Protein AF-A0A3E0CQW4-F1 (afdb_monomer_lite)

pLDDT: mean 83.31, std 14.64, range [30.11, 98.44]

Foldseek 3Di:
DDFPVLVVFLALASDLVLLVVDDLPQDDPLRLVLQLVLQPPDPDNVSNVCSSSLSSLLSLLCQFQVDHDDPLQQDPSNLVSLLLSLLLLPESNHHDDDLQVSLSNSVSSLSSSCVSHVVDCLSVPQDGDSPDHDPSSVVSVVVNVPGRTDPVSSVLSSFAWAQACVRDIDGASCSLVCVPANPVLSVLVSVLVNVVRHPDPDPDLLCRNLVSVLSNPVPPDYQVLQADQVSVQVSQQVSQVSQQVVVVVPDDPVVSQCSCPPRVVCCCVVGVDPSSSGHDHPDDGHDDDPPPPPVPLPLQLQALDDDDPDADDLVVVCCCLVPVLVVSLVLLLLLLVVLLCLLVVLQVVLVVLLVVEDAQDPPDDLLCADPVNPSVLSRLSVNCVVVFFAACVVPVPCCSRHPPPLLVNCSSNSAFALLSCLSLLLVLCLQQLLDDQVQQLPFFQADLVRDRDQWDADPPRWIWGWTFDDDPRDGPGTDIHTDDPRNVVSLVSLCVNCVRLLVVCVVVVHPQSRHSAKHQYSGRHNIHGNNGQVCCLPPPVNLLVQLVSSCVSVVHDSVVSSVSSNSDDSSNSSLSSLSVQCLVVVDQQSSCVSNVHPGRDPVVVVSSQDDNPPAPDPVSSVVSSVVVVVVVD

Sequence (633 aa):
MKTKAEIHSPAIIRDVSLLGQRLPRDLPGQVREKIVSTCENLRQKSYREYGSRLVTTFSCYLAVTGDAISDHLPHHKNSVVWLRLIGALNSATFVELPAQTRYLYSRVAIEVGRELWPEEGAFHNITISSLAPTPSIKALVKKFEAIKLNDEQVLLWRGWPLEDAGGHIRWLPLHSVAIRHGMPFASKLYEIIANYWSGSRRQKIGALALFIEALATFPDLTTECLRNRETVRLFWQKFWDFYTEKRSETCRQTTVINDWTREWTQFVRAVLEGSGLFAYCVGQFPGPDSDSDNRNPKSLENLLCALPTERLSDEEALKFLSIKIPEALECVKAWAQKKTSEIMGRRRSRKRAALTGQIRVLGNSRKLVSRDNPDHYANACATFEHHGFLTRNEMKSLFVLYPADLGLVAEELGLPTTTSLLPHAALLVAEHSELTPSMLENLELWNERGKLTGLSRQQQGLYYLRAPKFRSGKRTGYKTILLNRRSLRIIREILVLTREIRDYLRVRHRPDWRKLFITCGEAFSPPTAVGRFSTLTSSGEYTAKLVQEFSKTLRIPTASAAEFVRRFSLRSVRSTKALCVFLNTHSEAEMAKALGQTGVRNDVLERYLPQLSGCSSASDGFEYFTHIKSYRQ

Structure (mmCIF, N/CA/C/O backbone):
data_AF-A0A3E0CQW4-F1
#
_entry.id   AF-A0A3E0CQW4-F1
#
loop_
_atom_site.group_PDB
_atom_site.id
_atom_site.type_symbol
_atom_site.label_atom_id
_atom_site.label_alt_id
_atom_site.label_comp_id
_atom_site.label_asym_id
_atom_site.label_entity_id
_atom_site.label_seq_id
_atom_site.pdbx_PDB_ins_code
_atom_site.Cartn_x
_atom_site.Cartn_y
_atom_site.Cartn_z
_atom_site.occupancy
_atom_site.B_iso_or_equiv
_atom_site.auth_seq_id
_atom_site.auth_comp_id
_atom_site.auth_asym_id
_atom_site.auth_atom_id
_atom_site.pdbx_PDB_model_num
ATOM 1 N N . MET A 1 1 ? 14.390 -6.420 -8.826 1.00 36.03 1 MET A N 1
ATOM 2 C CA . MET A 1 1 ? 14.952 -7.219 -7.716 1.00 36.03 1 MET A CA 1
ATOM 3 C C . MET A 1 1 ? 16.335 -7.637 -8.166 1.00 36.03 1 MET A C 1
ATOM 5 O O . MET A 1 1 ? 16.425 -8.241 -9.224 1.00 36.03 1 MET A O 1
ATOM 9 N N . LYS A 1 2 ? 17.379 -7.197 -7.463 1.00 43.84 2 LYS A N 1
ATOM 10 C CA . LYS A 1 2 ? 18.781 -7.425 -7.835 1.00 43.84 2 LYS A CA 1
ATOM 11 C C . LYS A 1 2 ? 19.354 -8.533 -6.950 1.00 43.84 2 LYS A C 1
ATOM 13 O O . LYS A 1 2 ? 19.007 -8.596 -5.774 1.00 43.84 2 LYS A O 1
ATOM 18 N N . THR A 1 3 ? 20.112 -9.450 -7.542 1.00 41.84 3 THR A N 1
ATOM 19 C CA . THR A 1 3 ? 20.590 -10.697 -6.919 1.00 41.84 3 THR A CA 1
ATOM 20 C C . THR A 1 3 ? 21.965 -10.541 -6.270 1.00 41.84 3 THR A C 1
ATOM 22 O O . THR A 1 3 ? 22.758 -9.702 -6.685 1.00 41.84 3 THR A O 1
ATOM 25 N N . LYS A 1 4 ? 22.283 -11.444 -5.333 1.00 46.25 4 LYS A N 1
ATOM 26 C CA . LYS A 1 4 ? 23.559 -11.562 -4.597 1.00 46.25 4 LYS A CA 1
ATOM 27 C C . LYS A 1 4 ? 24.834 -11.534 -5.467 1.00 46.25 4 LYS A C 1
ATOM 29 O O . LYS A 1 4 ? 25.902 -11.185 -4.979 1.00 46.25 4 LYS A O 1
ATOM 34 N N . ALA A 1 5 ? 24.721 -11.858 -6.758 1.00 48.56 5 ALA A N 1
ATOM 35 C CA . ALA A 1 5 ? 25.823 -11.809 -7.720 1.00 48.56 5 ALA A CA 1
ATOM 36 C C . ALA A 1 5 ? 26.419 -10.395 -7.931 1.00 48.56 5 ALA A C 1
ATOM 38 O O . ALA A 1 5 ? 27.613 -10.289 -8.196 1.00 48.56 5 ALA A O 1
ATOM 39 N N . GLU A 1 6 ? 25.644 -9.313 -7.756 1.00 53.25 6 GLU A N 1
ATOM 40 C CA . GLU A 1 6 ? 26.103 -7.936 -8.042 1.00 53.25 6 GLU A CA 1
ATOM 41 C C . GLU A 1 6 ? 27.122 -7.391 -7.012 1.00 53.25 6 GLU A C 1
ATOM 43 O O . GLU A 1 6 ? 27.932 -6.523 -7.335 1.00 53.25 6 GLU A O 1
ATOM 48 N N . ILE A 1 7 ? 27.154 -7.908 -5.774 1.00 54.69 7 ILE A N 1
ATOM 49 C CA . ILE A 1 7 ? 28.113 -7.446 -4.741 1.00 54.69 7 ILE A CA 1
ATOM 50 C C . ILE A 1 7 ? 29.550 -7.862 -5.092 1.00 54.69 7 ILE A C 1
ATOM 52 O O . ILE A 1 7 ? 30.502 -7.124 -4.819 1.00 54.69 7 ILE A O 1
ATOM 56 N N . HIS A 1 8 ? 29.700 -9.017 -5.745 1.00 64.25 8 HIS A N 1
ATOM 57 C CA . HIS A 1 8 ? 30.987 -9.590 -6.145 1.00 64.25 8 HIS A CA 1
ATOM 58 C C . HIS A 1 8 ? 31.397 -9.229 -7.581 1.00 64.25 8 HIS A C 1
ATOM 60 O O . HIS A 1 8 ? 32.398 -9.740 -8.080 1.00 64.25 8 HIS A O 1
ATOM 66 N N . SER A 1 9 ? 30.654 -8.338 -8.241 1.00 77.38 9 SER A N 1
ATOM 67 C CA . SER A 1 9 ? 30.978 -7.864 -9.583 1.00 77.38 9 SER A CA 1
ATOM 68 C C . SER A 1 9 ? 32.344 -7.159 -9.615 1.00 77.38 9 SER A C 1
ATOM 70 O O . SER A 1 9 ? 32.613 -6.292 -8.771 1.00 77.38 9 SER A O 1
ATOM 72 N N . PRO A 1 10 ? 33.226 -7.477 -10.583 1.00 82.62 10 PRO A N 1
ATOM 73 C CA . PRO A 1 10 ? 34.503 -6.783 -10.732 1.00 82.62 10 PRO A CA 1
ATOM 74 C C . PRO A 1 10 ? 34.328 -5.333 -11.216 1.00 82.62 10 PRO A C 1
ATOM 76 O O . PRO A 1 10 ? 35.276 -4.551 -11.109 1.00 82.62 10 PRO A O 1
ATOM 79 N N . ALA A 1 11 ? 33.131 -4.970 -11.701 1.00 89.12 11 ALA A N 1
ATOM 80 C CA . ALA A 1 11 ? 32.816 -3.657 -12.245 1.00 89.12 11 ALA A CA 1
ATOM 81 C C . ALA A 1 11 ? 33.074 -2.517 -11.246 1.00 89.12 11 ALA A C 1
ATOM 83 O O . ALA A 1 11 ? 32.810 -2.642 -10.043 1.00 89.12 11 ALA A O 1
ATOM 84 N N . ILE A 1 12 ? 33.545 -1.379 -11.763 1.00 90.56 12 ILE A N 1
ATOM 85 C CA . ILE A 1 12 ? 33.635 -0.121 -11.014 1.00 90.56 12 ILE A CA 1
ATOM 86 C C . ILE A 1 12 ? 32.228 0.454 -10.833 1.00 90.56 12 ILE A C 1
ATOM 88 O O . ILE A 1 12 ? 31.762 0.633 -9.718 1.00 90.56 12 ILE A O 1
ATOM 92 N N . ILE A 1 13 ? 31.494 0.689 -11.917 1.00 89.06 13 ILE A N 1
ATOM 93 C CA . ILE A 1 13 ? 30.114 1.172 -11.868 1.00 89.06 13 ILE A CA 1
ATOM 94 C C . ILE A 1 13 ? 29.178 -0.039 -11.843 1.00 89.06 13 ILE A C 1
ATOM 96 O O . ILE A 1 13 ? 28.865 -0.614 -12.883 1.00 89.06 13 ILE A O 1
ATOM 100 N N . ARG A 1 14 ? 28.720 -0.418 -10.650 1.00 86.12 14 ARG A N 1
ATOM 101 C CA . ARG A 1 14 ? 27.814 -1.565 -10.433 1.00 86.12 14 ARG A CA 1
ATOM 102 C C . ARG A 1 14 ? 26.332 -1.196 -10.519 1.00 86.12 14 ARG A C 1
ATOM 104 O O . ARG A 1 14 ? 25.484 -2.038 -10.795 1.00 86.12 14 ARG A O 1
ATOM 111 N N . ASP A 1 15 ? 26.005 0.080 -10.306 1.00 80.81 15 ASP A N 1
ATOM 112 C CA . ASP A 1 15 ? 24.648 0.592 -10.483 1.00 80.81 15 ASP A CA 1
ATOM 113 C C . ASP A 1 15 ? 24.640 1.954 -11.181 1.00 80.81 15 ASP A C 1
ATOM 115 O O . ASP A 1 15 ? 25.079 2.972 -10.645 1.00 80.81 15 ASP A O 1
ATOM 119 N N . VAL A 1 16 ? 24.101 1.970 -12.396 1.00 76.12 16 VAL A N 1
ATOM 120 C CA . VAL A 1 16 ? 24.049 3.151 -13.262 1.00 76.12 16 VAL A CA 1
ATOM 121 C C . VAL A 1 16 ? 23.070 4.204 -12.735 1.00 76.12 16 VAL A C 1
ATOM 123 O O . VAL A 1 16 ? 23.224 5.382 -13.055 1.00 76.12 16 VAL A O 1
ATOM 126 N N . SER A 1 17 ? 22.114 3.844 -11.864 1.00 71.38 17 SER A N 1
ATOM 127 C CA . SER A 1 17 ? 21.249 4.844 -11.220 1.00 71.38 17 SER A CA 1
ATOM 128 C C . SER A 1 17 ? 22.025 5.788 -10.299 1.00 71.38 17 SER A C 1
ATOM 130 O O . SER A 1 17 ? 21.574 6.903 -10.048 1.00 71.38 17 SER A O 1
ATOM 132 N N . LEU A 1 18 ? 23.204 5.375 -9.818 1.00 68.19 18 LEU A N 1
ATOM 133 C CA . LEU A 1 18 ? 24.062 6.204 -8.967 1.00 68.19 18 LEU A CA 1
ATOM 134 C C . LEU A 1 18 ? 24.765 7.320 -9.738 1.00 68.19 18 LEU A C 1
ATOM 136 O O . LEU A 1 18 ? 25.170 8.310 -9.135 1.00 68.19 18 LEU A O 1
ATOM 140 N N . LEU A 1 19 ? 24.880 7.206 -11.064 1.00 70.44 19 LEU A N 1
ATOM 141 C CA . LEU A 1 19 ? 25.520 8.234 -11.885 1.00 70.44 19 LEU A CA 1
ATOM 142 C C . LEU A 1 19 ? 24.751 9.562 -11.873 1.00 70.44 19 LEU A C 1
ATOM 144 O O . LEU A 1 19 ? 25.357 10.616 -12.015 1.00 70.44 19 LEU A O 1
ATOM 148 N N . GLY A 1 20 ? 23.434 9.534 -11.651 1.00 61.88 20 GLY A N 1
ATOM 149 C CA . GLY A 1 20 ? 22.638 10.758 -11.507 1.00 61.88 20 GLY A CA 1
ATOM 150 C C . GLY A 1 20 ? 22.874 11.504 -10.188 1.00 61.88 20 GLY A C 1
ATOM 151 O O . GLY A 1 20 ? 22.471 12.653 -10.065 1.00 61.88 20 GLY A O 1
ATOM 152 N N . GLN A 1 21 ? 23.514 10.865 -9.203 1.00 62.84 21 GLN A N 1
ATOM 153 C CA . GLN A 1 21 ? 23.741 11.419 -7.862 1.00 62.84 21 GLN A CA 1
ATOM 154 C C . GLN A 1 21 ? 25.178 11.919 -7.655 1.00 62.84 21 GLN A C 1
ATOM 156 O O . GLN A 1 21 ? 25.496 12.460 -6.597 1.00 62.84 21 GLN A O 1
ATOM 161 N N . ARG A 1 22 ? 26.070 11.715 -8.634 1.00 74.25 22 ARG A N 1
ATOM 162 C CA . ARG A 1 22 ? 27.490 12.071 -8.539 1.00 74.25 22 ARG A CA 1
ATOM 163 C C . ARG A 1 22 ? 27.784 13.297 -9.391 1.00 74.25 22 ARG A C 1
ATOM 165 O O . ARG A 1 22 ? 27.408 13.350 -10.557 1.00 74.25 22 ARG A O 1
ATOM 172 N N . LEU A 1 23 ? 28.478 14.268 -8.801 1.00 65.88 23 LEU A N 1
ATOM 173 C CA . LEU A 1 23 ? 28.924 15.462 -9.513 1.00 65.88 23 LEU A CA 1
ATOM 174 C C . LEU A 1 23 ? 30.153 15.122 -10.373 1.00 65.88 23 LEU A C 1
ATOM 176 O O . LEU A 1 23 ? 31.138 14.635 -9.816 1.00 65.88 23 LEU A O 1
ATOM 180 N N . PRO A 1 24 ? 30.131 15.392 -11.690 1.00 64.94 24 PRO A N 1
ATOM 181 C CA . PRO A 1 24 ? 31.281 15.189 -12.568 1.00 64.94 24 PRO A CA 1
ATOM 182 C C . PRO A 1 24 ? 32.314 16.298 -12.324 1.00 64.94 24 PRO A C 1
ATOM 184 O O . PRO A 1 24 ? 32.217 17.371 -12.923 1.00 64.94 24 PRO A O 1
ATOM 187 N N . ARG A 1 25 ? 33.236 16.089 -11.376 1.00 66.38 25 ARG A N 1
ATOM 188 C CA . ARG A 1 25 ? 34.221 17.102 -10.948 1.00 66.38 25 ARG A CA 1
ATOM 189 C C . ARG A 1 25 ? 35.457 17.163 -11.846 1.00 66.38 25 ARG A C 1
ATOM 191 O O . ARG A 1 25 ? 36.022 18.239 -11.985 1.00 66.38 25 ARG A O 1
ATOM 198 N N . ASP A 1 26 ? 35.808 16.059 -12.499 1.00 71.38 26 ASP A N 1
ATOM 199 C CA . ASP A 1 26 ? 37.040 15.925 -13.297 1.00 71.38 26 ASP A CA 1
ATOM 200 C C . ASP A 1 26 ? 36.871 16.398 -14.753 1.00 71.38 26 ASP A C 1
ATOM 202 O O . ASP A 1 26 ? 37.729 16.178 -15.603 1.00 71.38 26 ASP A O 1
ATOM 206 N N . LEU A 1 27 ? 35.735 17.036 -15.055 1.00 81.06 27 LEU A N 1
ATOM 207 C CA . LEU A 1 27 ? 35.368 17.527 -16.380 1.00 81.06 27 LEU A CA 1
ATOM 208 C C . LEU A 1 27 ? 35.090 19.037 -16.336 1.00 81.06 27 LEU A C 1
ATOM 210 O O . LEU A 1 27 ? 34.173 19.450 -15.613 1.00 81.06 27 LEU A O 1
ATOM 214 N N . PRO A 1 28 ? 35.794 19.855 -17.144 1.00 83.81 28 PRO A N 1
ATOM 215 C CA . PRO A 1 28 ? 35.512 21.28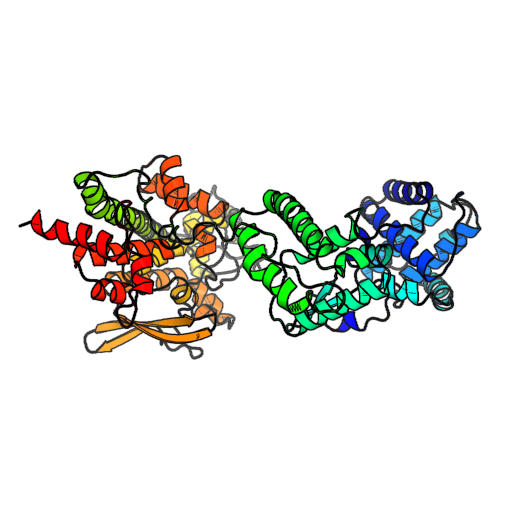2 -17.268 1.00 83.81 28 PRO A CA 1
ATOM 216 C C . PRO A 1 28 ? 34.054 21.549 -17.664 1.00 83.81 28 PRO A C 1
ATOM 218 O O . PRO A 1 28 ? 33.474 20.825 -18.477 1.00 83.81 28 PRO A O 1
ATOM 221 N N . GLY A 1 29 ? 33.452 22.613 -17.120 1.00 83.31 29 GLY A N 1
ATOM 222 C CA . GLY A 1 29 ? 32.036 22.947 -17.336 1.00 83.31 29 GLY A CA 1
ATOM 223 C C . GLY A 1 29 ? 31.640 23.019 -18.813 1.00 83.31 29 GLY A C 1
ATOM 224 O O . GLY A 1 29 ? 30.670 22.380 -19.217 1.00 83.31 29 GLY A O 1
ATOM 225 N N . GLN A 1 30 ? 32.467 23.687 -19.619 1.00 84.00 30 GLN A N 1
ATOM 226 C CA . GLN A 1 30 ? 32.271 23.848 -21.063 1.00 84.00 30 GLN A CA 1
ATOM 227 C C . GLN A 1 30 ? 32.274 22.505 -21.810 1.00 84.00 30 GLN A C 1
ATOM 229 O O . GLN A 1 30 ? 31.472 22.287 -22.716 1.00 84.00 30 GLN A O 1
ATOM 234 N N . VAL A 1 31 ? 33.131 21.565 -21.394 1.00 85.06 31 VAL A N 1
ATOM 235 C CA . VAL A 1 31 ? 33.191 20.219 -21.981 1.00 85.06 31 VAL A CA 1
ATOM 236 C C . VAL A 1 31 ? 31.905 19.448 -21.685 1.00 85.06 31 VAL A C 1
ATOM 238 O O . VAL A 1 31 ? 31.347 18.800 -22.572 1.00 85.06 31 VAL A O 1
ATOM 241 N N . ARG A 1 32 ? 31.394 19.545 -20.450 1.00 87.38 32 ARG A N 1
ATOM 242 C CA . ARG A 1 32 ? 30.140 18.886 -20.047 1.00 87.38 32 ARG A CA 1
ATOM 243 C C . ARG A 1 32 ? 28.958 19.396 -20.867 1.00 87.38 32 ARG A C 1
ATOM 245 O O . ARG A 1 32 ? 28.213 18.589 -21.418 1.00 87.38 32 ARG A O 1
ATOM 252 N N . GLU A 1 33 ? 28.815 20.713 -20.979 1.00 87.50 33 GLU A N 1
ATOM 253 C CA . GLU A 1 33 ? 27.748 21.353 -21.759 1.00 87.50 33 GLU A CA 1
ATOM 254 C C . GLU A 1 33 ? 27.819 20.972 -23.236 1.00 87.50 33 GLU A C 1
ATOM 256 O O . GLU A 1 33 ? 26.800 20.661 -23.858 1.00 87.50 33 GLU A O 1
ATOM 261 N N . LYS A 1 34 ? 29.029 20.912 -23.799 1.00 88.19 34 LYS A N 1
ATOM 262 C CA . LYS A 1 34 ? 29.221 20.523 -25.194 1.00 88.19 34 LYS A CA 1
ATOM 263 C C . LYS A 1 34 ? 28.839 19.063 -25.447 1.00 88.19 34 LYS A C 1
ATOM 265 O O . LYS A 1 34 ? 28.177 18.786 -26.443 1.00 88.19 34 LYS A O 1
ATOM 270 N N . ILE A 1 35 ? 29.178 18.132 -24.551 1.00 88.06 35 ILE A N 1
ATOM 271 C CA . ILE A 1 35 ? 28.765 16.720 -24.671 1.00 88.06 35 ILE A CA 1
ATOM 272 C C . ILE A 1 35 ? 27.240 16.581 -24.559 1.00 88.06 35 ILE A C 1
ATOM 274 O O . ILE A 1 35 ? 26.631 15.877 -25.367 1.00 88.06 35 ILE A O 1
ATOM 278 N N . VAL A 1 36 ? 26.616 17.257 -23.587 1.00 89.12 36 VAL A N 1
ATOM 279 C CA . VAL A 1 36 ? 25.157 17.196 -23.378 1.00 89.12 36 VAL A CA 1
ATOM 280 C C . VAL A 1 36 ? 24.409 17.778 -24.576 1.00 89.12 36 VAL A C 1
ATOM 282 O O . VAL A 1 36 ? 23.569 17.087 -25.146 1.00 89.12 36 VAL A O 1
ATOM 285 N N . SER A 1 37 ? 24.769 18.983 -25.022 1.00 89.31 37 SER A N 1
ATOM 286 C CA . SER A 1 37 ? 24.147 19.619 -26.194 1.00 89.31 37 SER A CA 1
ATOM 287 C C . SER A 1 37 ? 24.340 18.802 -27.474 1.00 89.31 37 SER A C 1
ATOM 289 O O . SER A 1 37 ? 23.414 18.670 -28.272 1.00 89.31 37 SER A O 1
ATOM 291 N N . THR A 1 38 ? 25.506 18.172 -27.655 1.00 89.88 38 THR A N 1
ATOM 292 C CA . THR A 1 38 ? 25.738 17.260 -28.787 1.00 89.88 38 THR A CA 1
ATOM 293 C C . THR A 1 38 ? 24.792 16.061 -28.723 1.00 89.88 38 THR A C 1
ATOM 295 O O . THR A 1 38 ? 24.167 15.737 -29.728 1.00 89.88 38 THR A O 1
ATOM 298 N N . CYS A 1 39 ? 24.599 15.450 -27.546 1.00 89.44 39 CYS A N 1
ATOM 299 C CA . CYS A 1 39 ? 23.633 14.358 -27.359 1.00 89.44 39 CYS A CA 1
ATOM 300 C C . CYS A 1 39 ? 22.184 14.789 -27.639 1.00 89.44 39 CYS A C 1
ATOM 302 O O . CYS A 1 39 ? 21.408 14.017 -28.206 1.00 89.44 39 CYS A O 1
ATOM 304 N N . GLU A 1 40 ? 21.801 16.002 -27.237 1.00 87.38 40 GLU A N 1
ATOM 305 C CA . GLU A 1 40 ? 20.459 16.557 -27.456 1.00 87.38 40 GLU A CA 1
ATOM 306 C C . GLU A 1 40 ? 20.158 16.788 -28.944 1.00 87.38 40 GLU A C 1
ATOM 308 O O . GLU A 1 40 ? 19.032 16.542 -29.402 1.00 87.38 40 GLU A O 1
ATOM 313 N N . ASN A 1 41 ? 21.186 17.178 -29.701 1.00 86.62 41 ASN A N 1
ATOM 314 C CA . ASN A 1 41 ? 21.125 17.450 -31.135 1.00 86.62 41 ASN A CA 1
ATOM 315 C C . ASN A 1 41 ? 21.208 16.192 -32.016 1.00 86.62 41 ASN A C 1
ATOM 317 O O . ASN A 1 41 ? 20.979 16.280 -33.223 1.00 86.62 41 ASN A O 1
ATOM 321 N N . LEU A 1 42 ? 21.467 15.008 -31.443 1.00 86.81 42 LEU A N 1
ATOM 322 C CA . LEU A 1 42 ? 21.448 13.759 -32.206 1.00 86.81 42 LEU A CA 1
ATOM 323 C C . LEU A 1 42 ? 20.055 13.481 -32.793 1.00 86.81 42 LEU A C 1
ATOM 325 O O . LEU A 1 42 ? 19.015 13.714 -32.167 1.00 86.81 42 LEU A O 1
ATOM 329 N N . ARG A 1 43 ? 20.037 12.899 -34.001 1.00 77.50 43 ARG A N 1
ATOM 330 C CA . ARG A 1 43 ? 18.810 12.622 -34.777 1.00 77.50 43 ARG A CA 1
ATOM 331 C C . ARG A 1 43 ? 17.798 11.747 -34.029 1.00 77.50 43 ARG A C 1
ATOM 333 O O . ARG A 1 43 ? 16.592 11.874 -34.238 1.00 77.50 43 ARG A O 1
ATOM 340 N N . GLN A 1 44 ? 18.265 10.846 -33.165 1.00 81.44 44 GLN A N 1
ATOM 341 C CA . GLN A 1 44 ? 17.411 9.888 -32.472 1.00 81.44 44 GLN A CA 1
ATOM 342 C C . GLN A 1 44 ? 17.009 10.393 -31.080 1.00 81.44 44 GLN A C 1
ATOM 344 O O . GLN A 1 44 ? 17.823 10.447 -30.162 1.00 81.44 44 GLN A O 1
ATOM 349 N N . LYS A 1 45 ? 15.714 10.692 -30.895 1.00 76.69 45 LYS A N 1
ATOM 350 C CA . LYS A 1 45 ? 15.172 11.250 -29.638 1.00 76.69 45 LYS A CA 1
ATOM 351 C C . LYS A 1 45 ? 15.498 10.417 -28.393 1.00 76.69 45 LYS A C 1
ATOM 353 O O . LYS A 1 45 ? 15.715 10.990 -27.332 1.00 76.69 45 LYS A O 1
ATOM 358 N N . SER A 1 46 ? 15.581 9.089 -28.518 1.00 79.69 46 SER A N 1
ATOM 359 C CA . SER A 1 46 ? 15.917 8.200 -27.397 1.00 79.69 46 SER A CA 1
ATOM 360 C C . SER A 1 46 ? 17.345 8.375 -26.868 1.00 79.69 46 SER A C 1
ATOM 362 O O . SER A 1 46 ? 17.649 7.857 -25.803 1.00 79.69 46 SER A O 1
ATOM 364 N N . TYR A 1 47 ? 18.239 9.064 -27.585 1.00 82.12 47 TYR A N 1
ATOM 365 C CA . TYR A 1 47 ? 19.629 9.272 -27.155 1.00 82.12 47 TYR A CA 1
ATOM 366 C C . TYR A 1 47 ? 19.795 10.474 -26.221 1.00 82.12 47 TYR A C 1
ATOM 368 O O . TYR A 1 47 ? 20.757 10.525 -25.457 1.00 82.12 47 TYR A O 1
ATOM 376 N N . ARG A 1 48 ? 18.831 11.400 -26.215 1.00 80.50 48 ARG A N 1
ATOM 377 C CA . ARG A 1 48 ? 18.906 12.656 -25.452 1.00 80.50 48 ARG A CA 1
ATOM 378 C C . ARG A 1 48 ? 19.026 12.426 -23.945 1.00 80.50 48 ARG A C 1
ATOM 380 O O . ARG A 1 48 ? 19.797 13.094 -23.269 1.00 80.50 48 ARG A O 1
ATOM 387 N N . GLU A 1 49 ? 18.344 11.406 -23.429 1.00 80.00 49 GLU A N 1
ATOM 388 C CA . GLU A 1 49 ? 18.344 11.052 -22.001 1.00 80.00 49 GLU A CA 1
ATOM 389 C C . GLU A 1 49 ? 19.691 10.497 -21.493 1.00 80.00 49 GLU A C 1
ATOM 391 O O . GLU A 1 49 ? 19.887 10.338 -20.286 1.00 80.00 49 GLU A O 1
ATOM 396 N N . TYR A 1 50 ? 20.634 10.195 -22.394 1.00 84.12 50 TYR A N 1
ATOM 397 C CA . TYR A 1 50 ? 21.926 9.595 -22.053 1.00 84.12 50 TYR A CA 1
ATOM 398 C C . TYR A 1 50 ? 23.046 10.616 -21.852 1.00 84.12 50 TYR A C 1
ATOM 400 O O . TYR A 1 50 ? 24.065 10.249 -21.270 1.00 84.12 50 TYR A O 1
ATOM 408 N N . GLY A 1 51 ? 22.870 11.877 -22.268 1.00 83.94 51 GLY A N 1
ATOM 409 C CA . GLY A 1 51 ? 23.928 12.893 -22.223 1.00 83.94 51 GLY A CA 1
ATOM 410 C C . GLY A 1 51 ? 24.498 13.109 -20.819 1.00 83.94 51 GLY A C 1
ATOM 411 O O . GLY A 1 51 ? 25.701 12.973 -20.607 1.00 83.94 51 GLY A O 1
ATOM 412 N N . SER A 1 52 ? 23.635 13.338 -19.826 1.00 83.56 52 SER A N 1
ATOM 413 C CA . SER A 1 52 ? 24.062 13.528 -18.430 1.00 83.56 52 SER A CA 1
ATOM 414 C C . SER A 1 52 ? 24.770 12.296 -17.857 1.00 83.56 52 SER A C 1
ATOM 416 O O . SER A 1 52 ? 25.796 12.410 -17.189 1.00 83.56 52 SER A O 1
ATOM 418 N N . ARG A 1 53 ? 24.273 11.093 -18.170 1.00 87.31 53 ARG A N 1
ATOM 419 C CA . ARG A 1 53 ? 24.872 9.834 -17.706 1.00 87.31 53 ARG A CA 1
ATOM 420 C C . ARG A 1 53 ? 26.219 9.563 -18.369 1.00 87.31 53 ARG A C 1
ATOM 422 O O . ARG A 1 53 ? 27.113 9.041 -17.706 1.00 87.31 53 ARG A O 1
ATOM 429 N N . LEU A 1 54 ? 26.370 9.901 -19.649 1.00 88.69 54 LEU A N 1
ATOM 430 C CA . LEU A 1 54 ? 27.639 9.818 -20.373 1.00 88.69 54 LEU A CA 1
ATOM 431 C C . LEU A 1 54 ? 28.677 10.754 -19.763 1.00 88.69 54 LEU A C 1
ATOM 433 O O . LEU A 1 54 ? 29.792 10.309 -19.523 1.00 88.69 54 LEU A O 1
ATOM 437 N N . VAL A 1 55 ? 28.299 11.987 -19.417 1.00 89.38 55 VAL A N 1
ATOM 438 C CA . VAL A 1 55 ? 29.192 12.930 -18.725 1.00 89.38 55 VAL A CA 1
ATOM 439 C C . VAL A 1 55 ? 29.672 12.366 -17.387 1.00 89.38 55 VAL A C 1
ATOM 441 O O . VAL A 1 55 ? 30.875 12.350 -17.135 1.00 89.38 55 VAL A O 1
ATOM 444 N N . THR A 1 56 ? 28.780 11.841 -16.540 1.00 88.19 56 THR A N 1
ATOM 445 C CA . THR A 1 56 ? 29.216 11.244 -15.264 1.00 88.19 56 THR A CA 1
ATOM 446 C C . THR A 1 56 ? 30.081 10.001 -15.481 1.00 88.19 56 THR A C 1
ATOM 448 O O . THR A 1 56 ? 31.069 9.805 -14.775 1.00 88.19 56 THR A O 1
ATOM 451 N N . THR A 1 57 ? 29.746 9.166 -16.468 1.00 90.06 57 THR A N 1
ATOM 452 C CA . THR A 1 57 ? 30.547 7.978 -16.806 1.00 90.06 57 THR A CA 1
ATOM 453 C C . THR A 1 57 ? 31.931 8.369 -17.315 1.00 90.06 57 THR A C 1
ATOM 455 O O . THR A 1 57 ? 32.915 7.711 -16.990 1.00 90.06 57 THR A O 1
ATOM 458 N N . PHE A 1 58 ? 32.021 9.459 -18.074 1.00 91.62 58 PHE A N 1
ATOM 459 C CA . PHE A 1 58 ? 33.291 9.978 -18.549 1.00 91.62 58 PHE A CA 1
ATOM 460 C C . PHE A 1 58 ? 34.121 10.569 -17.408 1.00 91.62 58 PHE A C 1
ATOM 462 O O . PHE A 1 58 ? 35.309 10.286 -17.330 1.00 91.62 58 PHE A O 1
ATOM 469 N N . SER A 1 59 ? 33.496 11.273 -16.457 1.00 90.06 59 SER A N 1
ATOM 470 C CA . SER A 1 59 ? 34.182 11.728 -15.235 1.00 90.06 59 SER A CA 1
ATOM 471 C C . SER A 1 59 ? 34.773 10.551 -14.465 1.00 90.06 59 SER A C 1
ATOM 473 O O . SER A 1 59 ? 35.929 10.605 -14.068 1.00 90.06 59 SER A O 1
ATOM 475 N N . CYS A 1 60 ? 34.003 9.465 -14.311 1.00 90.62 60 CYS A N 1
ATOM 476 C CA . CYS A 1 60 ? 34.486 8.228 -13.696 1.00 90.62 60 CYS A CA 1
ATOM 477 C C . CYS A 1 60 ? 35.714 7.692 -14.429 1.00 90.62 60 CYS A C 1
ATOM 479 O O . CYS A 1 60 ? 36.727 7.412 -13.800 1.00 90.62 60 CYS A O 1
ATOM 481 N N . TYR A 1 61 ? 35.630 7.576 -15.758 1.00 93.38 61 TYR A N 1
ATOM 482 C CA . TYR A 1 61 ? 36.730 7.097 -16.589 1.00 93.38 61 TYR A CA 1
ATOM 483 C C . TYR A 1 61 ? 38.005 7.925 -16.375 1.00 93.38 61 TYR A C 1
ATOM 485 O O . TYR A 1 61 ? 39.057 7.347 -16.109 1.00 93.38 61 TYR A O 1
ATOM 493 N N . LEU A 1 62 ? 37.917 9.256 -16.443 1.00 92.56 62 LEU A N 1
ATOM 494 C CA . LEU A 1 62 ? 39.071 10.142 -16.264 1.00 92.56 62 LEU A CA 1
ATOM 495 C C . LEU A 1 62 ? 39.660 9.998 -14.857 1.00 92.56 62 LEU A C 1
ATOM 497 O O . LEU A 1 62 ? 40.864 9.807 -14.716 1.00 92.56 62 LEU A O 1
ATOM 501 N N . ALA A 1 63 ? 38.811 9.962 -13.827 1.00 90.12 63 ALA A N 1
ATOM 502 C CA . ALA A 1 63 ? 39.245 9.790 -12.445 1.00 90.12 63 ALA A CA 1
ATOM 503 C C . ALA A 1 63 ? 40.000 8.469 -12.219 1.00 90.12 63 ALA A C 1
ATOM 505 O O . ALA A 1 63 ? 41.054 8.455 -11.586 1.00 90.12 63 ALA A O 1
ATOM 506 N N . VAL A 1 64 ? 39.487 7.346 -12.739 1.00 91.88 64 VAL A N 1
ATOM 507 C CA . VAL A 1 64 ? 40.096 6.025 -12.494 1.00 91.88 64 VAL A CA 1
ATOM 508 C C . VAL A 1 64 ? 41.299 5.737 -13.384 1.00 91.88 64 VAL A C 1
ATOM 510 O O . VAL A 1 64 ? 42.122 4.909 -13.008 1.00 91.88 64 VAL A O 1
ATOM 513 N N . THR A 1 65 ? 41.416 6.378 -14.548 1.00 92.69 65 THR A N 1
ATOM 514 C CA . THR A 1 65 ? 42.552 6.176 -15.467 1.00 92.69 65 THR A CA 1
ATOM 515 C C . THR A 1 65 ? 43.660 7.210 -15.295 1.00 92.69 65 THR A C 1
ATOM 517 O O . THR A 1 65 ? 44.798 6.934 -15.663 1.00 92.69 65 THR A O 1
ATOM 520 N N . GLY A 1 66 ? 43.348 8.386 -14.744 1.00 88.50 66 GLY A N 1
ATOM 521 C CA . GLY A 1 66 ? 44.260 9.529 -14.716 1.00 88.50 66 GLY A CA 1
ATOM 522 C C . GLY A 1 66 ? 44.451 10.197 -16.082 1.00 88.50 66 GLY A C 1
ATOM 523 O O . GLY A 1 66 ? 45.318 11.061 -16.209 1.00 88.50 66 GLY A O 1
ATOM 524 N N . ASP A 1 67 ? 43.674 9.811 -17.104 1.00 89.50 67 ASP A N 1
ATOM 525 C CA . ASP A 1 67 ? 43.674 10.500 -18.395 1.00 89.50 67 ASP A CA 1
ATOM 526 C C . ASP A 1 67 ? 43.191 11.951 -18.200 1.00 89.50 67 ASP A C 1
ATOM 528 O O . ASP A 1 67 ? 42.239 12.220 -17.466 1.00 89.50 67 ASP A O 1
ATOM 532 N N . ALA A 1 68 ? 43.832 12.891 -18.895 1.00 86.00 68 ALA A N 1
ATOM 533 C CA . ALA A 1 68 ? 43.449 14.298 -18.913 1.00 86.00 68 ALA A CA 1
ATOM 534 C C . ALA A 1 68 ? 42.946 14.696 -20.304 1.00 86.00 68 ALA A C 1
ATOM 536 O O . ALA A 1 68 ? 43.427 14.193 -21.323 1.00 86.00 68 ALA A O 1
ATOM 537 N N . ILE A 1 69 ? 41.999 15.628 -20.341 1.00 86.88 69 ILE A N 1
ATOM 538 C CA . ILE A 1 69 ? 41.462 16.204 -21.575 1.00 86.88 69 ILE A CA 1
ATOM 539 C C . ILE A 1 69 ? 41.828 17.681 -21.674 1.00 86.88 69 ILE A C 1
ATOM 541 O O . ILE A 1 69 ? 41.926 18.369 -20.660 1.00 86.88 69 ILE A O 1
ATOM 545 N N . SER A 1 70 ? 42.020 18.179 -22.893 1.00 82.62 70 SER A N 1
ATOM 546 C CA . SER A 1 70 ? 42.174 19.616 -23.127 1.00 82.62 70 SER A CA 1
ATOM 547 C C . SER A 1 70 ? 40.819 20.316 -23.169 1.00 82.62 70 SER A C 1
ATOM 549 O O . SER A 1 70 ? 39.860 19.759 -23.707 1.00 82.62 70 SER A O 1
ATOM 551 N N . ASP A 1 71 ? 40.774 21.572 -22.717 1.00 76.69 71 ASP A N 1
ATOM 552 C CA . ASP A 1 71 ? 39.572 22.421 -22.778 1.00 76.69 71 ASP A CA 1
ATOM 553 C C . ASP A 1 71 ? 39.042 22.580 -24.212 1.00 76.69 71 ASP A C 1
ATOM 555 O O . ASP A 1 71 ? 37.834 22.639 -24.450 1.00 76.69 71 ASP A O 1
ATOM 559 N N . HIS A 1 72 ? 39.944 22.563 -25.200 1.00 79.12 72 HIS A N 1
ATOM 560 C CA . HIS A 1 72 ? 39.565 22.485 -26.604 1.00 79.12 72 HIS A CA 1
ATOM 561 C C . HIS A 1 72 ? 39.209 21.042 -26.995 1.00 79.12 72 HIS A C 1
ATOM 563 O O . HIS A 1 72 ? 40.074 20.244 -27.359 1.00 79.12 72 HIS A O 1
ATOM 569 N N . LEU A 1 73 ? 37.918 20.713 -26.911 1.00 76.00 73 LEU A N 1
ATOM 570 C CA . LEU A 1 73 ? 37.349 19.393 -27.215 1.00 76.00 73 LEU A CA 1
ATOM 571 C C . LEU A 1 73 ? 37.789 18.789 -28.565 1.00 76.00 73 LEU A C 1
ATOM 573 O O . LEU A 1 73 ? 38.229 17.641 -28.532 1.00 76.00 73 LEU A O 1
ATOM 577 N N . PRO A 1 74 ? 37.764 19.515 -29.704 1.00 75.25 74 PRO A N 1
ATOM 578 C CA . PRO A 1 74 ? 38.131 18.992 -31.031 1.00 75.25 74 PRO A CA 1
ATOM 579 C C . PRO A 1 74 ? 39.594 18.546 -31.202 1.00 75.25 74 PRO A C 1
ATOM 581 O O . PRO A 1 74 ? 39.983 18.086 -32.270 1.00 75.25 74 PRO A O 1
ATOM 584 N N . HIS A 1 75 ? 40.429 18.667 -30.172 1.00 80.56 75 HIS A N 1
ATOM 585 C CA . HIS A 1 75 ? 41.823 18.245 -30.218 1.00 80.56 75 HIS A CA 1
ATOM 586 C C . HIS A 1 75 ? 41.958 16.708 -30.3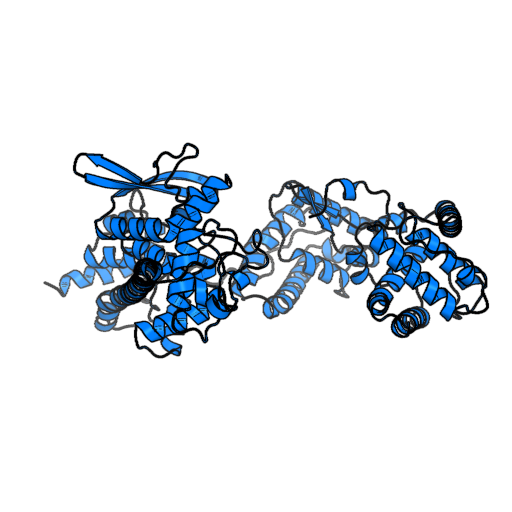40 1.00 80.56 75 HIS A C 1
ATOM 588 O O . HIS A 1 75 ? 41.362 15.973 -29.552 1.00 80.56 75 HIS A O 1
ATOM 594 N N . HIS A 1 76 ? 42.813 16.209 -31.248 1.00 82.25 76 HIS A N 1
ATOM 595 C CA . HIS A 1 76 ? 43.049 14.765 -31.491 1.00 82.25 76 HIS A CA 1
ATOM 596 C C . HIS A 1 76 ? 43.335 13.967 -30.203 1.00 82.25 76 HIS A C 1
ATOM 598 O O . HIS A 1 76 ? 42.886 12.843 -30.025 1.00 82.25 76 HIS A O 1
ATOM 604 N N . LYS A 1 77 ? 44.064 14.531 -29.232 1.00 85.56 77 LYS A N 1
ATOM 605 C CA . LYS A 1 77 ? 44.296 13.827 -27.949 1.00 85.56 77 LYS A CA 1
ATOM 606 C C . LYS A 1 77 ? 42.990 13.446 -27.229 1.00 85.56 77 LYS A C 1
ATOM 608 O O . LYS A 1 77 ? 42.923 12.364 -26.654 1.00 85.56 77 LYS A O 1
ATOM 613 N N . ASN A 1 78 ? 41.951 14.278 -27.308 1.00 89.25 78 ASN A N 1
ATOM 614 C CA . ASN A 1 78 ? 40.656 13.994 -26.690 1.00 89.25 78 ASN A CA 1
ATOM 615 C C . ASN A 1 78 ? 39.892 12.889 -27.436 1.00 89.25 78 ASN A C 1
ATOM 617 O O . ASN A 1 78 ? 39.211 12.094 -26.787 1.00 89.25 78 ASN A O 1
ATOM 621 N N . SER A 1 79 ? 40.050 12.786 -28.764 1.00 90.50 79 SER A N 1
ATOM 622 C CA . SER A 1 79 ? 39.450 11.717 -29.576 1.00 90.50 79 SER A CA 1
ATOM 623 C C . SER A 1 79 ? 39.964 10.341 -29.132 1.00 90.50 79 SER A C 1
ATOM 625 O O . SER A 1 79 ? 39.184 9.407 -28.931 1.00 90.50 79 SER A O 1
ATOM 627 N N . VAL A 1 80 ? 41.269 10.234 -28.857 1.00 90.62 80 VAL A N 1
ATOM 628 C CA . VAL A 1 80 ? 41.912 9.009 -28.356 1.00 90.62 80 VAL A CA 1
ATOM 629 C C . VAL A 1 80 ? 41.377 8.615 -26.978 1.00 90.62 80 VAL A C 1
ATOM 631 O O . VAL A 1 80 ? 41.070 7.441 -26.750 1.00 90.62 80 VAL A O 1
ATOM 634 N N . VAL A 1 81 ? 41.237 9.580 -26.066 1.00 92.56 81 VAL A N 1
ATOM 635 C CA . VAL A 1 81 ? 40.670 9.357 -24.726 1.00 92.56 81 VAL A CA 1
ATOM 636 C C . VAL A 1 81 ? 39.205 8.905 -24.832 1.00 92.56 81 VAL A C 1
ATOM 638 O O . VAL A 1 81 ? 38.796 7.945 -24.178 1.00 92.56 81 VAL A O 1
ATOM 641 N N . TRP A 1 82 ? 38.424 9.509 -25.729 1.00 94.25 82 TRP A N 1
ATOM 642 C CA . TRP A 1 82 ? 37.029 9.130 -25.968 1.00 94.25 82 TRP A CA 1
ATOM 643 C C . TRP A 1 82 ? 36.881 7.723 -26.575 1.00 94.25 82 TRP A C 1
ATOM 645 O O . TRP A 1 82 ? 36.006 6.951 -26.177 1.00 94.25 82 TRP A O 1
ATOM 655 N N . LEU A 1 83 ? 37.775 7.323 -27.484 1.00 93.06 83 LEU A N 1
ATOM 656 C CA . LEU A 1 83 ? 37.825 5.953 -28.014 1.00 93.06 83 LEU A CA 1
ATOM 657 C C . LEU A 1 83 ? 38.106 4.917 -26.916 1.00 93.06 83 LEU A C 1
ATOM 659 O O . LEU A 1 83 ? 37.534 3.823 -26.933 1.00 93.06 83 LEU A O 1
ATOM 663 N N . ARG A 1 84 ? 38.951 5.252 -25.934 1.00 93.38 84 ARG A N 1
ATOM 664 C CA . ARG A 1 84 ? 39.194 4.390 -24.768 1.00 93.38 84 ARG A CA 1
ATOM 665 C C . ARG A 1 84 ? 37.987 4.329 -23.834 1.00 93.38 84 ARG A C 1
ATOM 667 O O . ARG A 1 84 ? 37.677 3.237 -23.362 1.00 93.38 84 ARG A O 1
ATOM 674 N N . LEU A 1 85 ? 37.250 5.429 -23.648 1.00 94.56 85 LEU A N 1
ATOM 675 C CA . LEU A 1 85 ? 35.960 5.419 -22.945 1.00 94.56 85 LEU A CA 1
ATOM 676 C C . LEU A 1 85 ? 34.969 4.448 -23.607 1.00 94.56 85 LEU A C 1
ATOM 678 O O . LEU A 1 85 ? 34.307 3.683 -22.908 1.00 94.56 85 LEU A O 1
ATOM 682 N N . ILE A 1 86 ? 34.880 4.424 -24.943 1.00 94.12 86 ILE A N 1
ATOM 683 C CA . ILE A 1 86 ? 34.032 3.458 -25.669 1.00 94.12 86 ILE A CA 1
ATOM 684 C C . ILE A 1 86 ? 34.462 2.013 -25.359 1.00 94.12 86 ILE A C 1
ATOM 686 O O . ILE A 1 86 ? 33.610 1.141 -25.161 1.00 94.12 86 ILE A O 1
ATOM 690 N N . GLY A 1 87 ? 35.770 1.760 -25.265 1.00 93.12 87 GLY A N 1
ATOM 691 C CA . GLY A 1 87 ? 36.318 0.492 -24.777 1.00 93.12 87 GLY A CA 1
ATOM 692 C C . GLY A 1 87 ? 35.880 0.174 -23.345 1.00 93.12 87 GLY A C 1
ATOM 693 O O . GLY A 1 87 ? 35.360 -0.912 -23.092 1.00 93.12 87 GLY A O 1
ATOM 694 N N . ALA A 1 88 ? 36.001 1.137 -22.431 1.00 94.12 88 ALA A N 1
ATOM 695 C CA . ALA A 1 88 ? 35.604 1.005 -21.031 1.00 94.12 88 ALA A CA 1
ATOM 696 C C . ALA A 1 88 ? 34.110 0.674 -20.883 1.00 94.12 88 ALA A C 1
ATOM 698 O O . ALA A 1 88 ? 33.756 -0.289 -20.208 1.00 94.12 88 ALA A O 1
ATOM 699 N N . LEU A 1 89 ? 33.225 1.377 -21.599 1.00 92.56 89 LEU A N 1
ATOM 700 C CA . LEU A 1 89 ? 31.779 1.103 -21.630 1.00 92.56 89 LEU A CA 1
ATOM 701 C C . LEU A 1 89 ? 31.450 -0.344 -22.034 1.00 92.56 89 LEU A C 1
ATOM 703 O O . LEU A 1 89 ? 30.406 -0.874 -21.647 1.00 92.56 89 LEU A O 1
ATOM 707 N N . ASN A 1 90 ? 32.333 -0.987 -22.803 1.00 91.75 90 ASN A N 1
ATOM 708 C CA . ASN A 1 90 ? 32.179 -2.363 -23.257 1.00 91.75 90 ASN A CA 1
ATOM 709 C C . ASN A 1 90 ? 32.948 -3.397 -22.426 1.00 91.75 90 ASN A C 1
ATOM 711 O O . ASN A 1 90 ? 32.738 -4.591 -22.652 1.00 91.75 90 ASN A O 1
ATOM 715 N N . SER A 1 91 ? 33.751 -2.990 -21.441 1.00 91.44 91 SER A N 1
ATOM 716 C CA . SER A 1 91 ? 34.421 -3.911 -20.519 1.00 91.44 91 SER A CA 1
ATOM 717 C C . SER A 1 91 ? 33.503 -4.316 -19.361 1.00 91.44 91 SER A C 1
ATOM 719 O O . SER A 1 91 ? 32.655 -3.548 -18.903 1.00 91.44 91 SER A O 1
ATOM 721 N N . ALA A 1 92 ? 33.618 -5.561 -18.898 1.00 89.25 92 ALA A N 1
ATOM 722 C CA . ALA A 1 92 ? 32.897 -6.041 -17.716 1.00 89.25 92 ALA A CA 1
ATOM 723 C C . ALA A 1 92 ? 33.507 -5.518 -16.400 1.00 89.25 92 ALA A C 1
ATOM 725 O O . ALA A 1 92 ? 32.842 -5.545 -15.369 1.00 89.25 92 ALA A O 1
ATOM 726 N N . THR A 1 93 ? 34.750 -5.025 -16.430 1.00 91.19 93 THR A N 1
ATOM 727 C CA . THR A 1 93 ? 35.456 -4.513 -15.245 1.00 91.19 93 THR A CA 1
ATOM 728 C C . THR A 1 93 ? 35.188 -3.032 -14.986 1.00 91.19 93 THR A C 1
ATOM 730 O O . THR A 1 93 ? 35.409 -2.566 -13.873 1.00 91.19 93 THR A O 1
ATOM 733 N N . PHE A 1 94 ? 34.656 -2.285 -15.959 1.00 92.62 94 PHE A N 1
ATOM 734 C CA . PHE A 1 94 ? 34.356 -0.860 -15.796 1.00 92.62 94 PHE A CA 1
ATOM 735 C C . PHE A 1 94 ? 32.903 -0.595 -15.398 1.00 92.62 94 PHE A C 1
ATOM 737 O O . PHE A 1 94 ? 32.659 0.058 -14.389 1.00 92.62 94 PHE A O 1
ATOM 744 N N . VAL A 1 95 ? 31.930 -1.102 -16.160 1.00 90.75 95 VAL A N 1
ATOM 745 C CA . VAL A 1 95 ? 30.501 -0.844 -15.927 1.00 90.75 95 VAL A CA 1
ATOM 746 C C . VAL A 1 95 ? 29.683 -2.126 -16.063 1.00 90.75 95 VAL A C 1
ATOM 748 O O . VAL A 1 95 ? 29.836 -2.895 -17.014 1.00 90.75 95 VAL A O 1
ATOM 751 N N . GLU A 1 96 ? 28.773 -2.345 -15.121 1.00 89.00 96 GLU A N 1
ATOM 752 C CA . GLU A 1 96 ? 27.807 -3.435 -15.152 1.00 89.00 96 GLU A CA 1
ATOM 753 C C . GLU A 1 96 ? 26.515 -2.968 -15.828 1.00 89.00 96 GLU A C 1
ATOM 755 O O . GLU A 1 96 ? 25.808 -2.078 -15.355 1.00 89.00 96 GLU A O 1
ATOM 760 N N . LEU A 1 97 ? 26.227 -3.550 -16.992 1.00 86.44 97 LEU A N 1
ATOM 761 C CA . LEU A 1 97 ? 25.107 -3.160 -17.842 1.00 86.44 97 LEU A CA 1
ATOM 762 C C . LEU A 1 97 ? 24.516 -4.388 -18.535 1.00 86.44 97 LEU A C 1
ATOM 764 O O . LEU A 1 97 ? 25.288 -5.192 -19.067 1.00 86.44 97 LEU A O 1
ATOM 768 N N . PRO A 1 98 ? 23.177 -4.483 -18.649 1.00 86.50 98 PRO A N 1
ATOM 769 C CA . PRO A 1 98 ? 22.546 -5.411 -19.579 1.00 86.50 98 PRO A CA 1
ATOM 770 C C . PRO A 1 98 ? 23.064 -5.184 -21.004 1.00 86.50 98 PRO A C 1
ATOM 772 O O . PRO A 1 98 ? 23.303 -4.040 -21.400 1.00 86.50 98 PRO A O 1
ATOM 775 N N . ALA A 1 99 ? 23.188 -6.255 -21.793 1.00 84.31 99 ALA A N 1
ATOM 776 C CA . ALA A 1 99 ? 23.766 -6.198 -23.139 1.00 84.31 99 ALA A CA 1
ATOM 777 C C . ALA A 1 99 ? 23.109 -5.126 -24.031 1.00 84.31 99 ALA A C 1
ATOM 779 O O . ALA A 1 99 ? 23.805 -4.315 -24.637 1.00 84.31 99 ALA A O 1
ATOM 780 N N . GLN A 1 100 ? 21.773 -5.046 -24.034 1.00 83.31 100 GLN A N 1
ATOM 781 C CA . GLN A 1 100 ? 21.034 -4.036 -24.803 1.00 83.31 100 GLN A CA 1
ATOM 782 C C . GLN A 1 100 ? 21.391 -2.602 -24.387 1.00 83.31 100 GLN A C 1
ATOM 784 O O . GLN A 1 100 ? 21.656 -1.755 -25.240 1.00 83.31 100 GLN A O 1
ATOM 789 N N . THR A 1 101 ? 21.454 -2.336 -23.081 1.00 85.06 101 THR A N 1
ATOM 790 C CA . THR A 1 101 ? 21.817 -1.018 -22.549 1.00 85.06 101 THR A CA 1
ATOM 791 C C . THR A 1 101 ? 23.263 -0.670 -22.890 1.00 85.06 101 THR A C 1
ATOM 793 O O . THR A 1 101 ? 23.538 0.448 -23.314 1.00 85.06 101 THR A O 1
ATOM 796 N N . ARG A 1 102 ? 24.187 -1.631 -22.785 1.00 87.94 102 ARG A N 1
ATOM 797 C CA . ARG A 1 102 ? 25.598 -1.461 -23.163 1.00 87.94 102 ARG A CA 1
ATOM 798 C C . ARG A 1 102 ? 25.755 -1.051 -24.628 1.00 87.94 102 ARG A C 1
ATOM 800 O O . ARG A 1 102 ? 26.483 -0.104 -24.927 1.00 87.94 102 ARG A O 1
ATOM 807 N N . TYR A 1 103 ? 25.036 -1.711 -25.536 1.00 86.25 103 TYR A N 1
ATOM 808 C CA . TYR A 1 103 ? 25.066 -1.364 -26.959 1.00 86.25 103 TYR A CA 1
ATOM 809 C C . TYR A 1 103 ? 24.519 0.032 -27.227 1.00 86.25 103 TYR A C 1
ATOM 811 O O . TYR A 1 103 ? 25.064 0.750 -28.061 1.00 86.25 103 TYR A O 1
ATOM 819 N N . LEU A 1 104 ? 23.482 0.435 -26.497 1.00 86.75 104 LEU A N 1
ATOM 820 C CA . LEU A 1 104 ? 22.912 1.767 -26.617 1.00 86.75 104 LEU A CA 1
ATOM 821 C C . LEU A 1 104 ? 23.895 2.852 -26.155 1.00 86.75 104 LEU A C 1
ATOM 823 O O . LEU A 1 104 ? 24.157 3.774 -26.918 1.00 86.75 104 LEU A O 1
ATOM 827 N N . TYR A 1 105 ? 24.516 2.700 -24.979 1.00 87.88 105 TYR A N 1
ATOM 828 C CA . TYR A 1 105 ? 25.567 3.615 -24.503 1.00 87.88 105 TYR A CA 1
ATOM 829 C C . TYR A 1 105 ? 26.729 3.728 -25.491 1.00 87.88 105 TYR A C 1
ATOM 831 O O . TYR A 1 105 ? 27.208 4.825 -25.762 1.00 87.88 105 TYR A O 1
ATOM 839 N N . SER A 1 106 ? 27.149 2.597 -26.060 1.00 89.94 106 SER A N 1
ATOM 840 C CA . SER A 1 106 ? 28.237 2.557 -27.039 1.00 89.94 106 SER A CA 1
ATOM 841 C C . SER A 1 106 ? 27.869 3.290 -28.325 1.00 89.94 106 SER A C 1
ATOM 843 O O . SER A 1 106 ? 28.670 4.067 -28.829 1.00 89.94 106 SER A O 1
ATOM 845 N N . ARG A 1 107 ? 26.644 3.092 -28.835 1.00 89.69 107 ARG A N 1
ATOM 846 C CA . ARG A 1 107 ? 26.130 3.822 -30.004 1.00 89.69 107 ARG A CA 1
ATOM 847 C C . ARG A 1 107 ? 26.109 5.319 -29.752 1.00 89.69 107 ARG A C 1
ATOM 849 O O . ARG A 1 107 ? 26.657 6.055 -30.559 1.00 89.69 107 ARG A O 1
ATOM 856 N N . VAL A 1 108 ? 25.532 5.754 -28.631 1.00 91.19 108 VAL A N 1
ATOM 857 C CA . VAL A 1 108 ? 25.467 7.185 -28.306 1.00 91.19 108 VAL A CA 1
ATOM 858 C C . VAL A 1 108 ? 26.876 7.774 -28.201 1.00 91.19 108 VAL A C 1
ATOM 860 O O . VAL A 1 108 ? 27.138 8.801 -28.812 1.00 91.19 108 VAL A O 1
ATOM 863 N N . ALA A 1 109 ? 27.809 7.102 -27.518 1.00 92.38 109 ALA A N 1
ATOM 864 C CA . ALA A 1 109 ? 29.192 7.569 -27.414 1.00 92.38 109 ALA A CA 1
ATOM 865 C C . ALA A 1 109 ? 29.903 7.658 -28.779 1.00 92.38 109 ALA A C 1
ATOM 867 O O . ALA A 1 109 ? 30.659 8.600 -29.005 1.00 92.38 109 ALA A O 1
ATOM 868 N N . ILE A 1 110 ? 29.655 6.717 -29.696 1.00 91.94 110 ILE A N 1
ATOM 869 C CA . ILE A 1 110 ? 30.223 6.743 -31.053 1.00 91.94 110 ILE A CA 1
ATOM 870 C C . ILE A 1 110 ? 29.642 7.897 -31.873 1.00 91.94 110 ILE A C 1
ATOM 872 O O . ILE A 1 110 ? 30.412 8.622 -32.492 1.00 91.94 110 ILE A O 1
ATOM 876 N N . GLU A 1 111 ? 28.320 8.100 -31.863 1.00 90.62 111 GLU A N 1
ATOM 877 C CA . GLU A 1 111 ? 27.695 9.213 -32.597 1.00 90.62 111 GLU A CA 1
ATOM 878 C C . GLU A 1 111 ? 28.156 10.572 -32.055 1.00 90.62 111 GLU A C 1
ATOM 880 O O . GLU A 1 111 ? 28.511 11.452 -32.830 1.00 90.62 111 GLU A O 1
ATOM 885 N N . VAL A 1 112 ? 28.260 10.724 -30.729 1.00 91.25 112 VAL A N 1
ATOM 886 C CA . VAL A 1 112 ? 28.866 11.920 -30.118 1.00 91.25 112 VAL A CA 1
ATOM 887 C C . VAL A 1 112 ? 30.310 12.098 -30.585 1.00 91.25 112 VAL A C 1
ATOM 889 O O . VAL A 1 112 ? 30.720 13.213 -30.886 1.00 91.25 112 VAL A O 1
ATOM 892 N N . GLY A 1 113 ? 31.073 11.006 -30.684 1.00 90.81 113 GLY A N 1
ATOM 893 C CA . GLY A 1 113 ? 32.442 11.042 -31.186 1.00 90.81 113 GLY A CA 1
ATOM 894 C C . GLY A 1 113 ? 32.541 11.528 -32.635 1.00 90.81 113 GLY A C 1
ATOM 895 O O . GLY A 1 113 ? 33.406 12.340 -32.941 1.00 90.81 113 GLY A O 1
ATOM 896 N N . ARG A 1 114 ? 31.626 11.095 -33.510 1.00 90.81 114 ARG A N 1
ATOM 897 C CA . ARG A 1 114 ? 31.576 11.537 -34.917 1.00 90.81 114 ARG A CA 1
ATOM 898 C C . ARG A 1 114 ? 31.262 13.021 -35.059 1.00 90.81 114 ARG A C 1
ATOM 900 O O . ARG A 1 114 ? 31.844 13.678 -35.909 1.00 90.81 114 ARG A O 1
ATOM 907 N N . GLU A 1 115 ? 30.372 13.542 -34.220 1.00 90.06 115 GLU A N 1
ATOM 908 C CA . GLU A 1 115 ? 30.009 14.964 -34.231 1.00 90.06 115 GLU A CA 1
ATOM 909 C C . GLU A 1 115 ? 31.115 15.852 -33.638 1.00 90.06 115 GLU A C 1
ATOM 911 O O . GLU A 1 115 ? 31.365 16.951 -34.127 1.00 90.06 115 GLU A O 1
ATOM 916 N N . LEU A 1 116 ? 31.794 15.394 -32.580 1.00 88.69 116 LEU A N 1
ATOM 917 C CA . LEU A 1 116 ? 32.855 16.168 -31.923 1.00 88.69 116 LEU A CA 1
ATOM 918 C C . LEU A 1 116 ? 34.204 16.092 -32.654 1.00 88.69 116 LEU A C 1
ATOM 920 O O . LEU A 1 116 ? 34.987 17.039 -32.562 1.00 88.69 116 LEU A O 1
ATOM 924 N N . TRP A 1 117 ? 34.470 14.996 -33.372 1.00 91.00 117 TRP A N 1
ATOM 925 C CA . TRP A 1 117 ? 35.712 14.750 -34.111 1.00 91.00 117 TRP A CA 1
ATOM 926 C C . TRP A 1 117 ? 35.424 14.171 -35.512 1.00 91.00 117 TRP A C 1
ATOM 928 O O . TRP A 1 117 ? 35.720 13.001 -35.769 1.00 91.00 117 TRP A O 1
ATOM 938 N N . PRO A 1 118 ? 34.855 14.965 -36.439 1.00 85.31 118 PRO A N 1
ATOM 939 C CA . PRO A 1 118 ? 34.454 14.483 -37.766 1.00 85.31 118 PRO A CA 1
ATOM 940 C C . PRO A 1 118 ? 35.639 14.028 -38.630 1.00 85.31 118 PRO A C 1
ATOM 942 O O . PRO A 1 118 ? 35.519 13.050 -39.365 1.00 85.31 118 PRO A O 1
ATOM 945 N N . GLU A 1 119 ? 36.797 14.677 -38.482 1.00 83.44 119 GLU A N 1
ATOM 946 C CA . GLU A 1 119 ? 38.035 14.342 -39.204 1.00 83.44 119 GLU A CA 1
ATOM 947 C C . GLU A 1 119 ? 38.671 13.021 -38.729 1.00 83.44 119 GLU A C 1
ATOM 949 O O . GLU A 1 119 ? 39.561 12.472 -39.380 1.00 83.44 119 GLU A O 1
ATOM 954 N N . GLU A 1 120 ? 38.212 12.466 -37.603 1.00 85.62 120 GLU A N 1
ATOM 955 C CA . GLU A 1 120 ? 38.742 11.217 -37.069 1.00 85.62 120 GLU A CA 1
ATOM 956 C C . GLU A 1 120 ? 38.053 10.001 -37.684 1.00 85.62 120 GLU A C 1
ATOM 958 O O . GLU A 1 120 ? 37.015 9.504 -37.224 1.00 85.62 120 GLU A O 1
ATOM 963 N N . GLY A 1 121 ? 38.698 9.439 -38.709 1.00 81.06 121 GLY A N 1
ATOM 964 C CA . GLY A 1 121 ? 38.249 8.219 -39.386 1.00 81.06 121 GLY A CA 1
ATOM 965 C C . GLY A 1 121 ? 38.060 7.021 -38.444 1.00 81.06 121 GLY A C 1
ATOM 966 O O . GLY A 1 121 ? 37.280 6.112 -38.735 1.00 81.06 121 GLY A O 1
ATOM 967 N N . ALA A 1 122 ? 38.702 7.030 -37.270 1.00 84.19 122 ALA A N 1
ATOM 968 C CA . ALA A 1 122 ? 38.550 5.992 -36.256 1.00 84.19 122 ALA A CA 1
ATOM 969 C C . ALA A 1 122 ? 37.087 5.778 -35.822 1.00 84.19 122 ALA A C 1
ATOM 971 O O . ALA A 1 122 ? 36.688 4.627 -35.667 1.00 84.19 122 ALA A O 1
ATOM 972 N N . PHE A 1 123 ? 36.264 6.828 -35.686 1.00 86.56 123 PHE A N 1
ATOM 973 C CA . PHE A 1 123 ? 34.851 6.692 -35.285 1.00 86.56 123 PHE A CA 1
ATOM 974 C C . PHE A 1 123 ? 33.943 6.159 -36.402 1.00 86.56 123 PHE A C 1
ATOM 976 O O . PHE A 1 123 ? 32.915 5.524 -36.136 1.00 86.56 123 PHE A O 1
ATOM 983 N N . HIS A 1 124 ? 34.322 6.390 -37.657 1.00 85.00 124 HIS A N 1
ATOM 984 C CA . HIS A 1 124 ? 33.617 5.883 -38.835 1.00 85.00 124 HIS A CA 1
ATOM 985 C C . HIS A 1 124 ? 33.892 4.389 -39.054 1.00 85.00 124 HIS A C 1
ATOM 987 O O . HIS A 1 124 ? 32.998 3.641 -39.444 1.00 85.00 124 HIS A O 1
ATOM 993 N N . ASN A 1 125 ? 35.089 3.931 -38.679 1.00 83.8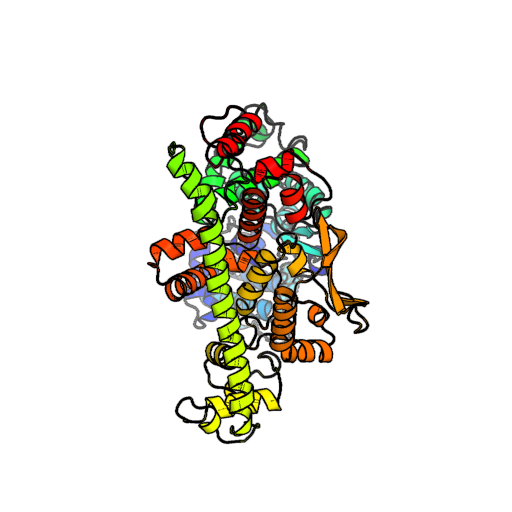8 125 ASN A N 1
ATOM 994 C CA . ASN A 1 125 ? 35.524 2.539 -38.815 1.00 83.88 125 ASN A CA 1
ATOM 995 C C . ASN A 1 125 ? 35.015 1.604 -37.696 1.00 83.88 125 ASN A C 1
ATOM 997 O O . ASN A 1 125 ? 35.234 0.390 -37.748 1.00 83.88 125 ASN A O 1
ATOM 1001 N N . ILE A 1 126 ? 34.323 2.122 -36.672 1.00 85.75 126 ILE A N 1
ATOM 1002 C CA . ILE A 1 126 ? 33.737 1.284 -35.616 1.00 85.75 126 ILE A CA 1
ATOM 1003 C C . ILE A 1 126 ? 32.436 0.650 -36.117 1.00 85.75 126 ILE A C 1
ATOM 1005 O O . ILE A 1 126 ? 31.369 1.262 -36.111 1.00 85.75 126 ILE A O 1
ATOM 1009 N N . THR A 1 127 ? 32.502 -0.629 -36.480 1.00 80.19 127 THR A N 1
ATOM 1010 C CA . THR A 1 127 ? 31.304 -1.444 -36.719 1.00 80.19 127 THR A CA 1
ATOM 1011 C C . THR A 1 127 ? 30.577 -1.740 -35.406 1.00 80.19 127 THR A C 1
ATOM 1013 O O . THR A 1 127 ? 31.202 -2.169 -34.435 1.00 80.19 127 THR A O 1
ATOM 1016 N N . ILE A 1 128 ? 29.252 -1.582 -35.380 1.00 74.69 128 ILE A N 1
ATOM 1017 C CA . ILE A 1 128 ? 28.407 -1.849 -34.207 1.00 74.69 128 ILE A CA 1
ATOM 1018 C C . ILE A 1 128 ? 27.477 -3.025 -34.516 1.00 74.69 128 ILE A C 1
ATOM 1020 O O . ILE A 1 128 ? 26.837 -3.051 -35.562 1.00 74.69 128 ILE A O 1
ATOM 1024 N N . SER A 1 129 ? 27.349 -3.973 -33.588 1.00 75.81 129 SER A N 1
ATOM 1025 C CA . SER A 1 129 ? 26.356 -5.052 -33.652 1.00 75.81 129 SER A CA 1
ATOM 1026 C C . SER A 1 129 ? 25.411 -4.964 -32.454 1.00 75.81 129 SER A C 1
ATOM 1028 O O . SER A 1 129 ? 25.793 -4.514 -31.376 1.00 75.81 129 SER A O 1
ATOM 1030 N N . SER A 1 130 ? 24.147 -5.342 -32.655 1.00 68.19 130 SER A N 1
ATOM 1031 C CA . SER A 1 130 ? 23.131 -5.451 -31.597 1.00 68.19 130 SER A CA 1
ATOM 1032 C C . SER A 1 130 ? 23.111 -6.823 -30.917 1.00 68.19 130 SER A C 1
ATOM 1034 O O . SER A 1 130 ? 22.334 -7.017 -29.986 1.00 68.19 130 SER A O 1
ATOM 1036 N N . LEU A 1 131 ? 23.923 -7.772 -31.398 1.00 70.50 131 LEU A N 1
ATOM 1037 C CA . LEU A 1 131 ? 23.923 -9.170 -30.955 1.00 70.50 131 LEU A CA 1
ATOM 1038 C C . LEU A 1 131 ? 25.204 -9.559 -30.205 1.00 70.50 131 LEU A C 1
ATOM 1040 O O . LEU A 1 131 ? 25.142 -10.389 -29.304 1.00 70.50 131 LEU A O 1
ATOM 1044 N N . ALA A 1 132 ? 26.358 -8.984 -30.567 1.00 73.06 132 ALA A N 1
ATOM 1045 C CA . ALA A 1 132 ? 27.645 -9.305 -29.946 1.00 73.06 132 ALA A CA 1
ATOM 1046 C C . ALA A 1 132 ? 28.685 -8.178 -30.129 1.00 73.06 132 ALA A C 1
ATOM 1048 O O . ALA A 1 132 ? 28.582 -7.410 -31.085 1.00 73.06 132 ALA A O 1
ATOM 1049 N N . PRO A 1 133 ? 29.724 -8.083 -29.273 1.00 76.19 133 PRO A N 1
ATOM 1050 C CA . PRO A 1 133 ? 30.837 -7.154 -29.480 1.00 76.19 133 PRO A CA 1
ATOM 1051 C C . PRO A 1 133 ? 31.593 -7.455 -30.783 1.00 76.19 133 PRO A C 1
ATOM 1053 O O . PRO A 1 133 ? 32.064 -8.577 -30.994 1.00 76.19 133 PRO A O 1
ATOM 1056 N N . THR A 1 134 ? 31.737 -6.447 -31.641 1.00 86.88 134 THR A N 1
ATOM 1057 C CA . THR A 1 134 ? 32.483 -6.525 -32.907 1.00 86.88 134 THR A CA 1
ATOM 1058 C C . THR A 1 134 ? 34.001 -6.556 -32.670 1.00 86.88 134 THR A C 1
ATOM 1060 O O . THR A 1 134 ? 34.462 -6.174 -31.589 1.00 86.88 134 THR A O 1
ATOM 1063 N N . PRO A 1 135 ? 34.818 -6.993 -33.650 1.00 87.31 135 PRO A N 1
ATOM 1064 C CA . PRO A 1 135 ? 36.278 -6.994 -33.520 1.00 87.31 135 PRO A CA 1
ATOM 1065 C C . PRO A 1 135 ? 36.871 -5.618 -33.174 1.00 87.31 135 PRO A C 1
ATOM 1067 O O . PRO A 1 135 ? 37.767 -5.536 -32.335 1.00 87.31 135 PRO A O 1
ATOM 1070 N N . SER A 1 136 ? 36.323 -4.540 -33.747 1.00 87.75 136 SER A N 1
ATOM 1071 C CA . SER A 1 136 ? 36.721 -3.155 -33.456 1.00 87.75 136 SER A CA 1
ATOM 1072 C C . SER A 1 136 ? 36.479 -2.783 -31.990 1.00 87.75 136 SER A C 1
ATOM 1074 O O . SER A 1 136 ? 37.380 -2.271 -31.327 1.00 87.75 136 SER A O 1
ATOM 1076 N N . ILE A 1 137 ? 35.309 -3.121 -31.439 1.00 89.75 137 ILE A N 1
ATOM 1077 C CA . ILE A 1 137 ? 34.995 -2.900 -30.020 1.00 89.75 137 ILE A CA 1
ATOM 1078 C C . ILE A 1 137 ? 35.885 -3.759 -29.116 1.00 89.75 137 ILE A C 1
ATOM 1080 O O . ILE A 1 137 ? 36.411 -3.254 -28.128 1.00 89.75 137 ILE A O 1
ATOM 1084 N N . LYS A 1 138 ? 36.126 -5.032 -29.461 1.00 90.62 138 LYS A N 1
ATOM 1085 C CA . LYS A 1 138 ? 37.027 -5.910 -28.689 1.00 90.62 138 LYS A CA 1
ATOM 1086 C C . LYS A 1 138 ? 38.450 -5.350 -28.608 1.00 90.62 138 LYS A C 1
ATOM 1088 O O . LYS A 1 138 ? 39.086 -5.466 -27.564 1.00 90.62 138 LYS A O 1
ATOM 1093 N N . ALA A 1 139 ? 38.947 -4.726 -29.677 1.00 91.25 139 ALA A N 1
ATOM 1094 C CA . ALA A 1 139 ? 40.249 -4.065 -29.663 1.00 91.25 139 ALA A CA 1
ATOM 1095 C C . ALA A 1 139 ? 40.274 -2.854 -28.712 1.00 91.25 139 ALA A C 1
ATOM 1097 O O . ALA A 1 139 ? 41.244 -2.680 -27.976 1.00 91.25 139 ALA A O 1
ATOM 1098 N N . LEU A 1 140 ? 39.206 -2.048 -28.675 1.00 92.81 140 LEU A N 1
ATOM 1099 C CA . LEU A 1 140 ? 39.081 -0.928 -27.732 1.00 92.81 140 LEU A CA 1
ATOM 1100 C C . LEU A 1 140 ? 38.977 -1.403 -26.275 1.00 92.81 140 LEU A C 1
ATOM 1102 O O . LEU A 1 140 ? 39.604 -0.808 -25.403 1.00 92.81 140 LEU A O 1
ATOM 1106 N N . VAL A 1 141 ? 38.251 -2.496 -26.016 1.00 93.44 141 VAL A N 1
ATOM 1107 C CA . VAL A 1 141 ? 38.172 -3.122 -24.683 1.00 93.44 141 VAL A CA 1
ATOM 1108 C C . VAL A 1 141 ? 39.564 -3.527 -24.196 1.00 93.44 141 VAL A C 1
ATOM 1110 O O . VAL A 1 141 ? 39.954 -3.132 -23.103 1.00 93.44 141 VAL A O 1
ATOM 1113 N N . LYS A 1 142 ? 40.359 -4.211 -25.032 1.00 93.50 142 LYS A N 1
ATOM 1114 C CA . LYS A 1 142 ? 41.744 -4.579 -24.684 1.00 93.50 142 LYS A CA 1
ATOM 1115 C C . LYS A 1 142 ? 42.619 -3.364 -24.369 1.00 93.50 142 LYS A C 1
ATOM 1117 O O . LYS A 1 142 ? 43.434 -3.427 -23.457 1.00 93.50 142 LYS A O 1
ATOM 1122 N N . LYS A 1 143 ? 42.457 -2.261 -25.113 1.00 92.75 143 LYS A N 1
ATOM 1123 C CA . LYS A 1 143 ? 43.196 -1.013 -24.854 1.00 92.75 143 LYS A CA 1
ATOM 1124 C C . LYS A 1 143 ? 42.851 -0.415 -23.492 1.00 92.75 143 LYS A C 1
ATOM 1126 O O . LYS A 1 143 ? 43.748 0.096 -22.838 1.00 92.75 143 LYS A O 1
ATOM 1131 N N . PHE A 1 144 ? 41.586 -0.476 -23.081 1.00 93.88 144 PHE A N 1
ATOM 1132 C CA . PHE A 1 144 ? 41.165 -0.029 -21.755 1.00 93.88 144 PHE A CA 1
ATOM 1133 C C . PHE A 1 144 ? 41.669 -0.964 -20.648 1.00 93.88 144 PHE A C 1
ATOM 1135 O O . PHE A 1 144 ? 42.235 -0.497 -19.669 1.00 93.88 144 PHE A O 1
ATOM 1142 N N . GLU A 1 145 ? 41.514 -2.279 -20.812 1.00 92.31 145 GLU A N 1
ATOM 1143 C CA . GLU A 1 145 ? 41.897 -3.268 -19.791 1.00 92.31 145 GLU A CA 1
ATOM 1144 C C . GLU A 1 145 ? 43.411 -3.327 -19.535 1.00 92.31 145 GLU A C 1
ATOM 1146 O O . GLU A 1 145 ? 43.837 -3.808 -18.490 1.00 92.31 145 GLU A O 1
ATOM 1151 N N . ALA A 1 146 ? 44.223 -2.803 -20.457 1.00 93.50 146 ALA A N 1
ATOM 1152 C CA . ALA A 1 146 ? 45.663 -2.641 -20.277 1.00 93.50 146 ALA A CA 1
ATOM 1153 C C . ALA A 1 146 ? 46.056 -1.422 -19.412 1.00 93.50 146 ALA A C 1
ATOM 1155 O O . ALA A 1 146 ? 47.226 -1.286 -19.054 1.00 93.50 146 ALA A O 1
ATOM 1156 N N . ILE A 1 147 ? 45.122 -0.517 -19.096 1.00 93.50 147 ILE A N 1
ATOM 1157 C CA . ILE A 1 147 ? 45.396 0.690 -18.306 1.00 93.50 147 ILE A CA 1
ATOM 1158 C C . ILE A 1 147 ? 45.455 0.323 -16.822 1.00 93.50 147 ILE A C 1
ATOM 1160 O O . ILE A 1 147 ? 44.522 -0.266 -16.275 1.00 93.50 147 ILE A O 1
ATOM 1164 N N . LYS A 1 148 ? 46.536 0.724 -16.143 1.00 92.94 148 LYS A N 1
ATOM 1165 C CA . LYS A 1 148 ? 46.621 0.633 -14.683 1.00 92.94 148 LYS A CA 1
ATOM 1166 C C . LYS A 1 148 ? 45.697 1.679 -14.062 1.00 92.94 148 LYS A C 1
ATOM 1168 O O . LYS A 1 148 ? 45.895 2.872 -14.268 1.00 92.94 148 LYS A O 1
ATOM 1173 N N . LEU A 1 149 ? 44.705 1.218 -13.308 1.00 93.56 149 LEU A N 1
ATOM 1174 C CA . LEU A 1 149 ? 43.717 2.087 -12.678 1.00 93.56 149 LEU A CA 1
ATOM 1175 C C . LEU A 1 149 ? 44.215 2.635 -11.334 1.00 93.56 149 LEU A C 1
ATOM 1177 O O . LEU A 1 149 ? 45.026 2.009 -10.654 1.00 93.56 149 LEU A O 1
ATOM 1181 N N . ASN A 1 150 ? 43.699 3.799 -10.947 1.00 91.31 150 ASN A N 1
ATOM 1182 C CA . ASN A 1 150 ? 43.885 4.375 -9.621 1.00 91.31 150 ASN A CA 1
ATOM 1183 C C . ASN A 1 150 ? 42.962 3.668 -8.613 1.00 91.31 150 ASN A C 1
ATOM 1185 O O . ASN A 1 150 ? 41.744 3.853 -8.645 1.00 91.31 150 ASN A O 1
ATOM 1189 N N . ASP A 1 151 ? 43.549 2.885 -7.706 1.00 87.44 151 ASP A N 1
ATOM 1190 C CA . ASP A 1 151 ? 42.816 2.065 -6.735 1.00 87.44 151 ASP A CA 1
ATOM 1191 C C . ASP A 1 151 ? 41.908 2.884 -5.803 1.00 87.44 151 ASP A C 1
ATOM 1193 O O . ASP A 1 151 ? 40.791 2.459 -5.497 1.00 87.44 151 ASP A O 1
ATOM 1197 N N . GLU A 1 152 ? 42.331 4.082 -5.390 1.00 85.75 152 GLU A N 1
ATOM 1198 C CA . GLU A 1 152 ? 41.533 4.953 -4.520 1.00 85.75 152 GLU A CA 1
ATOM 1199 C C . GLU A 1 152 ? 40.280 5.459 -5.245 1.00 85.75 152 GLU A C 1
ATOM 1201 O O . GLU A 1 152 ? 39.168 5.404 -4.712 1.00 85.75 152 GLU A O 1
ATOM 1206 N N . GLN A 1 153 ? 40.435 5.871 -6.505 1.00 87.94 153 GLN A N 1
ATOM 1207 C CA . GLN A 1 153 ? 39.312 6.295 -7.341 1.00 87.94 153 GLN A CA 1
ATOM 1208 C C . GLN A 1 153 ? 38.401 5.116 -7.685 1.00 87.94 153 GLN A C 1
ATOM 1210 O O . GLN A 1 153 ? 37.178 5.248 -7.655 1.00 87.94 153 GLN A O 1
ATOM 1215 N N . VAL A 1 154 ? 38.957 3.929 -7.932 1.00 88.88 154 VAL A N 1
ATOM 1216 C CA . VAL A 1 154 ? 38.164 2.709 -8.126 1.00 88.88 154 VAL A CA 1
ATOM 1217 C C . VAL A 1 154 ? 37.294 2.430 -6.898 1.00 88.88 154 VAL A C 1
ATOM 1219 O O . VAL A 1 154 ? 36.105 2.144 -7.055 1.00 88.88 154 VAL A O 1
ATOM 1222 N N . LEU A 1 155 ? 37.837 2.543 -5.683 1.00 84.50 155 LEU A N 1
ATOM 1223 C CA . LEU A 1 155 ? 37.071 2.370 -4.444 1.00 84.50 155 LEU A CA 1
ATOM 1224 C C . LEU A 1 155 ? 35.963 3.421 -4.304 1.00 84.50 155 LEU A C 1
ATOM 1226 O O . LEU A 1 155 ? 34.816 3.065 -4.024 1.00 84.50 155 LEU A O 1
ATOM 1230 N N . LEU A 1 156 ? 36.274 4.693 -4.564 1.00 86.44 156 LEU A N 1
ATOM 1231 C CA . LEU A 1 156 ? 35.305 5.790 -4.520 1.00 86.44 156 LEU A CA 1
ATOM 1232 C C . LEU A 1 156 ? 34.145 5.566 -5.505 1.00 86.44 156 LEU A C 1
ATOM 1234 O O . LEU A 1 156 ? 32.967 5.720 -5.159 1.00 86.44 156 LEU A O 1
ATOM 1238 N N . TRP A 1 157 ? 34.466 5.166 -6.738 1.00 86.44 157 TRP A N 1
ATOM 1239 C CA . TRP A 1 157 ? 33.479 4.980 -7.795 1.00 86.44 157 TRP A CA 1
ATOM 1240 C C . TRP A 1 157 ? 32.696 3.665 -7.668 1.00 86.44 157 TRP A C 1
ATOM 1242 O O . TRP A 1 157 ? 31.535 3.626 -8.093 1.00 86.44 157 TRP A O 1
ATOM 1252 N N . ARG A 1 158 ? 33.235 2.640 -6.996 1.00 86.62 158 ARG A N 1
ATOM 1253 C CA . ARG A 1 158 ? 32.500 1.407 -6.652 1.00 86.62 158 ARG A CA 1
ATOM 1254 C C . ARG A 1 158 ? 31.303 1.638 -5.744 1.00 86.62 158 ARG A C 1
ATOM 1256 O O . ARG A 1 158 ? 30.314 0.920 -5.862 1.00 86.62 158 ARG A O 1
ATOM 1263 N N . GLY A 1 159 ? 31.337 2.685 -4.925 1.00 85.81 159 GLY A N 1
ATOM 1264 C CA . GLY A 1 159 ? 30.246 3.022 -4.019 1.00 85.81 159 GLY A CA 1
ATOM 1265 C C . GLY A 1 159 ? 30.090 2.027 -2.864 1.00 85.81 159 GLY A C 1
ATOM 1266 O O . GLY A 1 159 ? 30.955 1.194 -2.613 1.00 85.81 159 GLY A O 1
ATOM 1267 N N . TRP A 1 160 ? 28.961 2.124 -2.156 1.00 88.50 160 TRP A N 1
ATOM 1268 C CA . TRP A 1 160 ? 28.759 1.467 -0.859 1.00 88.50 160 TRP A CA 1
ATOM 1269 C C . TRP A 1 160 ? 27.440 0.676 -0.815 1.00 88.50 160 TRP A C 1
ATOM 1271 O O . TRP A 1 160 ? 26.391 1.261 -0.517 1.00 88.50 160 TRP A O 1
ATOM 1281 N N 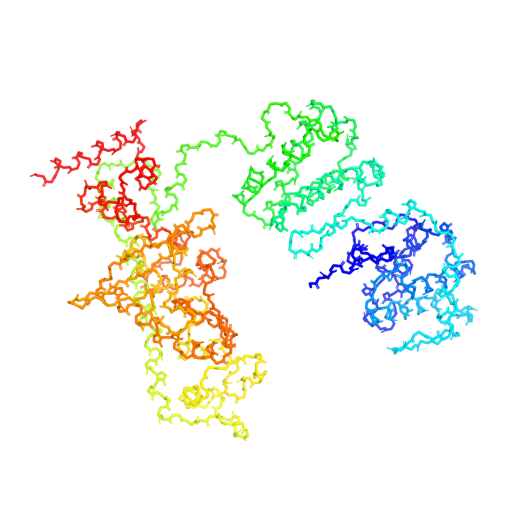. PRO A 1 161 ? 27.452 -0.627 -1.151 1.00 87.75 161 PRO A N 1
ATOM 1282 C CA . PRO A 1 161 ? 26.261 -1.472 -1.160 1.00 87.75 161 PRO A CA 1
ATOM 1283 C C . PRO A 1 161 ? 25.947 -2.045 0.230 1.00 87.75 161 PRO A C 1
ATOM 1285 O O . PRO A 1 161 ? 26.799 -2.616 0.888 1.00 87.75 161 PRO A O 1
ATOM 1288 N N . LEU A 1 162 ? 24.693 -1.965 0.654 1.00 86.69 162 LEU A N 1
ATOM 1289 C CA . LEU A 1 162 ? 24.149 -2.615 1.841 1.00 86.69 162 LEU A CA 1
ATOM 1290 C C . LEU A 1 162 ? 23.325 -3.827 1.427 1.00 86.69 162 LEU A C 1
ATOM 1292 O O . LEU A 1 162 ? 22.377 -3.676 0.657 1.00 86.69 162 LEU A O 1
ATOM 1296 N N . GLU A 1 163 ? 23.638 -4.996 1.974 1.00 81.19 163 GLU A N 1
ATOM 1297 C CA . GLU A 1 163 ? 22.799 -6.191 1.868 1.00 81.19 163 GLU A CA 1
ATOM 1298 C C . GLU A 1 163 ? 21.936 -6.314 3.133 1.00 81.19 163 GLU A C 1
ATOM 1300 O O . GLU A 1 163 ? 22.448 -6.269 4.253 1.00 81.19 163 GLU A O 1
ATOM 1305 N N . ASP A 1 164 ? 20.615 -6.426 2.972 1.00 77.44 164 ASP A N 1
ATOM 1306 C CA . ASP A 1 164 ? 19.719 -6.739 4.090 1.00 77.44 164 ASP A CA 1
ATOM 1307 C C . ASP A 1 164 ? 19.670 -8.247 4.387 1.00 77.44 164 ASP A C 1
ATOM 1309 O O . ASP A 1 164 ? 20.072 -9.078 3.573 1.00 77.44 164 ASP A O 1
ATOM 1313 N N . ALA A 1 165 ? 19.111 -8.634 5.540 1.00 73.75 165 ALA A N 1
ATOM 1314 C CA . ALA A 1 165 ? 18.956 -10.049 5.907 1.00 73.75 165 ALA A CA 1
ATOM 1315 C C . ALA A 1 165 ? 18.084 -10.867 4.920 1.00 73.75 165 ALA A C 1
ATOM 1317 O O . ALA A 1 165 ? 18.006 -12.091 5.030 1.00 73.75 165 ALA A O 1
ATOM 1318 N N . GLY A 1 166 ? 17.381 -10.205 3.994 1.00 68.88 166 GLY A N 1
ATOM 1319 C CA . GLY A 1 166 ? 16.595 -10.810 2.920 1.00 68.88 166 GLY A CA 1
ATOM 1320 C C . GLY A 1 166 ? 17.318 -10.873 1.568 1.00 68.88 166 GLY A C 1
ATOM 1321 O O . GLY A 1 166 ? 16.694 -11.298 0.597 1.00 68.88 166 GLY A O 1
ATOM 1322 N N . GLY A 1 167 ? 18.588 -10.463 1.490 1.00 73.12 167 GLY A N 1
ATOM 1323 C CA . GLY A 1 167 ? 19.401 -10.467 0.273 1.00 73.12 167 GLY A CA 1
ATOM 1324 C C . GLY A 1 167 ? 19.134 -9.301 -0.687 1.00 73.12 167 GLY A C 1
ATOM 1325 O O . GLY A 1 167 ? 19.536 -9.373 -1.849 1.00 73.12 167 GLY A O 1
ATOM 1326 N N . HIS A 1 168 ? 18.439 -8.240 -0.260 1.00 77.00 168 HIS A N 1
ATOM 1327 C CA . HIS A 1 168 ? 18.238 -7.048 -1.088 1.00 77.00 168 HIS A CA 1
ATOM 1328 C C . HIS A 1 168 ? 19.408 -6.079 -0.945 1.00 77.00 168 HIS A C 1
ATOM 1330 O O . HIS A 1 168 ? 19.823 -5.755 0.167 1.00 77.00 168 HIS A O 1
ATOM 1336 N N . ILE A 1 169 ? 19.864 -5.549 -2.081 1.00 79.88 169 ILE A N 1
ATOM 1337 C CA . ILE A 1 169 ? 20.963 -4.583 -2.148 1.00 79.88 169 ILE A CA 1
ATOM 1338 C C . ILE A 1 169 ? 20.415 -3.151 -2.184 1.00 79.88 169 ILE A C 1
ATOM 1340 O O . ILE A 1 169 ? 19.520 -2.835 -2.975 1.00 79.88 169 ILE A O 1
ATOM 1344 N N . ARG A 1 170 ? 20.973 -2.264 -1.355 1.00 82.00 170 ARG A N 1
ATOM 1345 C CA . ARG A 1 170 ? 20.744 -0.810 -1.383 1.00 82.00 170 ARG A CA 1
ATOM 1346 C C . ARG A 1 170 ? 22.058 -0.053 -1.393 1.00 82.00 170 ARG A C 1
ATOM 1348 O O . ARG A 1 170 ? 22.941 -0.352 -0.612 1.00 82.00 170 ARG A O 1
ATOM 1355 N N . TRP A 1 171 ? 22.162 0.984 -2.207 1.00 85.31 171 TRP A N 1
ATOM 1356 C CA . TRP A 1 171 ? 23.384 1.776 -2.314 1.00 85.31 171 TRP A CA 1
ATOM 1357 C C . TRP A 1 171 ? 23.306 3.042 -1.462 1.00 85.31 171 TRP A C 1
ATOM 1359 O O . TRP A 1 171 ? 22.336 3.796 -1.567 1.00 85.31 171 TRP A O 1
ATOM 1369 N N . LEU A 1 172 ? 24.319 3.285 -0.628 1.00 87.38 172 LEU A N 1
ATOM 1370 C CA . LEU A 1 172 ? 24.425 4.516 0.153 1.00 87.38 172 LEU A CA 1
ATOM 1371 C C . LEU A 1 172 ? 25.104 5.635 -0.656 1.00 87.38 172 LEU A C 1
ATOM 1373 O O . LEU A 1 172 ? 26.162 5.403 -1.250 1.00 87.38 172 LEU A O 1
ATOM 1377 N N . PRO A 1 173 ? 24.567 6.870 -0.637 1.00 85.88 173 PRO A N 1
ATOM 1378 C CA . PRO A 1 173 ? 25.124 8.001 -1.378 1.00 85.88 173 PRO A CA 1
ATOM 1379 C C . PRO A 1 173 ? 26.315 8.661 -0.651 1.00 85.88 173 PRO A C 1
ATOM 1381 O O . PRO A 1 173 ? 26.352 9.874 -0.470 1.00 85.88 173 PRO A O 1
ATOM 1384 N N . LEU A 1 174 ? 27.319 7.883 -0.229 1.00 88.94 174 LEU A N 1
ATOM 1385 C CA . LEU A 1 174 ? 28.465 8.393 0.548 1.00 88.94 174 LEU A CA 1
ATOM 1386 C C . LEU A 1 174 ? 29.545 9.084 -0.301 1.00 88.94 174 LEU A C 1
ATOM 1388 O O . LEU A 1 174 ? 30.529 9.568 0.246 1.00 88.94 174 LEU A O 1
ATOM 1392 N N . HIS A 1 175 ? 29.364 9.189 -1.619 1.00 86.56 175 HIS A N 1
ATOM 1393 C CA . HIS A 1 175 ? 30.359 9.774 -2.526 1.00 86.56 175 HIS A CA 1
ATOM 1394 C C . HIS A 1 175 ? 30.714 11.220 -2.146 1.00 86.56 175 HIS A C 1
ATOM 1396 O O . HIS A 1 175 ? 31.881 11.559 -1.976 1.00 86.56 175 HIS A O 1
ATOM 1402 N N . SER A 1 176 ? 29.702 12.067 -1.938 1.00 85.25 176 SER A N 1
ATOM 1403 C CA . SER A 1 176 ? 29.913 13.462 -1.533 1.00 85.25 176 SER A CA 1
ATOM 1404 C C . SER A 1 176 ? 30.500 13.582 -0.123 1.00 85.25 176 SER A C 1
ATOM 1406 O O . SER A 1 176 ? 31.251 14.516 0.146 1.00 85.25 176 SER A O 1
ATOM 1408 N N . VAL A 1 177 ? 30.209 12.619 0.758 1.00 89.12 177 VAL A N 1
ATOM 1409 C CA . VAL A 1 177 ? 30.798 12.546 2.102 1.00 89.12 177 VAL A CA 1
ATOM 1410 C C . VAL A 1 177 ? 32.278 12.177 2.022 1.00 89.12 177 VAL A C 1
ATOM 1412 O O . VAL A 1 177 ? 33.082 12.815 2.688 1.00 89.12 177 VAL A O 1
ATOM 1415 N N . ALA A 1 178 ? 32.652 11.209 1.182 1.00 89.38 178 ALA A N 1
ATOM 1416 C CA . ALA A 1 178 ? 34.041 10.800 0.983 1.00 89.38 178 ALA A CA 1
ATOM 1417 C C . ALA A 1 178 ? 34.897 11.930 0.400 1.00 89.38 178 ALA A C 1
ATOM 1419 O O . ALA A 1 178 ? 36.014 12.142 0.855 1.00 89.38 178 ALA A O 1
ATOM 1420 N N . ILE A 1 179 ? 34.355 12.703 -0.547 1.00 85.56 179 ILE A N 1
ATOM 1421 C CA . ILE A 1 179 ? 35.067 13.864 -1.096 1.00 85.56 179 ILE A CA 1
ATOM 1422 C C . ILE A 1 179 ? 35.263 14.953 -0.037 1.00 85.56 179 ILE A C 1
ATOM 1424 O O . ILE A 1 179 ? 36.299 15.608 -0.007 1.00 85.56 179 ILE A O 1
ATOM 1428 N N . ARG A 1 180 ? 34.260 15.177 0.816 1.00 87.44 180 ARG A N 1
ATOM 1429 C CA . ARG A 1 180 ? 34.285 16.274 1.785 1.00 87.44 180 ARG A CA 1
ATOM 1430 C C . ARG A 1 180 ? 35.082 15.957 3.051 1.00 87.44 180 ARG A C 1
ATOM 1432 O O . ARG A 1 180 ? 35.831 16.802 3.520 1.00 87.44 180 ARG A O 1
ATOM 1439 N N . HIS A 1 181 ? 34.878 14.772 3.617 1.00 89.00 181 HIS A N 1
ATOM 1440 C CA . HIS A 1 181 ? 35.417 14.358 4.921 1.00 89.00 181 HIS A CA 1
ATOM 1441 C C . HIS A 1 181 ? 36.509 13.286 4.804 1.00 89.00 181 HIS A C 1
ATOM 1443 O O . HIS A 1 181 ? 37.011 12.798 5.815 1.00 89.00 181 HIS A O 1
ATOM 1449 N N . GLY A 1 182 ? 36.873 12.906 3.578 1.00 89.62 182 GLY A N 1
ATOM 1450 C CA . GLY A 1 182 ? 37.883 11.897 3.283 1.00 89.62 182 GLY A CA 1
ATOM 1451 C C . GLY A 1 182 ? 37.339 10.466 3.224 1.00 89.62 182 GLY A C 1
ATOM 1452 O O . GLY A 1 182 ? 36.353 10.095 3.874 1.00 89.62 182 GLY A O 1
ATOM 1453 N N . MET A 1 183 ? 38.040 9.623 2.462 1.00 87.75 183 MET A N 1
ATOM 1454 C CA . MET A 1 183 ? 37.717 8.203 2.308 1.00 87.75 183 MET A CA 1
ATOM 1455 C C . MET A 1 183 ? 37.738 7.409 3.631 1.00 87.75 183 MET A C 1
ATOM 1457 O O . MET A 1 183 ? 36.846 6.573 3.818 1.00 87.75 183 MET A O 1
ATOM 1461 N N . PRO A 1 184 ? 38.656 7.666 4.592 1.00 90.31 184 PRO A N 1
ATOM 1462 C CA . PRO A 1 184 ? 38.636 6.973 5.882 1.00 90.31 184 PRO A CA 1
ATOM 1463 C C . PRO A 1 184 ? 37.348 7.217 6.680 1.00 90.31 184 PRO A C 1
ATOM 1465 O O . PRO A 1 184 ? 36.792 6.284 7.261 1.00 90.31 184 PRO A O 1
ATOM 1468 N N . PHE A 1 185 ? 36.830 8.452 6.672 1.00 91.81 185 PHE A N 1
ATOM 1469 C CA . PHE A 1 185 ? 35.583 8.790 7.359 1.00 91.81 185 PHE A CA 1
ATOM 1470 C C . PHE A 1 185 ? 34.385 8.088 6.709 1.00 91.81 185 PHE A C 1
ATOM 1472 O O . PHE A 1 185 ? 33.597 7.441 7.400 1.00 91.81 185 PHE A O 1
ATOM 1479 N N . ALA A 1 186 ? 34.271 8.166 5.380 1.00 91.62 186 ALA A N 1
ATOM 1480 C CA . ALA A 1 186 ? 33.181 7.532 4.641 1.00 91.62 186 ALA A CA 1
ATOM 1481 C C . ALA A 1 186 ? 33.190 6.000 4.771 1.00 91.62 186 ALA A C 1
ATOM 1483 O O . ALA A 1 186 ? 32.130 5.402 4.948 1.00 91.62 186 ALA A O 1
ATOM 1484 N N . SER A 1 187 ? 34.370 5.372 4.740 1.00 90.00 187 SER A N 1
ATOM 1485 C CA . SER A 1 187 ? 34.518 3.918 4.896 1.00 90.00 187 SER A CA 1
ATOM 1486 C C . SER A 1 187 ? 34.094 3.459 6.286 1.00 90.00 187 SER A C 1
ATOM 1488 O O . SER A 1 187 ? 33.270 2.556 6.409 1.00 90.00 187 SER A O 1
ATOM 1490 N N . LYS A 1 188 ? 34.554 4.151 7.336 1.00 91.50 188 LYS A N 1
ATOM 1491 C CA . LYS A 1 188 ? 34.148 3.839 8.709 1.00 91.50 188 LYS A CA 1
ATOM 1492 C C . LYS A 1 188 ? 32.644 4.045 8.914 1.00 91.50 188 LYS A C 1
ATOM 1494 O O . LYS A 1 188 ? 31.989 3.215 9.540 1.00 91.50 188 LYS A O 1
ATOM 1499 N N . LEU A 1 189 ? 32.072 5.116 8.354 1.00 92.94 189 LEU A N 1
ATOM 1500 C CA . LEU A 1 189 ? 30.631 5.376 8.427 1.00 92.94 189 LEU A CA 1
ATOM 1501 C C . LEU A 1 189 ? 29.833 4.270 7.729 1.00 92.94 189 LEU A C 1
ATOM 1503 O O . LEU A 1 189 ? 28.826 3.805 8.263 1.00 92.94 189 LEU A O 1
ATOM 1507 N N . TYR A 1 190 ? 30.295 3.825 6.560 1.00 92.38 190 TYR A N 1
ATOM 1508 C CA . TYR A 1 190 ? 29.708 2.697 5.851 1.00 92.38 190 TYR A CA 1
ATOM 1509 C C . TYR A 1 190 ? 29.737 1.414 6.681 1.00 92.38 190 TYR A C 1
ATOM 1511 O O . TYR A 1 190 ? 28.691 0.792 6.824 1.00 92.38 190 TYR A O 1
ATOM 1519 N N . GLU A 1 191 ? 30.882 1.036 7.253 1.00 90.69 191 GLU A N 1
ATOM 1520 C CA . GLU A 1 191 ? 31.018 -0.183 8.066 1.00 90.69 191 GLU A CA 1
ATOM 1521 C C . GLU A 1 191 ? 30.048 -0.189 9.250 1.00 90.69 191 GLU A C 1
ATOM 1523 O O . GLU A 1 191 ? 29.350 -1.174 9.491 1.00 90.69 191 GLU A O 1
ATOM 1528 N N . ILE A 1 192 ? 29.944 0.942 9.950 1.00 90.12 192 ILE A N 1
ATOM 1529 C CA . ILE A 1 192 ? 29.018 1.133 11.069 1.00 90.12 192 ILE A CA 1
ATOM 1530 C C . ILE A 1 192 ? 27.563 0.915 10.618 1.00 90.12 192 ILE A C 1
ATOM 1532 O O . ILE A 1 192 ? 26.812 0.168 11.252 1.00 90.12 192 ILE A O 1
ATOM 1536 N N . ILE A 1 193 ? 27.163 1.531 9.499 1.00 90.38 193 ILE A N 1
ATOM 1537 C CA . ILE A 1 193 ? 25.808 1.380 8.952 1.00 90.38 193 ILE A CA 1
ATOM 1538 C C . ILE A 1 193 ? 25.577 -0.059 8.471 1.00 90.38 193 ILE A C 1
ATOM 1540 O O . ILE A 1 193 ? 24.522 -0.626 8.750 1.00 90.38 193 ILE A O 1
ATOM 1544 N N . ALA A 1 194 ? 26.543 -0.660 7.778 1.00 88.19 194 ALA A N 1
ATOM 1545 C CA . ALA A 1 194 ? 26.459 -2.007 7.222 1.00 88.19 194 ALA A CA 1
ATOM 1546 C C . ALA A 1 194 ? 26.322 -3.075 8.309 1.00 88.19 194 ALA A C 1
ATOM 1548 O O . ALA A 1 194 ? 25.466 -3.953 8.190 1.00 88.19 194 ALA A O 1
ATOM 1549 N N . ASN A 1 195 ? 27.076 -2.954 9.402 1.00 86.50 195 ASN A N 1
ATOM 1550 C CA . ASN A 1 195 ? 26.982 -3.851 10.554 1.00 86.50 195 ASN A CA 1
ATOM 1551 C C . ASN A 1 195 ? 25.608 -3.782 11.228 1.00 86.50 195 ASN A C 1
ATOM 1553 O O . ASN A 1 195 ? 25.041 -4.808 11.598 1.00 86.50 195 ASN A O 1
ATOM 1557 N N . TYR A 1 196 ? 25.032 -2.585 11.346 1.00 84.62 196 TYR A N 1
ATOM 1558 C CA . TYR A 1 196 ? 23.671 -2.442 11.856 1.00 84.62 196 TYR A CA 1
ATOM 1559 C C . TYR A 1 196 ? 22.620 -3.003 10.887 1.00 84.62 196 TYR A C 1
ATOM 1561 O O . TYR A 1 196 ? 21.618 -3.593 11.304 1.00 84.62 196 TYR A O 1
ATOM 1569 N N . TRP A 1 197 ? 22.828 -2.808 9.585 1.00 82.19 197 TRP A N 1
ATOM 1570 C CA . TRP A 1 197 ? 21.864 -3.180 8.555 1.00 82.19 197 TRP A CA 1
ATOM 1571 C C . TRP A 1 197 ? 21.811 -4.693 8.309 1.00 82.19 197 TRP A C 1
ATOM 1573 O O . TRP A 1 197 ? 20.718 -5.238 8.149 1.00 82.19 197 TRP A O 1
ATOM 1583 N N . SER A 1 198 ? 22.953 -5.384 8.348 1.00 77.38 198 SER A N 1
ATOM 1584 C CA . SER A 1 198 ? 23.060 -6.828 8.085 1.00 77.38 198 SER A CA 1
ATOM 1585 C C . SER A 1 198 ? 22.288 -7.683 9.101 1.00 77.38 198 SER A C 1
ATOM 1587 O O . SER A 1 198 ? 21.666 -8.680 8.735 1.00 77.38 198 SER A O 1
ATOM 1589 N N . GLY A 1 199 ? 22.241 -7.260 10.369 1.00 69.88 199 GLY A N 1
ATOM 1590 C CA . GLY A 1 199 ? 21.462 -7.912 11.431 1.00 69.88 199 GLY A CA 1
ATOM 1591 C C . GLY A 1 199 ? 19.964 -7.577 11.425 1.00 69.88 199 GLY A C 1
ATOM 1592 O O . GLY A 1 199 ? 19.193 -8.127 12.217 1.00 69.88 199 GLY A O 1
ATOM 1593 N N . SER A 1 200 ? 19.520 -6.669 10.553 1.00 67.56 200 SER A N 1
ATOM 1594 C CA . SER A 1 200 ? 18.177 -6.102 10.582 1.00 67.56 200 SER A CA 1
ATOM 1595 C C . SER A 1 200 ? 17.297 -6.627 9.447 1.00 67.56 200 SER A C 1
ATOM 1597 O O . SER A 1 200 ? 17.677 -6.665 8.283 1.00 67.56 200 SER A O 1
ATOM 1599 N N . ARG A 1 201 ? 16.041 -6.968 9.771 1.00 62.78 201 ARG A N 1
ATOM 1600 C CA . ARG A 1 201 ? 14.982 -7.192 8.762 1.00 62.78 201 ARG A CA 1
ATOM 1601 C C . ARG A 1 201 ? 14.312 -5.888 8.314 1.00 62.78 201 ARG A C 1
ATOM 1603 O O . ARG A 1 201 ? 13.318 -5.925 7.587 1.00 62.78 201 ARG A O 1
ATOM 1610 N N . ARG A 1 202 ? 14.769 -4.735 8.820 1.00 65.06 202 ARG A N 1
ATOM 1611 C CA . ARG A 1 202 ? 14.204 -3.430 8.463 1.00 65.06 202 ARG A CA 1
ATOM 1612 C C . ARG A 1 202 ? 14.637 -3.067 7.048 1.00 65.06 202 ARG A C 1
ATOM 1614 O O . ARG A 1 202 ? 15.801 -3.184 6.696 1.00 65.06 202 ARG A O 1
ATOM 1621 N N . GLN A 1 203 ? 13.687 -2.580 6.256 1.00 62.22 203 GLN A N 1
ATOM 1622 C CA . GLN A 1 203 ? 13.929 -2.223 4.856 1.00 62.22 203 GLN A CA 1
ATOM 1623 C C . GLN A 1 203 ? 14.347 -0.756 4.666 1.00 62.22 203 GLN A C 1
ATOM 1625 O O . GLN A 1 203 ? 14.709 -0.373 3.556 1.00 62.22 203 GLN A O 1
ATOM 1630 N N . LYS A 1 204 ? 14.252 0.095 5.697 1.00 71.25 204 LYS A N 1
ATOM 1631 C CA . LYS A 1 204 ? 14.528 1.536 5.604 1.00 71.25 204 LYS A CA 1
ATOM 1632 C C . LYS A 1 204 ? 14.889 2.116 6.976 1.00 71.25 204 LYS A C 1
ATOM 1634 O O . LYS A 1 204 ? 14.352 1.666 7.982 1.00 71.25 204 LYS A O 1
ATOM 1639 N N . ILE A 1 205 ? 15.740 3.143 6.975 1.00 81.06 205 ILE A N 1
ATOM 1640 C CA . ILE A 1 205 ? 15.893 4.114 8.067 1.00 81.06 205 ILE A CA 1
ATOM 1641 C C . ILE A 1 205 ? 15.456 5.464 7.495 1.00 81.06 205 ILE A C 1
ATOM 1643 O O . ILE A 1 205 ? 16.081 5.960 6.555 1.00 81.06 205 ILE A O 1
ATOM 1647 N N . GLY A 1 206 ? 14.347 6.017 7.994 1.00 79.44 206 GLY A N 1
ATOM 1648 C CA . GLY A 1 206 ? 13.663 7.167 7.389 1.00 79.44 206 GLY A CA 1
ATOM 1649 C C . GLY A 1 206 ? 14.557 8.382 7.114 1.00 79.44 206 GLY A C 1
ATOM 1650 O O . GLY A 1 206 ? 14.482 8.952 6.027 1.00 79.44 206 GLY A O 1
ATOM 1651 N N . ALA A 1 207 ? 15.415 8.738 8.072 1.00 88.94 207 ALA A N 1
ATOM 1652 C CA . ALA A 1 207 ? 16.255 9.937 8.029 1.00 88.94 207 ALA A CA 1
ATOM 1653 C C . ALA A 1 207 ? 17.656 9.731 7.425 1.00 88.94 207 ALA A C 1
ATOM 1655 O O . ALA A 1 207 ? 18.358 10.709 7.191 1.00 88.94 207 ALA A O 1
ATOM 1656 N N . LEU A 1 208 ? 18.062 8.494 7.110 1.00 89.69 208 LEU A N 1
ATOM 1657 C CA . LEU A 1 208 ? 19.451 8.189 6.740 1.00 89.69 208 LEU A CA 1
ATOM 1658 C C . LEU A 1 208 ? 19.924 8.901 5.461 1.00 89.69 208 LEU A C 1
ATOM 1660 O O . LEU A 1 208 ? 21.053 9.373 5.409 1.00 89.69 208 LEU A O 1
ATOM 1664 N N . ALA A 1 209 ? 19.074 8.994 4.434 1.00 88.19 209 ALA A N 1
ATOM 1665 C CA . ALA A 1 209 ? 19.446 9.661 3.182 1.00 88.19 209 ALA A CA 1
ATOM 1666 C C . ALA A 1 209 ? 19.679 11.169 3.383 1.00 88.19 209 ALA A C 1
ATOM 1668 O O . ALA A 1 209 ? 20.701 11.690 2.949 1.00 88.19 209 ALA A O 1
ATOM 1669 N N . LEU A 1 210 ? 18.771 11.833 4.108 1.00 90.69 210 LEU A N 1
ATOM 1670 C CA . LEU A 1 210 ? 18.882 13.257 4.441 1.00 90.69 210 LEU A CA 1
ATOM 1671 C C . LEU A 1 210 ? 20.044 13.529 5.398 1.00 90.69 210 LEU A C 1
ATOM 1673 O O . LEU A 1 210 ? 20.679 14.570 5.317 1.00 90.69 210 LEU A O 1
ATOM 1677 N N . PHE A 1 211 ? 20.352 12.585 6.284 1.00 93.44 211 PHE A N 1
ATOM 1678 C CA . PHE A 1 211 ? 21.529 12.670 7.139 1.00 93.44 211 PHE A CA 1
ATOM 1679 C C . PHE A 1 211 ? 22.825 12.656 6.326 1.00 93.44 211 PHE A C 1
ATOM 1681 O O . PHE A 1 211 ? 23.691 13.499 6.536 1.00 93.44 211 PHE A O 1
ATOM 1688 N N . ILE A 1 212 ? 22.951 11.734 5.367 1.00 91.81 212 ILE A N 1
ATOM 1689 C CA . ILE A 1 212 ? 24.119 11.675 4.477 1.00 91.81 212 ILE A CA 1
ATOM 1690 C C . ILE A 1 212 ? 24.229 12.958 3.641 1.00 91.81 212 ILE A C 1
ATOM 1692 O O . ILE A 1 212 ? 25.329 13.473 3.448 1.00 91.81 212 ILE A O 1
ATOM 1696 N N . GLU A 1 213 ? 23.098 13.501 3.189 1.00 90.56 213 GLU A N 1
ATOM 1697 C CA . GLU A 1 213 ? 23.050 14.793 2.505 1.00 90.56 213 GLU A CA 1
ATOM 1698 C C . GLU A 1 213 ? 23.533 15.935 3.409 1.00 90.56 213 GLU A C 1
ATOM 1700 O O . GLU A 1 213 ? 24.412 16.689 3.004 1.00 90.56 213 GLU A O 1
ATOM 1705 N N . ALA A 1 214 ? 23.045 16.019 4.649 1.00 91.62 214 ALA A N 1
ATOM 1706 C CA . ALA A 1 214 ? 23.459 17.035 5.615 1.00 91.62 214 ALA A CA 1
ATOM 1707 C C . ALA A 1 214 ? 24.964 16.971 5.920 1.00 91.62 214 ALA A C 1
ATOM 1709 O O . ALA A 1 214 ? 25.635 18.004 5.948 1.00 91.62 214 ALA A O 1
ATOM 1710 N N . LEU A 1 215 ? 25.524 15.762 6.066 1.00 91.81 215 LEU A N 1
ATOM 1711 C CA . LEU A 1 215 ? 26.970 15.571 6.216 1.00 91.81 215 LEU A CA 1
ATOM 1712 C C . LEU A 1 215 ? 27.751 16.131 5.018 1.00 91.81 215 LEU A C 1
ATOM 1714 O O . LEU A 1 215 ? 28.859 16.638 5.187 1.00 91.81 215 LEU A O 1
ATOM 1718 N N . ALA A 1 216 ? 27.198 16.042 3.810 1.00 88.94 216 ALA A N 1
ATOM 1719 C CA . ALA A 1 216 ? 27.843 16.538 2.603 1.00 88.94 216 ALA A CA 1
ATOM 1720 C C . ALA A 1 216 ? 27.679 18.056 2.406 1.00 88.94 216 ALA A C 1
ATOM 1722 O O . ALA A 1 216 ? 28.584 18.688 1.860 1.00 88.94 216 ALA A O 1
ATOM 1723 N N . THR A 1 217 ? 26.569 18.660 2.838 1.00 89.00 217 THR A N 1
ATOM 1724 C CA . THR A 1 217 ? 26.201 20.037 2.459 1.00 89.00 217 THR A CA 1
ATOM 1725 C C . THR A 1 217 ? 26.461 21.088 3.534 1.00 89.00 217 THR A C 1
ATOM 1727 O O . THR A 1 217 ? 26.809 22.212 3.184 1.00 89.00 217 THR A O 1
ATOM 1730 N N . PHE A 1 218 ? 26.381 20.764 4.827 1.00 91.06 218 PHE A N 1
ATOM 1731 C CA . PHE A 1 218 ? 26.454 21.772 5.897 1.00 91.06 218 PHE A CA 1
ATOM 1732 C C . PHE A 1 218 ? 27.822 22.466 5.956 1.00 91.06 218 PHE A C 1
ATOM 1734 O O . PHE A 1 218 ? 28.780 21.808 6.337 1.00 91.06 218 PHE A O 1
ATOM 1741 N N . PRO A 1 219 ? 27.964 23.760 5.612 1.00 81.12 219 PRO A N 1
ATOM 1742 C CA . PRO A 1 219 ? 29.262 24.401 5.350 1.00 81.12 219 PRO A CA 1
ATOM 1743 C C . PRO A 1 219 ? 30.229 24.357 6.542 1.00 81.12 219 PRO A C 1
ATOM 1745 O O . PRO A 1 219 ? 31.394 24.033 6.350 1.00 81.12 219 PRO A O 1
ATOM 1748 N N . ASP A 1 220 ? 29.724 24.521 7.763 1.00 82.62 220 ASP A N 1
ATOM 1749 C CA . ASP A 1 220 ? 30.541 24.613 8.987 1.00 82.62 220 ASP A CA 1
ATOM 1750 C C . ASP A 1 220 ? 30.943 23.248 9.575 1.00 82.62 220 ASP A C 1
ATOM 1752 O O . ASP A 1 220 ? 31.503 23.164 10.666 1.00 82.62 220 ASP A O 1
ATOM 1756 N N . LEU A 1 221 ? 30.603 22.150 8.895 1.00 86.25 221 LEU A N 1
ATOM 1757 C CA . LEU A 1 221 ? 30.808 20.809 9.422 1.00 86.25 221 LEU A CA 1
ATOM 1758 C C . LEU A 1 221 ? 32.213 20.279 9.111 1.00 86.25 221 LEU A C 1
ATOM 1760 O O . LEU A 1 221 ? 32.547 20.060 7.941 1.00 86.25 221 LEU A O 1
ATOM 1764 N N . THR A 1 222 ? 32.975 19.967 10.162 1.00 85.81 222 THR A N 1
ATOM 1765 C CA . THR A 1 222 ? 34.232 19.201 10.103 1.00 85.81 222 THR A CA 1
ATOM 1766 C C . THR A 1 222 ? 34.113 17.884 10.877 1.00 85.81 222 THR A C 1
ATOM 1768 O O . THR A 1 222 ? 33.226 17.703 11.716 1.00 85.81 222 THR A O 1
ATOM 1771 N N . THR A 1 223 ? 35.028 16.942 10.630 1.00 85.88 223 THR A N 1
ATOM 1772 C CA . THR A 1 223 ? 35.073 15.665 11.365 1.00 85.88 223 THR A CA 1
ATOM 1773 C C . THR A 1 223 ? 35.365 15.844 12.856 1.00 85.88 223 THR A C 1
ATOM 1775 O O . THR A 1 223 ? 34.978 15.001 13.663 1.00 85.88 223 THR A O 1
ATOM 1778 N N . GLU A 1 224 ? 36.030 16.935 13.239 1.00 85.00 224 GLU A N 1
ATOM 1779 C CA . GLU A 1 224 ? 36.318 17.268 14.638 1.00 85.00 224 GLU A CA 1
ATOM 1780 C C . GLU A 1 224 ? 35.063 17.752 15.369 1.00 85.00 224 GLU A C 1
ATOM 1782 O O . GLU A 1 224 ? 34.806 17.312 16.490 1.00 85.00 224 GLU A O 1
ATOM 1787 N N . CYS A 1 225 ? 34.209 18.542 14.704 1.00 86.12 225 CYS A N 1
ATOM 1788 C CA . CYS A 1 225 ? 32.919 18.967 15.253 1.00 86.12 225 CYS A CA 1
ATOM 1789 C C . CYS A 1 225 ? 32.017 17.780 15.625 1.00 86.12 225 CYS A C 1
ATOM 1791 O O . CYS A 1 225 ? 31.262 17.855 16.592 1.00 86.12 225 CYS A O 1
ATOM 1793 N N . LEU A 1 226 ? 32.095 16.674 14.881 1.00 87.25 226 LEU A N 1
ATOM 1794 C CA . LEU A 1 226 ? 31.321 15.460 15.161 1.00 87.25 226 LEU A CA 1
ATOM 1795 C C . LEU A 1 226 ? 31.855 14.675 16.370 1.00 87.25 226 LEU A C 1
ATOM 1797 O O . LEU A 1 226 ? 31.095 13.969 17.034 1.00 87.25 226 LEU A O 1
ATOM 1801 N N . ARG A 1 227 ? 33.150 14.809 16.682 1.00 87.50 227 ARG A N 1
ATOM 1802 C CA . ARG A 1 227 ? 33.818 14.149 17.817 1.00 87.50 227 ARG A CA 1
ATOM 1803 C C . ARG A 1 227 ? 33.821 14.985 19.095 1.00 87.50 227 ARG A C 1
ATOM 1805 O O . ARG A 1 227 ? 34.140 14.453 20.155 1.00 87.50 227 ARG A O 1
ATOM 1812 N N . ASN A 1 228 ? 33.469 16.263 19.017 1.00 85.75 228 ASN A N 1
ATOM 1813 C CA . ASN A 1 228 ? 33.323 17.121 20.183 1.00 85.75 228 ASN A CA 1
ATOM 1814 C C . ASN A 1 228 ? 31.860 17.114 20.674 1.00 85.75 228 ASN A C 1
ATOM 1816 O O . ASN A 1 228 ? 30.911 17.304 19.914 1.00 85.75 228 ASN A O 1
ATOM 1820 N N . ARG A 1 229 ? 31.693 16.852 21.977 1.00 81.12 229 ARG A N 1
ATOM 1821 C CA . ARG A 1 229 ? 30.404 16.685 22.667 1.00 81.12 229 ARG A CA 1
ATOM 1822 C C . ARG A 1 229 ? 29.491 17.914 22.609 1.00 81.12 229 ARG A C 1
ATOM 1824 O O . ARG A 1 229 ? 28.273 17.750 22.615 1.00 81.12 229 ARG A O 1
ATOM 1831 N N . GLU A 1 230 ? 30.044 19.120 22.559 1.00 77.88 230 GLU A N 1
ATOM 1832 C CA . GLU A 1 230 ? 29.258 20.360 22.535 1.00 77.88 230 GLU A CA 1
ATOM 1833 C C . GLU A 1 230 ? 28.785 20.681 21.115 1.00 77.88 230 GLU A C 1
ATOM 1835 O O . GLU A 1 230 ? 27.605 20.939 20.870 1.00 77.88 230 GLU A O 1
ATOM 1840 N N . THR A 1 231 ? 29.688 20.566 20.145 1.00 84.81 231 THR A N 1
ATOM 1841 C CA . THR A 1 231 ? 29.415 20.866 18.736 1.00 84.81 231 THR A CA 1
ATOM 1842 C C . THR A 1 231 ? 28.543 19.811 18.061 1.00 84.81 231 THR A C 1
ATOM 1844 O O . THR A 1 231 ? 27.738 20.149 17.190 1.00 84.81 231 THR A O 1
ATOM 1847 N N . VAL A 1 232 ? 28.626 18.541 18.478 1.00 87.00 232 VAL A N 1
ATOM 1848 C CA . VAL A 1 232 ? 27.783 17.474 17.912 1.00 87.00 232 VAL A CA 1
ATOM 1849 C C . VAL A 1 232 ? 26.304 17.683 18.254 1.00 87.00 232 VAL A C 1
ATOM 1851 O O . VAL A 1 232 ? 25.430 17.356 17.453 1.00 87.00 232 VAL A O 1
ATOM 1854 N N . ARG A 1 233 ? 26.001 18.295 19.408 1.00 85.56 233 ARG A N 1
ATOM 1855 C CA . ARG A 1 233 ? 24.627 18.650 19.788 1.00 85.56 233 ARG A CA 1
ATOM 1856 C C . ARG A 1 233 ? 24.047 19.706 18.847 1.00 85.56 233 ARG A C 1
ATOM 1858 O O . ARG A 1 233 ? 22.923 19.539 18.379 1.00 85.56 233 ARG A O 1
ATOM 1865 N N . LEU A 1 234 ? 24.818 20.751 18.536 1.00 86.94 234 LEU A N 1
ATOM 1866 C CA . LEU A 1 234 ? 24.416 21.793 17.583 1.00 86.94 234 LEU A CA 1
ATOM 1867 C C . LEU A 1 234 ? 24.206 21.211 16.182 1.00 86.94 234 LEU A C 1
ATOM 1869 O O . LEU A 1 234 ? 23.244 21.564 15.502 1.00 86.94 234 LEU A O 1
ATOM 1873 N N . PHE A 1 235 ? 25.054 20.265 15.775 1.00 90.56 235 PHE A N 1
ATOM 1874 C CA . PHE A 1 235 ? 24.859 19.523 14.533 1.00 90.56 235 PHE A CA 1
ATOM 1875 C C . PHE A 1 235 ? 23.529 18.756 14.525 1.00 90.56 235 PHE A C 1
ATOM 1877 O O . PHE A 1 235 ? 22.773 18.874 13.562 1.00 90.56 235 PHE A O 1
ATOM 1884 N N . TRP A 1 236 ? 23.208 18.008 15.587 1.00 90.25 236 TRP A N 1
ATOM 1885 C CA . TRP A 1 236 ? 21.941 17.275 15.666 1.00 90.25 236 TRP A CA 1
ATOM 1886 C C . TRP A 1 236 ? 20.721 18.195 15.650 1.00 90.25 236 TRP A C 1
ATOM 1888 O O . TRP A 1 236 ? 19.713 17.842 15.040 1.00 90.25 236 TRP A O 1
ATOM 1898 N N . GLN A 1 237 ? 20.820 19.375 16.261 1.00 88.38 237 GLN A N 1
ATOM 1899 C CA . GLN A 1 237 ? 19.768 20.389 16.225 1.00 88.38 237 GLN A CA 1
ATOM 1900 C C . GLN A 1 237 ? 19.582 20.955 14.813 1.00 88.38 237 GLN A C 1
ATOM 1902 O O . GLN A 1 237 ? 18.489 20.872 14.263 1.00 88.38 237 GLN A O 1
ATOM 1907 N N . LYS A 1 238 ? 20.667 21.392 14.167 1.00 91.31 238 LYS A N 1
ATOM 1908 C CA . LYS A 1 238 ? 20.642 21.863 12.773 1.00 91.31 238 LYS A CA 1
ATOM 1909 C C . LYS A 1 238 ? 20.118 20.786 11.817 1.00 91.31 238 LYS A C 1
ATOM 1911 O O . LYS A 1 238 ? 19.401 21.082 10.864 1.00 91.31 238 LYS A O 1
ATOM 1916 N N . PHE A 1 239 ? 20.457 19.520 12.069 1.00 93.19 239 PHE A N 1
ATOM 1917 C CA . PHE A 1 239 ? 19.949 18.401 11.283 1.00 93.19 239 PHE A CA 1
ATOM 1918 C C . PHE A 1 239 ? 18.455 18.145 11.517 1.00 93.19 239 PHE A C 1
ATOM 1920 O O . PHE A 1 239 ? 17.753 17.823 10.562 1.00 93.19 239 PHE A O 1
ATOM 1927 N N . TRP A 1 240 ? 17.956 18.294 12.746 1.00 91.88 240 TRP A N 1
ATOM 1928 C CA . TRP A 1 240 ? 16.525 18.192 13.038 1.00 91.88 240 TRP A CA 1
ATOM 1929 C C . TRP A 1 240 ? 15.710 19.232 12.264 1.00 91.88 240 TRP A C 1
ATOM 1931 O O . TRP A 1 240 ? 14.705 18.870 11.646 1.00 91.88 240 TRP A O 1
ATOM 1941 N N . ASP A 1 241 ? 16.174 20.481 12.235 1.00 90.25 241 ASP A N 1
ATOM 1942 C CA . ASP A 1 241 ? 15.504 21.567 11.515 1.00 90.25 241 ASP A CA 1
ATOM 1943 C C . ASP A 1 241 ? 15.465 21.273 10.008 1.00 90.25 241 ASP A C 1
ATOM 1945 O O . ASP A 1 241 ? 14.390 21.224 9.407 1.00 90.25 241 ASP A O 1
ATOM 1949 N N . PHE A 1 242 ? 16.620 20.922 9.426 1.00 91.81 242 PHE A N 1
ATOM 1950 C CA . PHE A 1 242 ? 16.737 20.521 8.019 1.00 91.81 242 PHE A CA 1
ATOM 1951 C C . PHE A 1 242 ? 15.859 19.309 7.666 1.00 91.81 242 PHE A C 1
ATOM 1953 O O . PHE A 1 242 ? 15.182 19.282 6.635 1.00 91.81 242 PHE A O 1
ATOM 1960 N N . TYR A 1 243 ? 15.854 18.282 8.519 1.00 92.31 243 TYR A N 1
ATOM 1961 C CA . TYR A 1 243 ? 15.049 17.079 8.321 1.00 92.31 243 TYR A CA 1
ATOM 1962 C C . TYR A 1 243 ? 13.552 17.395 8.349 1.00 92.31 243 TYR A C 1
ATOM 1964 O O . TYR A 1 243 ? 12.799 16.892 7.510 1.00 92.31 243 TYR A O 1
ATOM 1972 N N . THR A 1 244 ? 13.120 18.214 9.308 1.00 89.56 244 THR A N 1
ATOM 1973 C CA . THR A 1 244 ? 11.713 18.572 9.497 1.00 89.56 244 THR A CA 1
ATOM 1974 C C . THR A 1 244 ? 11.204 19.399 8.330 1.00 89.56 244 THR A C 1
ATOM 1976 O O . THR A 1 244 ? 10.159 19.056 7.778 1.00 89.56 244 THR A O 1
ATOM 1979 N N . GLU A 1 245 ? 11.965 20.406 7.900 1.00 89.69 245 GLU A N 1
ATOM 1980 C CA . GLU A 1 245 ? 11.661 21.226 6.726 1.00 89.69 245 GLU A CA 1
ATOM 1981 C C . GLU A 1 245 ? 11.433 20.335 5.494 1.00 89.69 245 GLU A C 1
ATOM 1983 O O . GLU A 1 245 ? 10.311 20.247 4.989 1.00 89.69 245 GLU A O 1
ATOM 1988 N N . LYS A 1 246 ? 12.433 19.531 5.106 1.00 88.69 246 LYS A N 1
ATOM 1989 C CA . LYS A 1 246 ? 12.365 18.659 3.917 1.00 88.69 246 LYS A CA 1
ATOM 1990 C C . LYS A 1 246 ? 11.268 17.601 3.980 1.00 88.69 246 LYS A C 1
ATOM 1992 O O . LYS A 1 246 ? 10.689 17.218 2.962 1.00 88.69 246 LYS A O 1
ATOM 1997 N N . ARG A 1 247 ? 10.999 17.040 5.160 1.00 86.56 247 ARG A N 1
ATOM 1998 C CA . ARG A 1 247 ? 10.007 15.962 5.299 1.00 86.56 247 ARG A CA 1
ATOM 1999 C C . ARG A 1 247 ? 8.590 16.492 5.431 1.00 86.56 247 ARG A C 1
ATOM 2001 O O . ARG A 1 247 ? 7.675 15.775 5.031 1.00 86.56 247 ARG A O 1
ATOM 2008 N N . SER A 1 248 ? 8.399 17.702 5.947 1.00 84.69 248 SER A N 1
ATOM 2009 C CA . SER A 1 248 ? 7.077 18.321 6.068 1.00 84.69 248 SER A CA 1
ATOM 2010 C C . SER A 1 248 ? 6.414 18.575 4.708 1.00 84.69 248 SER A C 1
ATOM 2012 O O . SER A 1 248 ? 5.200 18.433 4.595 1.00 84.69 248 SER A O 1
ATOM 2014 N N . GLU A 1 249 ? 7.205 18.801 3.653 1.00 82.88 249 GLU A N 1
ATOM 2015 C CA . GLU A 1 249 ? 6.721 18.936 2.269 1.00 82.88 249 GLU A CA 1
ATOM 2016 C C . GLU A 1 249 ? 6.039 17.662 1.740 1.00 82.88 249 GLU A C 1
ATOM 2018 O O . GLU A 1 249 ? 5.141 17.718 0.903 1.00 82.88 249 GLU A O 1
ATOM 2023 N N . THR A 1 250 ? 6.468 16.486 2.212 1.00 80.12 250 THR A N 1
ATOM 2024 C CA . THR A 1 250 ? 6.078 15.189 1.628 1.00 80.12 250 THR A CA 1
ATOM 2025 C C . THR A 1 250 ? 5.355 14.262 2.600 1.00 80.12 250 THR A C 1
ATOM 2027 O O . THR A 1 250 ? 4.835 13.221 2.192 1.00 80.12 250 THR A O 1
ATOM 2030 N N . CYS A 1 251 ? 5.340 14.571 3.897 1.00 81.50 251 CYS A N 1
ATOM 2031 C CA . CYS A 1 251 ? 4.826 13.698 4.948 1.00 81.50 251 CYS A CA 1
ATOM 2032 C C . CYS A 1 251 ? 4.056 14.471 6.018 1.00 81.50 251 CYS A C 1
ATOM 2034 O O . CYS A 1 251 ? 4.363 15.609 6.351 1.00 81.50 251 CYS A O 1
ATOM 2036 N N . ARG A 1 252 ? 3.076 13.798 6.636 1.00 79.81 252 ARG A N 1
ATOM 2037 C CA . ARG A 1 252 ? 2.358 14.345 7.795 1.00 79.81 252 ARG A CA 1
ATOM 2038 C C . ARG A 1 252 ? 3.317 14.527 8.971 1.00 79.81 252 ARG A C 1
ATOM 2040 O O . ARG A 1 252 ? 4.125 13.637 9.236 1.00 79.81 252 ARG A O 1
ATOM 2047 N N . GLN A 1 253 ? 3.132 15.595 9.743 1.00 78.25 253 GLN A N 1
ATOM 2048 C CA . GLN A 1 253 ? 3.943 15.919 10.924 1.00 78.25 253 GLN A CA 1
ATOM 2049 C C . GLN A 1 253 ? 4.069 14.744 11.913 1.00 78.25 253 GLN A C 1
ATOM 2051 O O . GLN A 1 253 ? 5.155 14.440 12.397 1.00 78.25 253 GLN A O 1
ATOM 2056 N N . THR A 1 254 ? 2.988 13.988 12.132 1.00 74.94 254 THR A N 1
ATOM 2057 C CA . THR A 1 254 ? 3.006 12.790 12.990 1.00 74.94 254 THR A CA 1
ATOM 2058 C C . THR A 1 254 ? 3.923 11.681 12.472 1.00 74.94 254 THR A C 1
ATOM 2060 O O . THR A 1 254 ? 4.471 10.916 13.261 1.00 74.94 254 THR A O 1
ATOM 2063 N N . THR A 1 255 ? 4.103 11.564 11.155 1.00 78.25 255 THR A N 1
ATOM 2064 C CA . THR A 1 255 ? 5.035 10.598 10.553 1.00 78.25 255 THR A CA 1
ATOM 2065 C C . THR A 1 255 ? 6.474 11.060 10.748 1.00 78.25 255 THR A C 1
ATOM 2067 O O . THR A 1 255 ? 7.297 10.261 11.174 1.00 78.25 255 THR A O 1
ATOM 2070 N N . VAL A 1 256 ? 6.751 12.351 10.540 1.00 83.62 256 VAL A N 1
ATOM 2071 C CA . VAL A 1 256 ? 8.075 12.961 10.766 1.00 83.62 256 VAL A CA 1
ATOM 2072 C C . VAL A 1 256 ? 8.536 12.748 12.212 1.00 83.62 256 VAL A C 1
ATOM 2074 O O . VAL A 1 256 ? 9.632 12.245 12.448 1.00 83.62 256 VAL A O 1
ATOM 2077 N N . ILE A 1 257 ? 7.658 13.025 13.181 1.00 83.62 257 ILE A N 1
ATOM 2078 C CA . ILE A 1 257 ? 7.933 12.832 14.612 1.00 83.62 257 ILE A CA 1
ATOM 2079 C C . ILE A 1 257 ? 8.156 11.352 14.951 1.00 83.62 257 ILE A C 1
ATOM 2081 O O . ILE A 1 257 ? 9.082 11.021 15.692 1.00 83.62 257 ILE A O 1
ATOM 2085 N N . ASN A 1 258 ? 7.326 10.441 14.428 1.00 79.88 258 ASN A N 1
ATOM 2086 C CA . ASN A 1 258 ? 7.468 9.008 14.707 1.00 79.88 258 ASN A CA 1
ATOM 2087 C C . ASN A 1 258 ? 8.748 8.418 14.096 1.00 79.88 258 ASN A C 1
ATOM 2089 O O . ASN A 1 258 ? 9.435 7.660 14.780 1.00 79.88 258 ASN A O 1
ATOM 2093 N N . ASP A 1 259 ? 9.073 8.768 12.848 1.00 83.81 259 ASP A N 1
ATOM 2094 C CA . ASP A 1 259 ? 10.308 8.349 12.175 1.00 83.81 259 ASP A CA 1
ATOM 2095 C C . ASP A 1 259 ? 11.529 8.831 12.976 1.00 83.81 259 ASP A C 1
ATOM 2097 O O . ASP A 1 259 ? 12.459 8.061 13.228 1.00 83.81 259 ASP A O 1
ATOM 2101 N N . TRP A 1 260 ? 11.505 10.082 13.445 1.00 88.31 260 TRP A N 1
ATOM 2102 C CA . TRP A 1 260 ? 12.588 10.650 14.243 1.00 88.31 260 TRP A CA 1
ATOM 2103 C C . TRP A 1 260 ? 12.740 9.949 15.596 1.00 88.31 260 TRP A C 1
ATOM 2105 O O . TRP A 1 260 ? 13.772 9.349 15.887 1.00 88.31 260 TRP A O 1
ATOM 2115 N N . THR A 1 261 ? 11.683 9.956 16.409 1.00 82.62 261 THR A N 1
ATOM 2116 C CA . THR A 1 261 ? 11.738 9.485 17.802 1.00 82.62 261 THR A CA 1
ATOM 2117 C C . THR A 1 261 ? 11.903 7.971 17.923 1.00 82.62 261 THR A C 1
ATOM 2119 O O . THR A 1 261 ? 12.587 7.491 18.829 1.00 82.62 261 THR A O 1
ATOM 2122 N N . ARG A 1 262 ? 11.276 7.187 17.034 1.00 79.31 262 ARG A N 1
ATOM 2123 C CA . ARG A 1 262 ? 11.240 5.720 17.152 1.00 79.31 262 ARG A CA 1
ATOM 2124 C C . ARG A 1 262 ? 12.288 5.019 16.304 1.00 79.31 262 ARG A C 1
ATOM 2126 O O . ARG A 1 262 ? 12.706 3.930 16.688 1.00 79.31 262 ARG A O 1
ATOM 2133 N N . GLU A 1 263 ? 12.695 5.595 15.175 1.00 83.88 263 GLU A N 1
ATOM 2134 C CA . GLU A 1 263 ? 13.693 4.974 14.299 1.00 83.88 263 GLU A CA 1
ATOM 2135 C C . GLU A 1 263 ? 15.035 5.690 14.383 1.00 83.88 263 GLU A C 1
ATOM 2137 O O . GLU A 1 263 ? 16.036 5.058 14.721 1.00 83.88 263 GLU A O 1
ATOM 2142 N N . TRP A 1 264 ? 15.061 6.996 14.107 1.00 89.81 264 TRP A N 1
ATOM 2143 C CA . TRP A 1 264 ? 16.306 7.748 13.979 1.00 89.81 264 TRP A CA 1
ATOM 2144 C C . TRP A 1 264 ? 17.066 7.862 15.299 1.00 89.81 264 TRP A C 1
ATOM 2146 O O . TRP A 1 264 ? 18.219 7.452 15.364 1.00 89.81 264 TRP A O 1
ATOM 2156 N N . THR A 1 265 ? 16.426 8.325 16.375 1.00 86.62 265 THR A N 1
ATOM 2157 C CA . THR A 1 265 ? 17.087 8.468 17.683 1.00 86.62 265 THR A CA 1
ATOM 2158 C C . THR A 1 265 ? 17.614 7.130 18.203 1.00 86.62 265 THR A C 1
ATOM 2160 O O . THR A 1 265 ? 18.704 7.072 18.766 1.00 86.62 265 THR A O 1
ATOM 2163 N N . GLN A 1 266 ? 16.877 6.033 17.983 1.00 82.94 266 GLN A N 1
ATOM 2164 C CA . GLN A 1 266 ? 17.346 4.694 18.353 1.00 82.94 266 GLN A CA 1
ATOM 2165 C C . GLN A 1 266 ? 18.575 4.281 17.544 1.00 82.94 266 GLN A C 1
ATOM 2167 O O . GLN A 1 266 ? 19.515 3.732 18.109 1.00 82.94 266 GLN A O 1
ATOM 2172 N N . PHE A 1 267 ? 18.568 4.544 16.236 1.00 88.00 267 PHE A N 1
ATOM 2173 C CA . PHE A 1 267 ? 19.706 4.273 15.369 1.00 88.00 267 PHE A CA 1
ATOM 2174 C C . PHE A 1 267 ? 20.936 5.083 15.794 1.00 88.00 267 PHE A C 1
ATOM 2176 O O . PHE A 1 267 ? 21.992 4.500 16.006 1.00 88.00 267 PHE A O 1
ATOM 2183 N N . VAL A 1 268 ? 20.797 6.395 16.000 1.00 89.00 268 VAL A N 1
ATOM 2184 C CA . VAL A 1 268 ? 21.911 7.266 16.405 1.00 89.00 268 VAL A CA 1
ATOM 2185 C C . VAL A 1 268 ? 22.540 6.774 17.708 1.00 89.00 268 VAL A C 1
ATOM 2187 O O . VAL A 1 268 ? 23.743 6.536 17.739 1.00 89.00 268 VAL A O 1
ATOM 2190 N N . ARG A 1 269 ? 21.729 6.530 18.745 1.00 85.50 269 ARG A N 1
ATOM 2191 C CA . ARG A 1 269 ? 22.216 6.090 20.063 1.00 85.50 269 ARG A CA 1
ATOM 2192 C C . ARG A 1 269 ? 22.845 4.701 20.060 1.00 85.50 269 ARG A C 1
ATOM 2194 O O . ARG A 1 269 ? 23.783 4.456 20.804 1.00 85.50 269 ARG A O 1
ATOM 2201 N N . ALA A 1 270 ? 22.304 3.775 19.270 1.00 81.56 270 ALA A N 1
ATOM 2202 C CA . ALA A 1 270 ? 22.789 2.397 19.245 1.00 81.56 270 ALA A CA 1
ATOM 2203 C C . ALA A 1 270 ? 24.001 2.195 18.323 1.00 81.56 270 ALA A C 1
ATOM 2205 O O . ALA A 1 270 ? 24.691 1.188 18.458 1.00 81.56 270 ALA A O 1
ATOM 2206 N N . VAL A 1 271 ? 24.206 3.087 17.348 1.00 86.06 271 VAL A N 1
ATOM 2207 C CA . VAL A 1 271 ? 25.103 2.836 16.210 1.00 86.06 271 VAL A CA 1
ATOM 2208 C C . VAL A 1 271 ? 26.104 3.961 15.985 1.00 86.06 271 VAL A C 1
ATOM 2210 O O . VAL A 1 271 ? 27.282 3.688 15.774 1.00 86.06 271 VAL A O 1
ATOM 2213 N N . LEU A 1 272 ? 25.654 5.219 15.973 1.00 87.62 272 LEU A N 1
ATOM 2214 C CA . LEU A 1 272 ? 26.521 6.351 15.638 1.00 87.62 272 LEU A CA 1
ATOM 2215 C C . LEU A 1 272 ? 27.266 6.875 16.865 1.00 87.62 272 LEU A C 1
ATOM 2217 O O . LEU A 1 272 ? 28.478 7.084 16.792 1.00 87.62 272 LEU A O 1
ATOM 2221 N N . GLU A 1 273 ? 26.575 7.060 17.986 1.00 84.88 273 GLU A N 1
ATOM 2222 C CA . GLU A 1 273 ? 27.200 7.462 19.245 1.00 84.88 273 GLU A CA 1
ATOM 2223 C C . GLU A 1 273 ? 28.138 6.358 19.750 1.00 84.88 273 GLU A C 1
ATOM 2225 O O . GLU A 1 273 ? 27.809 5.176 19.720 1.00 84.88 273 GLU A O 1
ATOM 2230 N N . GLY A 1 274 ? 29.350 6.732 20.167 1.00 73.38 274 GLY A N 1
ATOM 2231 C CA . GLY A 1 274 ? 30.342 5.769 20.659 1.00 73.38 274 GLY A CA 1
ATOM 2232 C C . GLY A 1 274 ? 31.094 4.995 19.568 1.00 73.38 274 GLY A C 1
ATOM 2233 O O . GLY A 1 274 ? 32.043 4.282 19.876 1.00 73.38 274 GLY A O 1
ATOM 2234 N N . SER A 1 275 ? 30.766 5.195 18.287 1.00 82.50 275 SER A N 1
ATOM 2235 C CA . SER A 1 275 ? 31.466 4.571 17.149 1.00 82.50 275 SER A CA 1
ATOM 2236 C C . SER A 1 275 ? 32.877 5.127 16.874 1.00 82.50 275 SER A C 1
ATOM 2238 O O . SER A 1 275 ? 33.613 4.648 16.002 1.00 82.50 275 SER A O 1
ATOM 2240 N N . GLY A 1 276 ? 33.257 6.203 17.567 1.00 80.69 276 GLY A N 1
ATOM 2241 C CA . GLY A 1 276 ? 34.469 6.982 17.301 1.00 80.69 276 GLY A CA 1
ATOM 2242 C C . GLY A 1 276 ? 34.371 7.913 16.081 1.00 80.69 276 GLY A C 1
ATOM 2243 O O . GLY A 1 276 ? 35.346 8.597 15.767 1.00 80.69 276 GLY A O 1
ATOM 2244 N N . LEU A 1 277 ? 33.227 7.953 15.384 1.00 87.50 277 LEU A N 1
ATOM 2245 C CA . LEU A 1 277 ? 32.900 9.023 14.430 1.00 87.50 277 LEU A CA 1
ATOM 2246 C C . LEU A 1 277 ? 32.086 10.143 15.074 1.00 87.50 277 LEU A C 1
ATOM 2248 O O . LEU A 1 277 ? 32.319 11.306 14.760 1.00 87.50 277 LEU A O 1
ATOM 2252 N N . PHE A 1 278 ? 31.176 9.788 15.983 1.00 89.69 278 PHE A N 1
ATOM 2253 C CA . PHE A 1 278 ? 30.321 10.734 16.691 1.00 89.69 278 PHE A CA 1
ATOM 2254 C C . PHE A 1 278 ? 30.532 10.614 18.198 1.00 89.69 278 PHE A C 1
ATOM 2256 O O . PHE A 1 278 ? 30.551 9.509 18.755 1.00 89.69 278 PHE A O 1
ATOM 2263 N N . ALA A 1 279 ? 30.677 11.759 18.857 1.00 85.88 279 ALA A N 1
ATOM 2264 C CA . ALA A 1 279 ? 30.588 11.838 20.304 1.00 85.88 279 ALA A CA 1
ATOM 2265 C C . ALA A 1 279 ? 29.148 11.622 20.781 1.00 85.88 279 ALA A C 1
ATOM 2267 O O . ALA A 1 279 ? 28.187 11.842 20.045 1.00 85.88 279 ALA A O 1
ATOM 2268 N N . TYR A 1 280 ? 29.015 11.210 22.040 1.00 83.12 280 TYR A N 1
ATOM 2269 C CA . TYR A 1 280 ? 27.722 11.161 22.713 1.00 83.12 280 TYR A CA 1
ATOM 2270 C C . TYR A 1 280 ? 27.128 12.567 22.822 1.00 83.12 280 TYR A C 1
ATOM 2272 O O . TYR A 1 280 ? 27.817 13.497 23.254 1.00 83.12 280 TYR A O 1
ATOM 2280 N N . CYS A 1 281 ? 25.853 12.715 22.461 1.00 78.19 281 CYS A N 1
ATOM 2281 C CA . CYS A 1 281 ? 25.131 13.964 22.653 1.00 78.19 281 CYS A CA 1
ATOM 2282 C C . CYS A 1 281 ? 24.903 14.213 24.153 1.00 78.19 281 CYS A C 1
ATOM 2284 O O . CYS A 1 281 ? 24.345 13.371 24.855 1.00 78.19 281 CYS A O 1
ATOM 2286 N N . VAL A 1 282 ? 25.318 15.378 24.655 1.00 66.81 282 VAL A N 1
ATOM 2287 C CA . VAL A 1 282 ? 25.102 15.761 26.059 1.00 66.81 282 VAL A CA 1
ATOM 2288 C C . VAL A 1 282 ? 23.689 16.328 26.225 1.00 66.81 282 VAL A C 1
ATOM 2290 O O . VAL A 1 282 ? 23.308 17.263 25.521 1.00 66.81 282 VAL A O 1
ATOM 2293 N N . GLY A 1 283 ? 22.920 15.781 27.171 1.00 66.94 283 GLY A N 1
ATOM 2294 C CA . GLY A 1 283 ? 21.542 16.197 27.456 1.00 66.94 283 GLY A CA 1
ATOM 2295 C C . GLY A 1 283 ? 20.486 15.494 26.593 1.00 66.94 283 GLY A C 1
ATOM 2296 O O . GLY A 1 283 ? 20.695 14.386 26.095 1.00 66.94 283 GLY A O 1
ATOM 2297 N N . GLN A 1 284 ? 19.312 16.115 26.444 1.00 70.19 284 GLN A N 1
ATOM 2298 C CA . GLN A 1 284 ? 18.241 15.573 25.605 1.00 70.19 284 GLN A CA 1
ATOM 2299 C C . GLN A 1 284 ? 18.642 15.626 24.124 1.00 70.19 284 GLN A C 1
ATOM 2301 O O . GLN A 1 284 ? 19.148 16.636 23.640 1.00 70.19 284 GLN A O 1
ATOM 2306 N N . PHE A 1 285 ? 18.401 14.526 23.404 1.00 80.75 285 PHE A N 1
ATOM 2307 C CA . PHE A 1 285 ? 18.673 14.461 21.969 1.00 80.75 285 PHE A CA 1
ATOM 2308 C C . PHE A 1 285 ? 17.749 15.445 21.228 1.00 80.75 285 PHE A C 1
ATOM 2310 O O . PHE A 1 285 ? 16.537 15.375 21.461 1.00 80.75 285 PHE A O 1
ATOM 2317 N N . PRO A 1 286 ? 18.272 16.330 20.356 1.00 82.69 286 PRO A N 1
ATOM 2318 C CA . PRO A 1 286 ? 17.458 17.310 19.640 1.00 82.69 286 PRO A CA 1
ATOM 2319 C C . PRO A 1 286 ? 16.313 16.669 18.850 1.00 82.69 286 PRO A C 1
ATOM 2321 O O . PRO A 1 286 ? 16.458 15.599 18.249 1.00 82.69 286 PRO A O 1
ATOM 2324 N N . GLY A 1 287 ? 15.148 17.305 18.876 1.00 77.56 287 GLY A N 1
ATOM 2325 C CA . GLY A 1 287 ? 13.922 16.757 18.314 1.00 77.56 287 GLY A CA 1
ATOM 2326 C C . GLY A 1 287 ? 12.685 17.394 18.943 1.00 77.56 287 GLY A C 1
ATOM 2327 O O . GLY A 1 287 ? 12.825 18.339 19.715 1.00 77.56 287 GLY A O 1
ATOM 2328 N N . PRO A 1 288 ? 11.481 16.882 18.638 1.00 72.88 288 PRO A N 1
ATOM 2329 C CA . PRO A 1 288 ? 10.254 17.401 19.229 1.00 72.88 288 PRO A CA 1
ATOM 2330 C C . PRO A 1 288 ? 10.328 17.278 20.755 1.00 72.88 288 PRO A C 1
ATOM 2332 O O . PRO A 1 288 ? 10.803 16.252 21.257 1.00 72.88 288 PRO A O 1
ATOM 2335 N N . ASP A 1 289 ? 9.882 18.320 21.465 1.00 51.69 289 ASP A N 1
ATOM 2336 C CA . ASP A 1 289 ? 9.922 18.367 22.924 1.00 51.69 289 ASP A CA 1
ATOM 2337 C C . ASP A 1 289 ? 9.325 17.091 23.517 1.00 51.69 289 ASP A C 1
ATOM 2339 O O . ASP A 1 289 ? 8.222 16.658 23.173 1.00 51.69 289 ASP A O 1
ATOM 2343 N N . SER A 1 290 ? 10.077 16.480 24.430 1.00 41.19 290 SER A N 1
ATOM 2344 C CA . SER A 1 290 ? 9.578 15.380 25.253 1.00 41.19 290 SER A CA 1
ATOM 2345 C C . SER A 1 290 ? 8.430 15.838 26.167 1.00 41.19 290 SER A C 1
ATOM 2347 O O . SER A 1 290 ? 7.647 14.996 26.608 1.00 41.19 290 SER A O 1
ATOM 2349 N N . ASP A 1 291 ? 8.282 17.159 26.337 1.00 32.50 291 ASP A N 1
ATOM 2350 C CA . ASP A 1 291 ? 7.184 17.863 27.003 1.00 32.50 291 ASP A CA 1
ATOM 2351 C C . ASP A 1 291 ? 5.957 18.109 26.114 1.00 32.50 291 ASP A C 1
ATOM 2353 O O . ASP A 1 291 ? 5.034 18.822 26.510 1.00 32.50 291 ASP A O 1
ATOM 2357 N N . SER A 1 292 ? 5.853 17.453 24.949 1.00 33.06 292 SER A N 1
ATOM 2358 C CA . SER A 1 292 ? 4.526 17.203 24.388 1.00 33.06 292 SER A CA 1
ATOM 2359 C C . SER A 1 292 ? 3.796 16.252 25.336 1.00 33.06 292 SER A C 1
ATOM 2361 O O . SER A 1 292 ? 3.902 15.028 25.228 1.00 33.06 292 SER A O 1
ATOM 2363 N N . ASP A 1 293 ? 3.129 16.861 26.303 1.00 31.03 293 ASP A N 1
ATOM 2364 C CA . ASP A 1 293 ? 2.205 16.321 27.271 1.00 31.03 293 ASP A CA 1
ATOM 2365 C C . ASP A 1 293 ? 1.745 14.900 26.905 1.00 31.03 293 ASP A C 1
ATOM 2367 O O . ASP A 1 293 ? 0.825 14.675 26.113 1.00 31.03 293 ASP A O 1
ATOM 2371 N N . ASN A 1 294 ? 2.402 13.898 27.496 1.00 30.11 294 ASN A N 1
ATOM 2372 C CA . ASN A 1 294 ? 1.929 12.511 27.469 1.00 30.11 294 ASN A CA 1
ATOM 2373 C C . ASN A 1 294 ? 0.561 12.376 28.183 1.00 30.11 294 ASN A C 1
ATOM 2375 O O . ASN A 1 294 ? 0.024 11.270 28.247 1.00 30.11 294 ASN A O 1
ATOM 2379 N N . ARG A 1 295 ? -0.001 13.481 28.703 1.00 33.97 295 ARG A N 1
ATOM 2380 C CA . ARG A 1 295 ? -1.380 13.606 29.185 1.00 33.97 295 ARG A CA 1
ATOM 2381 C C . ARG A 1 295 ? -2.384 14.005 28.113 1.00 33.97 295 ARG A C 1
ATOM 2383 O O . ARG A 1 295 ? -3.558 14.092 28.438 1.00 33.97 295 ARG A O 1
ATOM 2390 N N . ASN A 1 296 ? -1.999 14.160 26.846 1.00 31.72 296 ASN A N 1
ATOM 2391 C CA . ASN A 1 296 ? -2.978 13.948 25.786 1.00 31.72 296 ASN A CA 1
ATOM 2392 C C . ASN A 1 296 ? -3.163 12.436 25.656 1.00 31.72 296 ASN A C 1
ATOM 2394 O O . ASN A 1 296 ? -2.243 11.751 25.184 1.00 31.72 296 ASN A O 1
ATOM 2398 N N . PRO A 1 297 ? -4.305 11.856 26.067 1.00 36.19 297 PRO A N 1
ATOM 2399 C CA . PRO A 1 297 ? -4.472 10.425 25.969 1.00 36.19 297 PRO A CA 1
ATOM 2400 C C . PRO A 1 297 ? -4.520 10.107 24.471 1.00 36.19 297 PRO A C 1
ATOM 2402 O O . PRO A 1 297 ? -5.546 10.286 23.815 1.00 36.19 297 PRO A O 1
ATOM 2405 N N . LYS A 1 298 ? -3.418 9.574 23.912 1.00 37.94 298 LYS A N 1
ATOM 2406 C CA . LYS A 1 298 ? -3.317 8.983 22.550 1.00 37.94 298 LYS A CA 1
ATOM 2407 C C . LYS A 1 298 ? -4.436 7.979 22.237 1.00 37.94 298 LYS A C 1
ATOM 2409 O O . LYS A 1 298 ? -4.546 7.436 21.138 1.00 37.94 298 LYS A O 1
ATOM 2414 N N . SER A 1 299 ? -5.224 7.648 23.239 1.00 43.41 299 SER A N 1
ATOM 2415 C CA . SER A 1 299 ? -6.300 6.702 23.223 1.00 43.41 299 SER A CA 1
ATOM 2416 C C . SER A 1 299 ? -7.667 7.301 22.873 1.00 43.41 299 SER A C 1
ATOM 2418 O O . SER A 1 299 ? -8.481 6.568 22.309 1.00 43.41 299 SER A O 1
ATOM 2420 N N . LEU A 1 300 ? -7.886 8.608 23.067 1.00 48.34 300 LEU A N 1
ATOM 2421 C CA . LEU A 1 300 ? -9.171 9.281 22.822 1.00 48.34 300 LEU A CA 1
ATOM 2422 C C . LEU A 1 300 ? -9.371 9.764 21.376 1.00 48.34 300 LEU A C 1
ATOM 2424 O O . LEU A 1 300 ? -10.504 9.933 20.935 1.00 48.34 300 LEU A O 1
ATOM 2428 N N . GLU A 1 301 ? -8.301 9.838 20.577 1.00 52.88 301 GLU A N 1
ATOM 2429 C CA . GLU A 1 301 ? -8.387 10.015 19.115 1.00 52.88 301 GLU A CA 1
ATOM 2430 C C . GLU A 1 301 ? -9.007 8.802 18.387 1.00 52.88 301 GLU A C 1
ATOM 2432 O O . GLU A 1 301 ? -9.243 8.842 17.180 1.00 52.88 301 GLU A O 1
ATOM 2437 N N . ASN A 1 302 ? -9.276 7.701 19.102 1.00 69.81 302 ASN A N 1
ATOM 2438 C CA . ASN A 1 302 ? -9.787 6.455 18.534 1.00 69.81 302 ASN A CA 1
ATOM 2439 C C . ASN A 1 302 ? -11.306 6.280 18.697 1.00 69.81 302 ASN A C 1
ATOM 2441 O O . ASN A 1 302 ? -11.762 5.143 18.655 1.00 69.81 302 ASN A O 1
ATOM 2445 N N . LEU A 1 303 ? -12.099 7.332 18.906 1.00 83.88 303 LEU A N 1
ATOM 2446 C CA . LEU A 1 303 ? -13.568 7.245 18.898 1.00 83.88 303 LEU A CA 1
ATOM 2447 C C . LEU A 1 303 ? -14.147 7.704 17.553 1.00 83.88 303 LEU A C 1
ATOM 2449 O O . LEU A 1 303 ? -13.519 8.458 16.814 1.00 83.88 303 LEU A O 1
ATOM 2453 N N . LEU A 1 304 ? -15.351 7.229 17.220 1.00 88.19 304 LEU A N 1
ATOM 2454 C CA . LEU A 1 304 ? -16.072 7.645 16.008 1.00 88.19 304 LEU A CA 1
ATOM 2455 C C . LEU A 1 304 ? -16.571 9.099 16.066 1.00 88.19 304 LEU A C 1
ATOM 2457 O O . LEU A 1 304 ? -16.748 9.721 15.022 1.00 88.19 304 LEU A O 1
ATOM 2461 N N . CYS A 1 305 ? -16.782 9.645 17.263 1.00 83.81 305 CYS A N 1
ATOM 2462 C CA . CYS A 1 305 ? -17.182 11.031 17.489 1.00 83.81 305 CYS A CA 1
ATOM 2463 C C . CYS A 1 305 ? -16.036 11.835 18.115 1.00 83.81 305 CYS A C 1
ATOM 2465 O O . CYS A 1 305 ? -15.199 11.289 18.835 1.00 83.81 305 CYS A O 1
ATOM 2467 N N . ALA A 1 306 ? -16.000 13.139 17.834 1.00 76.12 306 ALA A N 1
ATOM 2468 C CA . ALA A 1 306 ? -15.101 14.059 18.518 1.00 76.12 306 ALA A CA 1
ATOM 2469 C C . ALA A 1 306 ? -15.509 14.187 19.988 1.00 76.12 306 ALA A C 1
ATOM 2471 O O . ALA A 1 306 ? -16.702 14.255 20.275 1.00 76.12 306 ALA A O 1
ATOM 2472 N N . LEU A 1 307 ? -14.534 14.236 20.894 1.00 69.06 307 LEU A N 1
ATOM 2473 C CA . LEU A 1 307 ? -14.799 14.674 22.258 1.00 69.06 307 LEU A CA 1
ATOM 2474 C C . LEU A 1 307 ? -14.930 16.200 22.273 1.00 69.06 307 LEU A C 1
ATOM 2476 O O . LEU A 1 307 ? -14.158 16.862 21.573 1.00 69.06 307 LEU A O 1
ATOM 2480 N N . PRO A 1 308 ? -15.872 16.757 23.047 1.00 66.56 308 PRO A N 1
ATOM 2481 C CA . PRO A 1 308 ? -15.940 18.193 23.256 1.00 66.56 308 PRO A CA 1
ATOM 2482 C C . PRO A 1 308 ? -14.660 18.689 23.933 1.00 66.56 308 PRO A C 1
ATOM 2484 O O . PRO A 1 308 ? -14.167 18.067 24.872 1.00 66.56 308 PRO A O 1
ATOM 2487 N N . THR A 1 309 ? -14.092 19.775 23.411 1.00 57.34 309 THR A N 1
ATOM 2488 C CA . THR A 1 309 ? -12.865 20.405 23.931 1.00 57.34 309 THR A CA 1
ATOM 2489 C C . THR A 1 309 ? -13.150 21.444 25.011 1.00 57.34 309 THR A C 1
ATOM 2491 O O . THR A 1 309 ? -12.251 21.836 25.748 1.00 57.34 309 THR A O 1
ATOM 2494 N N . GLU A 1 310 ? -14.398 21.894 25.095 1.00 61.22 310 GLU A N 1
ATOM 2495 C CA . GLU A 1 310 ? -14.879 22.882 26.054 1.00 61.22 310 GLU A CA 1
ATOM 2496 C C . GLU A 1 310 ? -15.456 22.192 27.295 1.00 61.22 310 GLU A C 1
ATOM 2498 O O . GLU A 1 310 ? -15.840 21.019 27.249 1.00 61.22 310 GLU A O 1
ATOM 2503 N N . ARG A 1 311 ? -15.513 22.918 28.419 1.00 61.75 311 ARG A N 1
ATOM 2504 C CA . ARG A 1 311 ? -16.195 22.433 29.624 1.00 61.75 311 ARG A CA 1
ATOM 2505 C C . ARG A 1 311 ? -17.687 22.322 29.324 1.00 61.75 311 ARG A C 1
ATOM 2507 O O . ARG A 1 311 ? -18.340 23.334 29.099 1.00 61.75 311 ARG A O 1
ATOM 2514 N N . LEU A 1 312 ? -18.193 21.095 29.320 1.00 64.88 312 LEU A N 1
ATOM 2515 C CA . LEU A 1 312 ? -19.618 20.815 29.193 1.00 64.88 312 LEU A CA 1
ATOM 2516 C C . LEU A 1 312 ? -20.298 20.963 30.552 1.00 64.88 312 LEU A C 1
ATOM 2518 O O . LEU A 1 312 ? -19.703 20.636 31.579 1.00 64.88 312 LEU A O 1
ATOM 2522 N N . SER A 1 313 ? -21.560 21.375 30.548 1.00 70.81 313 SER A N 1
ATOM 2523 C CA . SER A 1 313 ? -22.440 21.138 31.694 1.00 70.81 313 SER A CA 1
ATOM 2524 C C . SER A 1 313 ? -22.717 19.640 31.884 1.00 70.81 313 SER A C 1
ATOM 2526 O O . SER A 1 313 ? -22.606 18.851 30.940 1.00 70.81 313 SER A O 1
ATOM 2528 N N . ASP A 1 314 ? -23.147 19.244 33.084 1.00 62.44 314 ASP A N 1
ATOM 2529 C CA . ASP A 1 314 ? -23.533 17.860 33.397 1.00 62.44 314 ASP A CA 1
ATOM 2530 C C . ASP A 1 314 ? -24.589 17.312 32.428 1.00 62.44 314 ASP A C 1
ATOM 2532 O O . ASP A 1 314 ? -24.501 16.167 31.977 1.00 62.44 314 ASP A O 1
ATOM 2536 N N . GLU A 1 315 ? -25.554 18.145 32.032 1.00 67.88 315 GLU A N 1
ATOM 2537 C CA . GLU A 1 315 ? -26.596 17.757 31.083 1.00 67.88 315 GLU A CA 1
ATOM 2538 C C . GLU A 1 315 ? -26.034 17.525 29.669 1.00 67.88 315 GLU A C 1
ATOM 2540 O O . GLU A 1 315 ? -26.402 16.562 28.987 1.00 67.88 315 GLU A O 1
ATOM 2545 N N . GLU A 1 316 ? -25.111 18.372 29.214 1.00 69.38 316 GLU A N 1
ATOM 2546 C CA . GLU A 1 316 ? -24.457 18.229 27.910 1.00 69.38 316 GLU A CA 1
ATOM 2547 C C . GLU A 1 316 ? -23.496 17.038 27.878 1.00 69.38 316 GLU A C 1
ATOM 2549 O O . GLU A 1 316 ? -23.471 16.296 26.890 1.00 69.38 316 GLU A O 1
ATOM 2554 N N . ALA A 1 317 ? -22.759 16.798 28.965 1.00 68.38 317 ALA A N 1
ATOM 2555 C CA . ALA A 1 317 ? -21.912 15.624 29.127 1.00 68.38 317 ALA A CA 1
ATOM 2556 C C . ALA A 1 317 ? -22.753 14.339 29.099 1.00 68.38 317 ALA A C 1
ATOM 2558 O O . ALA A 1 317 ? -22.431 13.398 28.365 1.00 68.38 317 ALA A O 1
ATOM 2559 N N . LEU A 1 318 ? -23.887 14.316 29.809 1.00 69.31 318 LEU A N 1
ATOM 2560 C CA . LEU A 1 318 ? -24.820 13.191 29.793 1.00 69.31 318 LEU A CA 1
ATOM 2561 C C . LEU A 1 318 ? -25.390 12.952 28.389 1.00 69.31 318 LEU A C 1
ATOM 2563 O O . LEU A 1 318 ? -25.405 11.807 27.925 1.00 69.31 318 LEU A O 1
ATOM 2567 N N . LYS A 1 319 ? -25.823 14.005 27.680 1.00 74.00 319 LYS A N 1
ATOM 2568 C CA . LYS A 1 319 ? -26.301 13.908 26.286 1.00 74.00 319 LYS A CA 1
ATOM 2569 C C . LYS A 1 319 ? -25.212 13.372 25.362 1.00 74.00 319 LYS A C 1
ATOM 2571 O O . LYS A 1 319 ? -25.475 12.498 24.536 1.00 74.00 319 LYS A O 1
ATOM 2576 N N . PHE A 1 320 ? -23.979 13.843 25.503 1.00 78.38 320 PHE A N 1
ATOM 2577 C CA . PHE A 1 320 ? -22.863 13.362 24.698 1.00 78.38 320 PHE A CA 1
ATOM 2578 C C . PHE A 1 320 ? -22.617 11.859 24.907 1.00 78.38 320 PHE A C 1
ATOM 2580 O O . PHE A 1 320 ? -22.559 11.090 23.944 1.00 78.38 320 PHE A O 1
ATOM 2587 N N . LEU A 1 321 ? -22.542 11.423 26.164 1.00 78.31 321 LEU A N 1
ATOM 2588 C CA . LEU A 1 321 ? -22.265 10.034 26.516 1.00 78.31 321 LEU A CA 1
ATOM 2589 C C . LEU A 1 321 ? -23.411 9.100 26.112 1.00 78.31 321 LEU A C 1
ATOM 2591 O O . LEU A 1 321 ? -23.181 8.080 25.467 1.00 78.31 321 LEU A O 1
ATOM 2595 N N . SER A 1 322 ? -24.648 9.458 26.453 1.00 77.19 322 SER A N 1
ATOM 2596 C CA . SER A 1 322 ? -25.815 8.588 26.266 1.00 77.19 322 SER A CA 1
ATOM 2597 C C . SER A 1 322 ? -26.414 8.625 24.857 1.00 77.19 322 SER A C 1
ATOM 2599 O O . SER A 1 322 ? -27.068 7.660 24.464 1.00 77.19 322 SER A O 1
ATOM 2601 N N . ILE A 1 323 ? -26.179 9.691 24.081 1.00 83.00 323 ILE A N 1
ATOM 2602 C CA . ILE A 1 323 ? -26.782 9.876 22.751 1.00 83.00 323 ILE A CA 1
ATOM 2603 C C . ILE A 1 323 ? -25.711 9.881 21.660 1.00 83.00 323 ILE A C 1
ATOM 2605 O O . ILE A 1 323 ? -25.748 9.034 20.768 1.00 83.00 323 ILE A O 1
ATOM 2609 N N . LYS A 1 324 ? -24.728 10.791 21.725 1.00 85.12 324 LYS A N 1
ATOM 2610 C CA . LYS A 1 324 ? -23.783 11.007 20.611 1.00 85.12 324 LYS A CA 1
ATOM 2611 C C . LYS A 1 324 ? -22.867 9.815 20.350 1.00 85.12 324 LYS A C 1
ATOM 2613 O O . LYS A 1 324 ? -22.629 9.472 19.190 1.00 85.12 324 LYS A O 1
ATOM 2618 N N . ILE A 1 325 ? -22.373 9.164 21.401 1.00 86.69 325 ILE A N 1
ATOM 2619 C CA . ILE A 1 325 ? -21.493 7.994 21.266 1.00 86.69 325 ILE A CA 1
ATOM 2620 C C . ILE A 1 325 ? -22.237 6.806 20.616 1.00 86.69 325 ILE A C 1
ATOM 2622 O O . ILE A 1 325 ? -21.733 6.278 19.616 1.00 86.69 325 ILE A O 1
ATOM 2626 N N . PRO A 1 326 ? -23.429 6.391 21.100 1.00 90.06 326 PRO A N 1
ATOM 2627 C CA . PRO A 1 326 ? -24.231 5.374 20.417 1.00 90.06 326 PRO A CA 1
ATOM 2628 C C . PRO A 1 326 ? -24.644 5.762 18.992 1.00 90.06 326 PRO A C 1
ATOM 2630 O O . PRO A 1 326 ? -24.541 4.935 18.086 1.00 90.06 326 PRO A O 1
ATOM 2633 N N . GLU A 1 327 ? -25.053 7.014 18.766 1.00 91.62 327 GLU A N 1
ATOM 2634 C CA . GLU A 1 327 ? -25.471 7.520 17.450 1.00 91.62 327 GLU A CA 1
ATOM 2635 C C . GLU A 1 327 ? -24.348 7.378 16.410 1.00 91.62 327 GLU A C 1
ATOM 2637 O O . GLU A 1 327 ? -24.574 6.882 15.306 1.00 91.62 327 GLU A O 1
ATOM 2642 N N . ALA A 1 328 ? -23.105 7.706 16.779 1.00 92.25 328 ALA A N 1
ATOM 2643 C CA . ALA A 1 328 ? -21.948 7.544 15.901 1.00 92.25 328 ALA A CA 1
ATOM 2644 C C . ALA A 1 328 ? -21.722 6.078 15.479 1.00 92.25 328 ALA A C 1
ATOM 2646 O O . ALA A 1 328 ? -21.376 5.800 14.325 1.00 92.25 328 ALA A O 1
ATOM 2647 N N . LEU A 1 329 ? -21.941 5.124 16.390 1.00 94.38 329 LEU A N 1
ATOM 2648 C CA . LEU A 1 329 ? -21.855 3.698 16.077 1.00 94.38 329 LEU A CA 1
ATOM 2649 C C . LEU A 1 329 ? -22.999 3.245 15.156 1.00 94.38 329 LEU A C 1
ATOM 2651 O O . LEU A 1 329 ? -22.762 2.477 14.218 1.00 94.38 329 LEU A O 1
ATOM 2655 N N . GLU A 1 330 ? -24.221 3.723 15.390 1.00 95.19 330 GLU A N 1
ATOM 2656 C CA . GLU A 1 330 ? -25.368 3.420 14.530 1.00 95.19 330 GLU A CA 1
ATOM 2657 C C . GLU A 1 330 ? -25.203 4.005 13.122 1.00 95.19 330 GLU A C 1
ATOM 2659 O O . GLU A 1 330 ? -25.509 3.314 12.151 1.00 95.19 330 GLU A O 1
ATOM 2664 N N . CYS A 1 331 ? -24.600 5.187 12.972 1.00 95.62 331 CYS A N 1
ATOM 2665 C CA . CYS A 1 331 ? -24.227 5.752 11.670 1.00 95.62 331 CYS A CA 1
ATOM 2666 C C . CYS A 1 331 ? -23.320 4.807 10.862 1.00 95.62 331 CYS A C 1
ATOM 2668 O O . CYS A 1 331 ? -23.577 4.551 9.681 1.00 95.62 331 CYS A O 1
ATOM 2670 N N . VAL A 1 332 ? -22.289 4.222 11.491 1.00 97.00 332 VAL A N 1
ATOM 2671 C CA . VAL A 1 332 ? -21.436 3.213 10.833 1.00 97.00 332 VAL A CA 1
ATOM 2672 C C . VAL A 1 332 ? -22.237 1.970 10.467 1.00 97.00 332 VAL A C 1
ATOM 2674 O O . VAL A 1 332 ? -22.084 1.453 9.359 1.00 97.00 332 VAL A O 1
ATOM 2677 N N . LYS A 1 333 ? -23.084 1.470 11.372 1.00 97.50 333 LYS A N 1
ATOM 2678 C CA . LYS A 1 333 ? -23.897 0.274 11.114 1.00 97.50 333 LYS A CA 1
ATOM 2679 C C . LYS A 1 333 ? -24.873 0.502 9.964 1.00 97.50 333 LYS A C 1
ATOM 2681 O O . LYS A 1 333 ? -24.962 -0.366 9.100 1.00 97.50 333 LYS A O 1
ATOM 2686 N N . ALA A 1 334 ? -25.538 1.653 9.908 1.00 97.31 334 ALA A N 1
ATOM 2687 C CA . ALA A 1 334 ? -26.462 2.022 8.842 1.00 97.31 334 ALA A CA 1
ATOM 2688 C C . ALA A 1 334 ? -25.752 2.108 7.482 1.00 97.31 334 ALA A C 1
ATOM 2690 O O . ALA A 1 334 ? -26.197 1.489 6.511 1.00 97.31 334 ALA A O 1
ATOM 2691 N N . TRP A 1 335 ? -24.604 2.796 7.421 1.00 97.69 335 TRP A N 1
ATOM 2692 C CA . TRP A 1 335 ? -23.759 2.817 6.223 1.00 97.69 335 TRP A CA 1
ATOM 2693 C C . TRP A 1 335 ? -23.365 1.404 5.795 1.00 97.69 335 TRP A C 1
ATOM 2695 O O . TRP A 1 335 ? -23.588 1.006 4.648 1.00 97.69 335 TRP A O 1
ATOM 2705 N N . ALA A 1 336 ? -22.838 0.615 6.728 1.00 98.06 336 ALA A N 1
ATOM 2706 C CA . ALA A 1 336 ? -22.326 -0.702 6.412 1.00 98.06 336 ALA A CA 1
ATOM 2707 C C . ALA A 1 336 ? -23.439 -1.658 5.956 1.00 98.06 336 ALA A C 1
ATOM 2709 O O . ALA A 1 336 ? -23.264 -2.348 4.956 1.00 98.06 336 ALA A O 1
ATOM 2710 N N . GLN A 1 337 ? -24.600 -1.660 6.618 1.00 98.12 337 GLN A N 1
ATOM 2711 C CA . GLN A 1 337 ? -25.766 -2.471 6.243 1.00 98.12 337 GLN A CA 1
ATOM 2712 C C . GLN A 1 337 ? -26.299 -2.122 4.854 1.00 98.12 337 GLN A C 1
ATOM 2714 O O . GLN A 1 337 ? -26.654 -3.021 4.085 1.00 98.12 337 GLN A O 1
ATOM 2719 N N . LYS A 1 338 ? -26.343 -0.831 4.505 1.00 97.62 338 LYS A N 1
ATOM 2720 C CA . LYS A 1 338 ? -26.727 -0.404 3.158 1.00 97.62 338 LYS A CA 1
ATOM 2721 C C . LYS A 1 338 ? -25.740 -0.947 2.130 1.00 97.62 338 LYS A C 1
ATOM 2723 O O . LYS A 1 338 ? -26.157 -1.551 1.145 1.00 97.62 338 LYS A O 1
ATOM 2728 N N . LYS A 1 339 ? -24.437 -0.818 2.388 1.00 97.12 339 LYS A N 1
ATOM 2729 C CA . LYS A 1 339 ? -23.390 -1.279 1.468 1.00 97.12 339 LYS A CA 1
ATOM 2730 C C . LYS A 1 339 ? -23.325 -2.794 1.315 1.00 97.12 339 LYS A C 1
ATOM 2732 O O . LYS A 1 339 ? -23.189 -3.274 0.189 1.00 97.12 339 LYS A O 1
ATOM 2737 N N . THR A 1 340 ? -23.479 -3.562 2.394 1.00 97.69 340 THR A N 1
ATOM 2738 C CA . THR A 1 340 ? -23.574 -5.028 2.294 1.00 97.69 340 THR A CA 1
ATOM 2739 C C . THR A 1 340 ? -24.828 -5.453 1.526 1.00 97.69 340 THR A C 1
ATOM 2741 O O . THR A 1 340 ? -24.765 -6.351 0.685 1.00 97.69 340 THR A O 1
ATOM 2744 N N . SER A 1 341 ? -25.953 -4.761 1.727 1.00 97.44 341 SER A N 1
ATOM 2745 C CA . SER A 1 341 ? -27.195 -5.019 0.989 1.00 97.44 341 SER A CA 1
ATOM 2746 C C . SER A 1 341 ? -27.080 -4.684 -0.500 1.00 97.44 341 SER A C 1
ATOM 2748 O O . SER A 1 341 ? -27.565 -5.461 -1.323 1.00 97.44 341 SER A O 1
ATOM 2750 N N . GLU A 1 342 ? -26.408 -3.583 -0.857 1.00 96.94 342 GLU A N 1
ATOM 2751 C CA . GLU A 1 342 ? -26.140 -3.176 -2.244 1.00 96.94 342 GLU A CA 1
ATOM 2752 C C . GLU A 1 342 ? -25.336 -4.255 -2.988 1.00 96.94 342 GLU A C 1
ATOM 2754 O O . GLU A 1 342 ? -25.796 -4.760 -4.014 1.00 96.94 342 GLU A O 1
ATOM 2759 N N . ILE A 1 343 ? -24.184 -4.690 -2.459 1.00 97.19 343 ILE A N 1
ATOM 2760 C CA . ILE A 1 343 ? -23.345 -5.696 -3.137 1.00 97.19 343 ILE A CA 1
ATOM 2761 C C . ILE A 1 343 ? -24.019 -7.076 -3.209 1.00 97.19 343 ILE A C 1
ATOM 2763 O O . ILE A 1 343 ? -23.974 -7.739 -4.247 1.00 97.19 343 ILE A O 1
ATOM 2767 N N . MET A 1 344 ? -24.731 -7.490 -2.155 1.00 97.69 344 MET A N 1
ATOM 2768 C CA . MET A 1 344 ? -25.531 -8.720 -2.183 1.00 97.69 344 MET A CA 1
ATOM 2769 C C . MET A 1 344 ? -26.711 -8.619 -3.158 1.00 97.69 344 MET A C 1
ATOM 2771 O O . MET A 1 344 ? -27.097 -9.612 -3.779 1.00 97.69 344 MET A O 1
ATOM 2775 N N . GLY A 1 345 ? -27.296 -7.429 -3.310 1.00 97.88 345 GLY A N 1
ATOM 2776 C CA . GLY A 1 345 ? -28.292 -7.109 -4.329 1.00 97.88 345 GLY A CA 1
ATOM 2777 C C . GLY A 1 345 ? -27.736 -7.309 -5.734 1.00 97.88 345 GLY A C 1
ATOM 2778 O O . GLY A 1 345 ? -28.306 -8.081 -6.500 1.00 97.88 345 GLY A O 1
ATOM 2779 N N . ARG A 1 346 ? -26.574 -6.719 -6.035 1.00 97.50 346 ARG A N 1
ATOM 2780 C CA . ARG A 1 346 ? -25.894 -6.861 -7.334 1.00 97.50 346 ARG A CA 1
ATOM 2781 C C . ARG A 1 346 ? -25.556 -8.309 -7.654 1.00 97.50 346 ARG A C 1
ATOM 2783 O O . ARG A 1 346 ? -25.871 -8.772 -8.743 1.00 97.50 346 ARG A O 1
ATOM 2790 N N . ARG A 1 347 ? -25.051 -9.080 -6.684 1.00 95.81 347 ARG A N 1
ATOM 2791 C CA . ARG A 1 347 ? -24.820 -10.521 -6.874 1.00 95.81 347 ARG A CA 1
ATOM 2792 C C . ARG A 1 347 ? -26.111 -11.286 -7.192 1.00 95.81 347 ARG A C 1
ATOM 2794 O O . ARG A 1 347 ? -26.107 -12.164 -8.051 1.00 95.81 347 ARG A O 1
ATOM 2801 N N . ARG A 1 348 ? -27.217 -10.997 -6.496 1.00 97.19 348 ARG A N 1
ATOM 2802 C CA . ARG A 1 348 ? -28.522 -11.627 -6.781 1.00 97.19 348 ARG A CA 1
ATOM 2803 C C . ARG A 1 348 ? -29.043 -11.238 -8.162 1.00 97.19 348 ARG A C 1
ATOM 2805 O O . ARG A 1 348 ? -29.552 -12.098 -8.873 1.00 97.19 348 ARG A O 1
ATOM 2812 N N . SER A 1 349 ? -28.904 -9.973 -8.550 1.00 97.06 349 SER A N 1
ATOM 2813 C CA . SER A 1 349 ? -29.251 -9.504 -9.893 1.00 97.06 349 SER A CA 1
ATOM 2814 C C . SER A 1 349 ? -28.394 -10.173 -10.962 1.00 97.06 349 SER A C 1
ATOM 2816 O O . SER A 1 349 ? -28.966 -10.685 -11.916 1.00 97.06 349 SER A O 1
ATOM 2818 N N . ARG A 1 350 ? -27.081 -10.325 -10.738 1.00 96.94 350 ARG A N 1
ATOM 2819 C CA . ARG A 1 350 ? -26.180 -11.070 -11.628 1.00 96.94 350 ARG A CA 1
ATOM 2820 C C . ARG A 1 350 ? -26.667 -12.496 -11.862 1.00 96.94 350 ARG A C 1
ATOM 2822 O O . ARG A 1 350 ? -26.825 -12.905 -13.004 1.00 96.94 350 ARG A O 1
ATOM 2829 N N . LYS A 1 351 ? -26.949 -13.245 -10.789 1.00 96.50 351 LYS A N 1
ATOM 2830 C CA . LYS A 1 351 ? -27.426 -14.637 -10.893 1.00 96.50 351 LYS A CA 1
ATOM 2831 C C . LYS A 1 351 ? -28.744 -14.754 -11.665 1.00 96.50 351 LYS A C 1
ATOM 2833 O O . LYS A 1 351 ? -28.922 -15.735 -12.370 1.00 96.50 351 LYS A O 1
ATOM 2838 N N . ARG A 1 352 ? -29.650 -13.778 -11.536 1.00 97.19 352 ARG A N 1
ATOM 2839 C CA . ARG A 1 352 ? -30.917 -13.750 -12.287 1.00 97.19 352 ARG A CA 1
ATOM 2840 C C . ARG A 1 352 ? -30.701 -13.385 -13.757 1.00 97.19 352 ARG A C 1
ATOM 2842 O O . ARG A 1 352 ? -31.179 -14.098 -14.625 1.00 97.19 352 ARG A O 1
ATOM 2849 N N . ALA A 1 353 ? -29.958 -12.313 -14.028 1.00 97.00 353 ALA A N 1
ATOM 2850 C CA . ALA A 1 353 ? -29.705 -11.823 -15.383 1.00 97.00 353 ALA A CA 1
ATOM 2851 C C . ALA A 1 353 ? -28.862 -12.798 -16.223 1.00 97.00 353 ALA A C 1
ATOM 2853 O O . ALA A 1 353 ? -29.018 -12.867 -17.437 1.00 97.00 353 ALA A O 1
ATOM 2854 N N . ALA A 1 354 ? -28.012 -13.605 -15.581 1.00 97.00 354 ALA A N 1
ATOM 2855 C CA . ALA A 1 354 ? -27.254 -14.657 -16.251 1.00 97.00 354 ALA A CA 1
ATOM 2856 C C . ALA A 1 354 ? -28.135 -15.738 -16.906 1.00 97.00 354 ALA A C 1
ATOM 2858 O O . ALA A 1 354 ? -27.663 -16.409 -17.815 1.00 97.00 354 ALA A O 1
ATOM 2859 N N . LEU A 1 355 ? -29.390 -15.912 -16.467 1.00 96.44 355 LEU A N 1
ATOM 2860 C CA . LEU A 1 355 ? -30.306 -16.913 -17.029 1.00 96.44 355 LEU A CA 1
ATOM 2861 C C . LEU A 1 355 ? -30.876 -16.500 -18.392 1.00 96.44 355 LEU A C 1
ATOM 2863 O O . LEU A 1 355 ? -31.279 -17.361 -19.165 1.00 96.44 355 LEU A O 1
ATOM 2867 N N . THR A 1 356 ? -30.931 -15.198 -18.671 1.00 94.94 356 THR A N 1
ATOM 2868 C CA . THR A 1 356 ? -31.493 -14.643 -19.913 1.00 94.94 356 THR A CA 1
ATOM 2869 C C . THR A 1 356 ? -30.420 -14.098 -20.852 1.00 94.94 356 THR A C 1
ATOM 2871 O O . THR A 1 356 ? -30.708 -13.806 -22.007 1.00 94.94 356 THR A O 1
ATOM 2874 N N . GLY A 1 357 ? -29.192 -13.926 -20.359 1.00 93.31 357 GLY A N 1
ATOM 2875 C CA . GLY A 1 357 ? -28.081 -13.385 -21.130 1.00 93.31 357 GLY A CA 1
ATOM 2876 C C . GLY A 1 357 ? -27.480 -14.381 -22.117 1.00 93.31 357 GLY A C 1
ATOM 2877 O O . GLY A 1 357 ? -27.435 -15.586 -21.878 1.00 93.31 357 GLY A O 1
ATOM 2878 N N . GLN A 1 358 ? -26.932 -13.856 -23.207 1.00 93.56 358 GLN A N 1
ATOM 2879 C CA . GLN A 1 358 ? -26.156 -14.627 -24.169 1.00 93.56 358 GLN A CA 1
ATOM 2880 C C . GLN A 1 358 ? -24.688 -14.702 -23.745 1.00 93.56 358 GLN A C 1
ATOM 2882 O O . GLN A 1 358 ? -24.043 -13.696 -23.441 1.00 93.56 358 GLN A O 1
ATOM 2887 N N . ILE A 1 359 ? -24.142 -15.918 -23.749 1.00 92.94 359 ILE A N 1
ATOM 2888 C CA . ILE A 1 359 ? -22.760 -16.184 -23.346 1.00 92.94 359 ILE A CA 1
ATOM 2889 C C . ILE A 1 359 ? -21.805 -15.685 -24.432 1.00 92.94 359 ILE A C 1
ATOM 2891 O O . ILE A 1 359 ? -21.883 -16.072 -25.602 1.00 92.94 359 ILE A O 1
ATOM 2895 N N . ARG A 1 360 ? -20.837 -14.859 -24.037 1.00 87.88 360 ARG A N 1
ATOM 2896 C CA . ARG A 1 360 ? -19.747 -14.439 -24.910 1.00 87.88 360 ARG A CA 1
ATOM 2897 C C . ARG A 1 360 ? -18.659 -15.516 -24.940 1.00 87.88 360 ARG A C 1
ATOM 2899 O O . ARG A 1 360 ? -17.932 -15.714 -23.969 1.00 87.88 360 ARG A O 1
ATOM 2906 N N . VAL A 1 361 ? -18.509 -16.173 -26.087 1.00 83.88 361 VAL A N 1
ATOM 2907 C CA . VAL A 1 361 ? -17.350 -17.025 -26.414 1.00 83.88 361 VAL A CA 1
ATOM 2908 C C . VAL A 1 361 ? -16.438 -16.322 -27.417 1.00 83.88 361 VAL A C 1
ATOM 2910 O O . VAL A 1 361 ? -16.894 -15.443 -28.155 1.00 83.88 361 VAL A O 1
ATOM 2913 N N . LEU A 1 362 ? -15.147 -16.662 -27.433 1.00 74.81 362 LEU A N 1
ATOM 2914 C CA . LEU A 1 362 ? -14.191 -16.139 -28.417 1.00 74.81 362 LEU A CA 1
ATOM 2915 C C . LEU A 1 362 ? -14.676 -16.461 -29.841 1.00 74.81 362 LEU A C 1
ATOM 2917 O O . LEU A 1 362 ? -15.066 -17.588 -30.113 1.00 74.81 362 LEU A O 1
ATOM 2921 N N . GLY A 1 363 ? -14.687 -15.462 -30.732 1.00 68.19 363 GLY A N 1
ATOM 2922 C CA . GLY A 1 363 ? -15.182 -15.603 -32.113 1.00 68.19 363 GLY A CA 1
ATOM 2923 C C . GLY A 1 363 ? -16.577 -15.018 -32.379 1.00 68.19 363 GLY A C 1
ATOM 2924 O O . GLY A 1 363 ? -16.837 -14.580 -33.493 1.00 68.19 363 GLY A O 1
ATOM 2925 N N . ASN A 1 364 ? -17.441 -14.877 -31.363 1.00 74.44 364 ASN A N 1
ATOM 2926 C CA . ASN A 1 364 ? -18.753 -14.218 -31.530 1.00 74.44 364 ASN A CA 1
ATOM 2927 C C . ASN A 1 364 ? -18.643 -12.705 -31.839 1.00 74.44 364 ASN A C 1
ATOM 2929 O O . ASN A 1 364 ? -17.589 -12.074 -31.667 1.00 74.44 364 ASN A O 1
ATOM 2933 N N . SER A 1 365 ? -19.767 -12.100 -32.232 1.00 73.44 365 SER A N 1
ATOM 2934 C CA . SER A 1 365 ? -19.881 -10.663 -32.504 1.00 73.44 365 SER A CA 1
ATOM 2935 C C . SER A 1 365 ? -19.483 -9.796 -31.303 1.00 73.44 365 SER A C 1
ATOM 2937 O O . SER A 1 365 ? -19.925 -10.017 -30.173 1.00 73.44 365 SER A O 1
ATOM 2939 N N . ARG A 1 366 ? -18.694 -8.741 -31.555 1.00 79.00 366 ARG A N 1
ATOM 2940 C CA . ARG A 1 366 ? -18.359 -7.711 -30.550 1.00 79.00 366 ARG A CA 1
ATOM 2941 C C . ARG A 1 366 ? -19.583 -6.912 -30.081 1.00 79.00 366 ARG A C 1
ATOM 2943 O O . ARG A 1 366 ? -19.513 -6.288 -29.029 1.00 79.00 366 ARG A O 1
ATOM 2950 N N . LYS A 1 367 ? -20.718 -6.979 -30.791 1.00 82.94 367 LYS A N 1
ATOM 2951 C CA . LYS A 1 367 ? -21.972 -6.321 -30.380 1.00 82.94 367 LYS A CA 1
ATOM 2952 C C . LYS A 1 367 ? -22.503 -6.827 -29.030 1.00 82.94 367 LYS A C 1
ATOM 2954 O O . LYS A 1 367 ? -23.219 -6.097 -28.360 1.00 82.94 367 LYS A O 1
ATOM 2959 N N . LEU A 1 368 ? -22.132 -8.037 -28.598 1.00 83.38 368 LEU A N 1
ATOM 2960 C CA . LEU A 1 368 ? -22.571 -8.597 -27.309 1.00 83.38 368 LEU A CA 1
ATOM 2961 C C . LEU A 1 368 ? -21.980 -7.886 -26.086 1.00 83.38 368 LEU A C 1
ATOM 2963 O O . LEU A 1 368 ? -22.596 -7.908 -25.025 1.00 83.38 368 LEU A O 1
ATOM 2967 N N . VAL A 1 369 ? -20.806 -7.266 -26.236 1.00 86.56 369 VAL A N 1
ATOM 2968 C CA . VAL A 1 369 ? -20.099 -6.567 -25.149 1.00 86.56 369 VAL A CA 1
ATOM 2969 C C . VAL A 1 369 ? -20.219 -5.045 -25.237 1.00 86.56 369 VAL A C 1
ATOM 2971 O O . VAL A 1 369 ? -19.737 -4.349 -24.346 1.00 86.56 369 VAL A O 1
ATOM 2974 N N . SER A 1 370 ? -20.837 -4.515 -26.301 1.00 88.31 370 SER A N 1
ATOM 2975 C CA . SER A 1 370 ? -21.066 -3.073 -26.419 1.00 88.31 370 SER A CA 1
ATOM 2976 C C . SER A 1 370 ? -22.071 -2.608 -25.371 1.00 88.31 370 SER A C 1
ATOM 2978 O O . SER A 1 370 ? -23.074 -3.280 -25.148 1.00 88.31 370 SER A O 1
ATOM 2980 N N . ARG A 1 371 ? -21.837 -1.436 -24.774 1.00 89.31 371 ARG A N 1
ATOM 2981 C CA . ARG A 1 371 ? -22.796 -0.796 -23.858 1.00 89.31 371 ARG A CA 1
ATOM 2982 C C . ARG A 1 371 ? -24.083 -0.357 -24.567 1.00 89.31 371 ARG A C 1
ATOM 2984 O O . ARG A 1 371 ? -25.110 -0.272 -23.907 1.00 89.31 371 ARG A O 1
ATOM 2991 N N . ASP A 1 372 ? -24.046 -0.172 -25.888 1.00 89.62 372 ASP A N 1
ATOM 2992 C CA . ASP A 1 372 ? -25.230 0.157 -26.701 1.00 89.62 372 ASP A CA 1
ATOM 2993 C C . ASP A 1 372 ? -26.188 -1.030 -26.862 1.00 89.62 372 ASP A C 1
ATOM 2995 O O . ASP A 1 372 ? -27.321 -0.875 -27.310 1.00 89.62 372 ASP A O 1
ATOM 2999 N N . ASN A 1 373 ? -25.734 -2.240 -26.529 1.00 88.75 373 ASN A N 1
ATOM 3000 C CA . ASN A 1 373 ? -26.597 -3.406 -26.521 1.00 88.75 373 ASN A CA 1
ATOM 3001 C C . ASN A 1 373 ? -27.506 -3.349 -25.278 1.00 88.75 373 ASN A C 1
ATOM 3003 O O . ASN A 1 373 ? -26.979 -3.324 -24.159 1.00 88.75 373 ASN A O 1
ATOM 3007 N N . PRO A 1 374 ? -28.844 -3.372 -25.432 1.00 90.12 374 PRO A N 1
ATOM 3008 C CA . PRO A 1 374 ? -29.765 -3.335 -24.294 1.00 90.12 374 PRO A CA 1
ATOM 3009 C C . PRO A 1 374 ? -29.540 -4.501 -23.317 1.00 90.12 374 PRO A C 1
ATOM 3011 O O . PRO A 1 374 ? -29.702 -4.334 -22.109 1.00 90.12 374 PRO A O 1
ATOM 3014 N N . ASP A 1 375 ? -29.053 -5.641 -23.812 1.00 92.94 375 ASP A N 1
ATOM 3015 C CA . ASP A 1 375 ? -28.815 -6.856 -23.032 1.00 92.94 375 ASP A CA 1
ATOM 3016 C C . ASP A 1 375 ? -27.367 -6.994 -22.533 1.00 92.94 375 ASP A C 1
ATOM 3018 O O . ASP A 1 375 ? -26.999 -8.035 -21.981 1.00 92.94 375 ASP A O 1
ATOM 3022 N N . HIS A 1 376 ? -26.512 -5.973 -22.688 1.00 92.12 376 HIS A N 1
ATOM 3023 C CA . HIS A 1 376 ? -25.085 -6.070 -22.339 1.00 92.12 376 HIS A CA 1
ATOM 3024 C C . HIS A 1 376 ? -24.846 -6.524 -20.890 1.00 92.12 376 HIS A C 1
ATOM 3026 O O . HIS A 1 376 ? -23.927 -7.302 -20.633 1.00 92.12 376 HIS A O 1
ATOM 3032 N N . TYR A 1 377 ? -25.681 -6.079 -19.943 1.00 94.56 377 TYR A N 1
ATOM 3033 C CA . TYR A 1 377 ? -25.590 -6.491 -18.543 1.00 94.56 377 TYR A CA 1
ATOM 3034 C C . TYR A 1 377 ? -25.901 -7.982 -18.376 1.00 94.56 377 TYR A C 1
ATOM 3036 O O . TYR A 1 377 ? -25.128 -8.703 -17.743 1.00 94.56 377 TYR A O 1
ATOM 3044 N N . ALA A 1 378 ? -26.995 -8.465 -18.974 1.00 96.38 378 ALA A N 1
ATOM 3045 C CA . ALA A 1 378 ? -27.366 -9.876 -18.930 1.00 96.38 378 ALA A CA 1
ATOM 3046 C C . ALA A 1 378 ? -26.290 -10.749 -19.593 1.00 96.38 378 ALA A C 1
ATOM 3048 O O . ALA A 1 378 ? -25.859 -11.743 -19.006 1.00 96.38 378 ALA A O 1
ATOM 3049 N N . ASN A 1 379 ? -25.768 -10.325 -20.748 1.00 95.06 379 ASN A N 1
ATOM 3050 C CA . ASN A 1 379 ? -24.685 -11.004 -21.462 1.00 95.06 379 ASN A CA 1
ATOM 3051 C C . ASN A 1 379 ? -23.400 -11.072 -20.624 1.00 95.06 379 ASN A C 1
ATOM 3053 O O . ASN A 1 379 ? -22.782 -12.133 -20.522 1.00 95.06 379 ASN A O 1
ATOM 3057 N N . ALA A 1 380 ? -23.009 -9.974 -19.968 1.00 94.81 380 ALA A N 1
ATOM 3058 C CA . ALA A 1 380 ? -21.858 -9.951 -19.064 1.00 94.81 380 ALA A CA 1
ATOM 3059 C C . ALA A 1 380 ? -22.058 -10.896 -17.866 1.00 94.81 380 ALA A C 1
ATOM 3061 O O . ALA A 1 380 ? -21.136 -11.621 -17.490 1.00 94.81 380 ALA A O 1
ATOM 3062 N N . CYS A 1 381 ? -23.266 -10.941 -17.296 1.00 96.81 381 CYS A N 1
ATOM 3063 C CA . CYS A 1 381 ? -23.606 -11.862 -16.214 1.00 96.81 381 CYS A CA 1
ATOM 3064 C C . CYS A 1 381 ? -23.518 -13.328 -16.662 1.00 96.81 381 CYS A C 1
ATOM 3066 O O . CYS A 1 381 ? -22.872 -14.123 -15.983 1.00 96.81 381 CYS A O 1
ATOM 3068 N N . ALA A 1 382 ? -24.114 -13.679 -17.805 1.00 96.44 382 ALA A N 1
ATOM 3069 C CA . ALA A 1 382 ? -24.073 -15.031 -18.368 1.00 96.44 382 ALA A CA 1
ATOM 3070 C C . ALA A 1 382 ? -22.635 -15.466 -18.692 1.00 96.44 382 ALA A C 1
ATOM 3072 O O . ALA A 1 382 ? -22.216 -16.573 -18.358 1.00 96.44 382 ALA A O 1
ATOM 3073 N N . THR A 1 383 ? -21.846 -14.555 -19.264 1.00 94.88 383 THR A N 1
ATOM 3074 C CA . THR A 1 383 ? -20.424 -14.765 -19.566 1.00 94.88 383 THR A CA 1
ATOM 3075 C C . THR A 1 383 ? -19.611 -15.035 -18.300 1.00 94.88 383 THR A C 1
ATOM 3077 O O . THR A 1 383 ? -18.830 -15.986 -18.267 1.00 94.88 383 THR A O 1
ATOM 3080 N N . PHE A 1 384 ? -19.818 -14.250 -17.239 1.00 95.31 384 PHE A N 1
ATOM 3081 C CA . PHE A 1 384 ? -19.138 -14.456 -15.959 1.00 95.31 384 PHE A CA 1
ATOM 3082 C C . PHE A 1 384 ? -19.522 -15.783 -15.299 1.00 95.31 384 PHE A C 1
ATOM 3084 O O . PHE A 1 384 ? -18.664 -16.484 -14.772 1.00 95.31 384 PHE A O 1
ATOM 3091 N N . GLU A 1 385 ? -20.804 -16.147 -15.319 1.00 95.25 385 GLU A N 1
ATOM 3092 C CA . GLU A 1 385 ? -21.279 -17.400 -14.723 1.00 95.25 385 GLU A CA 1
ATOM 3093 C C . GLU A 1 385 ? -20.817 -18.640 -15.506 1.00 95.25 385 GLU A C 1
ATOM 3095 O O . GLU A 1 385 ? -20.612 -19.689 -14.900 1.00 95.25 385 GLU A O 1
ATOM 3100 N N . HIS A 1 386 ? -20.592 -18.514 -16.818 1.00 94.06 386 HIS A N 1
ATOM 3101 C CA . HIS A 1 386 ? -20.060 -19.588 -17.656 1.00 94.06 386 HIS A CA 1
ATOM 3102 C C . HIS A 1 386 ? -18.547 -19.788 -17.483 1.00 94.06 386 HIS A C 1
ATOM 3104 O O . HIS A 1 386 ? -18.097 -20.902 -17.227 1.00 94.06 386 HIS A O 1
ATOM 3110 N N . HIS A 1 387 ? -17.752 -18.719 -17.611 1.00 90.88 387 HIS A N 1
ATOM 3111 C CA . HIS A 1 387 ? -16.282 -18.809 -17.571 1.00 90.88 387 HIS A CA 1
ATOM 3112 C C . HIS A 1 387 ? -15.703 -18.764 -16.152 1.00 90.88 387 HIS A C 1
ATOM 3114 O O . HIS A 1 387 ? -14.541 -19.109 -15.936 1.00 90.88 387 HIS A O 1
ATOM 3120 N N . GLY A 1 388 ? -16.491 -18.317 -15.175 1.00 92.12 388 GLY A N 1
ATOM 3121 C CA . GLY A 1 388 ? -16.022 -18.033 -13.827 1.00 92.12 388 GLY A CA 1
ATOM 3122 C C . GLY A 1 388 ? -15.154 -16.773 -13.754 1.00 92.12 388 GLY A C 1
ATOM 3123 O O . GLY A 1 388 ? -15.200 -15.879 -14.603 1.00 92.12 388 GLY A O 1
ATOM 3124 N N . PHE A 1 389 ? -14.358 -16.680 -12.688 1.00 94.00 389 PHE A N 1
ATOM 3125 C CA . PHE A 1 389 ? -13.465 -15.544 -12.492 1.00 94.00 389 PHE A CA 1
ATOM 3126 C C . PHE A 1 389 ? -12.178 -15.710 -13.313 1.00 94.00 389 PHE A C 1
ATOM 3128 O O . PHE A 1 389 ? -11.462 -16.696 -13.153 1.00 94.00 389 PHE A O 1
ATOM 3135 N N . LEU A 1 390 ? -11.868 -14.716 -14.144 1.00 91.75 390 LEU A N 1
ATOM 3136 C CA . LEU A 1 390 ? -10.660 -14.641 -14.970 1.00 91.75 390 LEU A CA 1
ATOM 3137 C C . LEU A 1 390 ? -9.890 -13.357 -14.660 1.00 91.75 390 LEU A C 1
ATOM 3139 O O . LEU A 1 390 ? -10.488 -12.352 -14.271 1.00 91.75 390 LEU A O 1
ATOM 3143 N N . THR A 1 391 ? -8.571 -13.369 -14.859 1.00 90.69 391 THR A N 1
ATOM 3144 C CA . THR A 1 391 ? -7.732 -12.187 -14.617 1.00 90.69 391 THR A CA 1
ATOM 3145 C C . THR A 1 391 ? -7.178 -11.565 -15.891 1.00 90.69 391 THR A C 1
ATOM 3147 O O . THR A 1 391 ? -6.987 -12.239 -16.904 1.00 90.69 391 THR A O 1
ATOM 3150 N N . ARG A 1 392 ? -6.823 -10.274 -15.816 1.00 81.81 392 ARG A N 1
ATOM 3151 C CA . ARG A 1 392 ? -6.125 -9.556 -16.905 1.00 81.81 392 ARG A CA 1
ATOM 3152 C C . ARG A 1 392 ? -4.796 -10.208 -17.307 1.00 81.81 392 ARG A C 1
ATOM 3154 O O . ARG A 1 392 ? -4.365 -10.062 -18.445 1.00 81.81 392 ARG A O 1
ATOM 3161 N N . ASN A 1 393 ? -4.148 -10.916 -16.381 1.00 78.19 393 ASN A N 1
ATOM 3162 C CA . ASN A 1 393 ? -2.866 -11.574 -16.638 1.00 78.19 393 ASN A CA 1
ATOM 3163 C C . ASN A 1 393 ? -3.020 -12.816 -17.522 1.00 78.19 393 ASN A C 1
ATOM 3165 O O . ASN A 1 393 ? -2.128 -13.122 -18.306 1.00 78.19 393 ASN A O 1
ATOM 3169 N N . GLU A 1 394 ? -4.142 -13.519 -17.394 1.00 78.25 394 GLU A N 1
ATOM 3170 C CA . GLU A 1 394 ? -4.420 -14.752 -18.136 1.00 78.25 394 GLU A CA 1
ATOM 3171 C C . GLU A 1 394 ? -5.096 -14.454 -19.463 1.00 78.25 394 GLU A C 1
ATOM 3173 O O . GLU A 1 394 ? -4.770 -15.048 -20.486 1.00 78.25 394 GLU A O 1
ATOM 3178 N N . MET A 1 395 ? -6.006 -13.483 -19.452 1.00 80.06 395 MET A N 1
ATOM 3179 C CA . MET A 1 395 ? -6.669 -12.999 -20.643 1.00 80.06 395 MET A CA 1
ATOM 3180 C C . MET A 1 395 ? -6.387 -11.511 -20.793 1.00 80.06 395 MET A C 1
ATOM 3182 O O . MET A 1 395 ? -7.150 -10.657 -20.340 1.00 80.06 395 MET A O 1
ATOM 3186 N N . LYS A 1 396 ? -5.290 -11.195 -21.491 1.00 69.69 396 LYS A N 1
ATOM 3187 C CA . LYS A 1 396 ? -4.908 -9.806 -21.803 1.00 69.69 396 LYS A CA 1
ATOM 3188 C C . LYS A 1 396 ? -6.035 -9.029 -22.499 1.00 69.69 396 LYS A C 1
ATOM 3190 O O . LYS A 1 396 ? -6.094 -7.809 -22.404 1.00 69.69 396 LYS A O 1
ATOM 3195 N N . SER A 1 397 ? -6.954 -9.740 -23.151 1.00 76.25 397 SER A N 1
ATOM 3196 C CA . SER A 1 397 ? -8.110 -9.195 -23.858 1.00 76.25 397 SER A CA 1
ATOM 3197 C C . SER A 1 397 ? -9.437 -9.466 -23.134 1.00 76.25 397 SER A C 1
ATOM 3199 O O . SER A 1 397 ? -10.411 -9.841 -23.779 1.00 76.25 397 SER A O 1
ATOM 3201 N N . LEU A 1 398 ? -9.520 -9.266 -21.810 1.00 86.62 398 LEU A N 1
ATOM 3202 C CA . LEU A 1 398 ? -10.801 -9.345 -21.075 1.00 86.62 398 LEU A CA 1
ATOM 3203 C C . LEU A 1 398 ? -11.896 -8.442 -21.672 1.00 86.62 398 LEU A C 1
ATOM 3205 O O . LEU A 1 398 ? -13.072 -8.781 -21.596 1.00 86.62 398 LEU A O 1
ATOM 3209 N N . PHE A 1 399 ? -11.513 -7.358 -22.349 1.00 84.19 399 PHE A N 1
ATOM 3210 C CA . PHE A 1 399 ? -12.413 -6.479 -23.110 1.00 84.19 399 PHE A CA 1
ATOM 3211 C C . PHE A 1 399 ? -13.115 -7.166 -24.300 1.00 84.19 399 PHE A C 1
ATOM 3213 O O . PHE A 1 399 ? -14.000 -6.599 -24.931 1.00 84.19 399 PHE A O 1
ATOM 3220 N N . VAL A 1 400 ? -12.713 -8.391 -24.652 1.00 86.12 400 VAL A N 1
ATOM 3221 C CA . VAL A 1 400 ? -13.425 -9.231 -25.628 1.00 86.12 400 VAL A CA 1
ATOM 3222 C C . VAL A 1 400 ? -14.621 -9.926 -24.978 1.00 86.12 400 VAL A C 1
ATOM 3224 O O . VAL A 1 400 ? -15.595 -10.216 -25.675 1.00 86.12 400 VAL A O 1
ATOM 3227 N N . LEU A 1 401 ? -14.553 -10.182 -23.667 1.00 88.06 401 LEU A N 1
ATOM 3228 C CA . LEU A 1 401 ? -15.609 -10.816 -22.874 1.00 88.06 401 LEU A CA 1
ATOM 3229 C C . LEU A 1 401 ? -16.533 -9.804 -22.195 1.00 88.06 401 LEU A C 1
ATOM 3231 O O . LEU A 1 401 ? -17.709 -10.095 -21.999 1.00 88.06 401 LEU A O 1
ATOM 3235 N N . TYR A 1 402 ? -16.010 -8.627 -21.858 1.00 91.19 402 TYR A N 1
ATOM 3236 C CA . TYR A 1 402 ? -16.717 -7.602 -21.098 1.00 91.19 402 TYR A CA 1
ATOM 3237 C C . TYR A 1 402 ? -16.574 -6.218 -21.744 1.00 91.19 402 TYR A C 1
ATOM 3239 O O . TYR A 1 402 ? -15.620 -5.993 -22.490 1.00 91.19 402 TYR A O 1
ATOM 3247 N N . PRO A 1 403 ? -17.477 -5.271 -21.428 1.00 88.06 403 PRO A N 1
ATOM 3248 C CA . PRO A 1 403 ? -17.299 -3.863 -21.770 1.00 88.06 403 PRO A CA 1
ATOM 3249 C C . PRO A 1 403 ? -15.940 -3.291 -21.323 1.00 88.06 403 PRO A C 1
ATOM 3251 O O . PRO A 1 403 ? -15.326 -3.785 -20.376 1.00 88.06 403 PRO A O 1
ATOM 3254 N N . ALA A 1 404 ? -15.497 -2.211 -21.979 1.00 85.62 404 ALA A N 1
ATOM 3255 C CA . ALA A 1 404 ? -14.183 -1.600 -21.751 1.00 85.62 404 ALA A CA 1
ATOM 3256 C C . ALA A 1 404 ? -13.940 -1.166 -20.289 1.00 85.62 404 ALA A C 1
ATOM 3258 O O . ALA A 1 404 ? -12.846 -1.354 -19.760 1.00 85.62 404 ALA A O 1
ATOM 3259 N N . ASP A 1 405 ? -14.953 -0.623 -19.611 1.00 89.25 405 ASP A N 1
ATOM 3260 C CA . ASP A 1 405 ? -14.839 -0.236 -18.202 1.00 89.25 405 ASP A CA 1
ATOM 3261 C C . ASP A 1 405 ? -14.999 -1.450 -17.272 1.00 89.25 405 ASP A C 1
ATOM 3263 O O . ASP A 1 405 ? -16.081 -1.751 -16.763 1.00 89.25 405 ASP A O 1
ATOM 3267 N N . LEU A 1 406 ? -13.893 -2.162 -17.047 1.00 90.56 406 LEU A N 1
ATOM 3268 C CA . LEU A 1 406 ? -13.858 -3.335 -16.170 1.00 90.56 406 LEU A CA 1
ATOM 3269 C C . LEU A 1 406 ? -14.148 -3.002 -14.699 1.00 90.56 406 LEU A C 1
ATOM 3271 O O . LEU A 1 406 ? -14.596 -3.885 -13.965 1.00 90.56 406 LEU A O 1
ATOM 3275 N N . GLY A 1 407 ? -13.895 -1.764 -14.263 1.00 91.12 407 GLY A N 1
ATOM 3276 C CA . GLY A 1 407 ? -14.189 -1.313 -12.903 1.00 91.12 407 GLY A CA 1
ATOM 3277 C C . GLY A 1 407 ? -15.693 -1.273 -12.661 1.00 91.12 407 GLY A C 1
ATOM 3278 O O . GLY A 1 407 ? -16.187 -1.906 -11.722 1.00 91.12 407 GLY A O 1
ATOM 3279 N N . LEU A 1 408 ? -16.417 -0.619 -13.570 1.00 91.75 408 LEU A N 1
ATOM 3280 C CA . LEU A 1 408 ? -17.877 -0.582 -13.569 1.00 91.75 408 LEU A CA 1
ATOM 3281 C C . LEU A 1 408 ? -18.475 -1.986 -13.721 1.00 91.75 408 LEU A C 1
ATOM 3283 O O . LEU A 1 408 ? -19.367 -2.355 -12.961 1.00 91.75 408 LEU A O 1
ATOM 3287 N N . VAL A 1 409 ? -17.942 -2.808 -14.630 1.00 93.94 409 VAL A N 1
ATOM 3288 C CA . VAL A 1 409 ? -18.409 -4.195 -14.813 1.00 93.94 409 VAL A CA 1
ATOM 3289 C C . VAL A 1 409 ? -18.253 -5.008 -13.524 1.00 93.94 409 VAL A C 1
ATOM 3291 O O . VAL A 1 409 ? -19.177 -5.709 -13.117 1.00 93.94 409 VAL A O 1
ATOM 3294 N N . ALA A 1 410 ? -17.112 -4.921 -12.836 1.00 94.94 410 ALA A N 1
ATOM 3295 C CA . ALA A 1 410 ? -16.931 -5.624 -11.568 1.00 94.94 410 ALA A CA 1
ATOM 3296 C C . ALA A 1 410 ? -17.898 -5.138 -10.484 1.00 94.94 410 ALA A C 1
ATOM 3298 O O . ALA A 1 410 ? -18.367 -5.947 -9.676 1.00 94.94 410 ALA A O 1
ATOM 3299 N N . GLU A 1 411 ? -18.216 -3.842 -10.472 1.00 93.88 411 GLU A N 1
ATOM 3300 C CA . GLU A 1 411 ? -19.230 -3.288 -9.587 1.00 93.88 411 GLU A CA 1
ATOM 3301 C C . GLU A 1 411 ? -20.617 -3.877 -9.887 1.00 93.88 411 GLU A C 1
ATOM 3303 O O . GLU A 1 411 ? -21.262 -4.395 -8.973 1.00 93.88 411 GLU A O 1
ATOM 3308 N N . GLU A 1 412 ? -21.046 -3.863 -11.152 1.00 94.31 412 GLU A N 1
ATOM 3309 C CA . GLU A 1 412 ? -22.326 -4.399 -11.643 1.00 94.31 412 GLU A CA 1
ATOM 3310 C C . GLU A 1 412 ? -22.489 -5.899 -11.358 1.00 94.31 412 GLU A C 1
ATOM 3312 O O . GLU A 1 412 ? -23.558 -6.351 -10.934 1.00 94.31 412 GLU A O 1
ATOM 3317 N N . LEU A 1 413 ? -21.413 -6.673 -11.526 1.00 95.56 413 LEU A N 1
ATOM 3318 C CA . LEU A 1 413 ? -21.360 -8.105 -11.220 1.00 95.56 413 LEU A CA 1
ATOM 3319 C C . LEU A 1 413 ? -21.287 -8.396 -9.707 1.00 95.56 413 LEU A C 1
ATOM 3321 O O . LEU A 1 413 ? -21.346 -9.559 -9.290 1.00 95.56 413 LEU A O 1
ATOM 3325 N N . GLY A 1 414 ? -21.151 -7.370 -8.862 1.00 95.50 414 GLY A N 1
ATOM 3326 C CA . GLY A 1 414 ? -21.044 -7.521 -7.411 1.00 95.50 414 GLY A CA 1
ATOM 3327 C C . GLY A 1 414 ? -19.784 -8.275 -6.978 1.00 95.50 414 GLY A C 1
ATOM 3328 O O . GLY A 1 414 ? -19.845 -9.085 -6.050 1.00 95.50 414 GLY A O 1
ATOM 3329 N N . LEU A 1 415 ? -18.660 -8.063 -7.670 1.00 95.88 415 LEU A N 1
ATOM 3330 C CA . LEU A 1 415 ? -17.388 -8.698 -7.3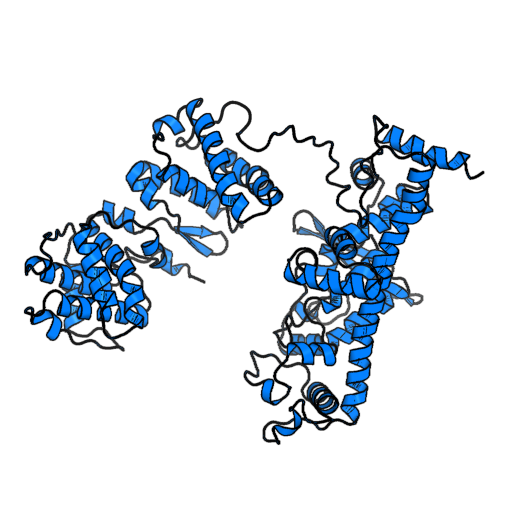30 1.00 95.88 415 LEU A CA 1
ATOM 3331 C C . LEU A 1 415 ? -16.764 -8.055 -6.080 1.00 95.88 415 LEU A C 1
ATOM 3333 O O . LEU A 1 415 ? -16.864 -6.841 -5.885 1.00 95.88 415 LEU A O 1
ATOM 3337 N N . PRO A 1 416 ? -16.071 -8.835 -5.232 1.00 95.50 416 PRO A N 1
ATOM 3338 C CA . PRO A 1 416 ? -15.406 -8.308 -4.045 1.00 95.50 416 PRO A CA 1
ATOM 3339 C C . PRO A 1 416 ? -14.114 -7.560 -4.424 1.00 95.50 416 PRO A C 1
ATOM 3341 O O . PRO A 1 416 ? -13.015 -8.114 -4.367 1.00 95.50 416 PRO A O 1
ATOM 3344 N N . THR A 1 417 ? -14.228 -6.292 -4.816 1.00 94.00 417 THR A N 1
ATOM 3345 C CA . THR A 1 417 ? -13.088 -5.380 -5.062 1.00 94.00 417 THR A CA 1
ATOM 3346 C C . THR A 1 417 ? -12.470 -4.867 -3.754 1.00 94.00 417 THR A C 1
ATOM 3348 O O . THR A 1 417 ? -12.973 -5.175 -2.668 1.00 94.00 417 THR A O 1
ATOM 3351 N N . THR A 1 418 ? -11.371 -4.109 -3.830 1.00 90.06 418 THR A N 1
ATOM 3352 C CA . THR A 1 418 ? -10.539 -3.699 -2.677 1.00 90.06 418 THR A CA 1
ATOM 3353 C C . THR A 1 418 ? -11.332 -3.139 -1.488 1.00 90.06 418 THR A C 1
ATOM 3355 O O . THR A 1 418 ? -11.060 -3.490 -0.341 1.00 90.06 418 THR A O 1
ATOM 3358 N N . THR A 1 419 ? -12.344 -2.301 -1.735 1.00 89.38 419 THR A N 1
ATOM 3359 C CA . THR A 1 419 ? -13.129 -1.636 -0.675 1.00 89.38 419 THR A CA 1
ATOM 3360 C C . THR A 1 419 ? -14.425 -2.371 -0.321 1.00 89.38 419 THR A C 1
ATOM 3362 O O . THR A 1 419 ? -15.044 -2.077 0.700 1.00 89.38 419 THR A O 1
ATOM 3365 N N . SER A 1 420 ? -14.841 -3.346 -1.131 1.00 92.69 420 SER A N 1
ATOM 3366 C CA . SER A 1 420 ? -16.186 -3.943 -1.091 1.00 92.69 420 SER A CA 1
ATOM 3367 C C . SER A 1 420 ? -16.514 -4.684 0.209 1.00 92.69 420 SER A C 1
ATOM 3369 O O . SER A 1 420 ? -17.675 -4.775 0.609 1.00 92.69 420 SER A O 1
ATOM 3371 N N . LEU A 1 421 ? -15.500 -5.227 0.890 1.00 96.44 421 LEU A N 1
ATOM 3372 C CA . LEU A 1 421 ? -15.689 -6.017 2.111 1.00 96.44 421 LEU A CA 1
ATOM 3373 C C . LEU A 1 421 ? -15.444 -5.234 3.412 1.00 96.44 421 LEU A C 1
ATOM 3375 O O . LEU A 1 421 ? -15.718 -5.767 4.488 1.00 96.44 421 LEU A O 1
ATOM 3379 N N . LEU A 1 422 ? -15.001 -3.972 3.342 1.00 97.06 422 LEU A N 1
ATOM 3380 C CA . LEU A 1 422 ? -14.844 -3.107 4.520 1.00 97.06 422 LEU A CA 1
ATOM 3381 C C . LEU A 1 422 ? -16.156 -2.932 5.319 1.00 97.06 422 LEU A C 1
ATOM 3383 O O . LEU A 1 422 ? -16.101 -3.064 6.542 1.00 97.06 422 LEU A O 1
ATOM 3387 N N . PRO A 1 423 ? -17.336 -2.747 4.686 1.00 98.00 423 PRO A N 1
ATOM 3388 C CA . PRO A 1 423 ? -18.623 -2.742 5.389 1.00 98.00 423 PRO A CA 1
ATOM 3389 C C . PRO A 1 423 ? -18.880 -4.007 6.223 1.00 98.00 423 PRO A C 1
ATOM 3391 O O . PRO A 1 423 ? -19.293 -3.929 7.378 1.00 98.00 423 PRO A O 1
ATOM 3394 N N . HIS A 1 424 ? -18.575 -5.187 5.672 1.00 98.44 424 HIS A N 1
ATOM 3395 C CA . HIS A 1 424 ? -18.755 -6.456 6.380 1.00 98.44 424 HIS A CA 1
ATOM 3396 C C . HIS A 1 424 ? -17.812 -6.555 7.588 1.00 98.44 424 HIS A C 1
ATOM 3398 O O . HIS A 1 424 ? -18.222 -6.996 8.661 1.00 98.44 424 HIS A O 1
ATOM 3404 N N . ALA A 1 425 ? -16.560 -6.109 7.436 1.00 97.94 425 ALA A N 1
ATOM 3405 C CA . ALA A 1 425 ? -15.601 -6.049 8.536 1.00 97.94 425 ALA A CA 1
ATOM 3406 C C . ALA A 1 425 ? -16.062 -5.088 9.646 1.00 97.94 425 ALA A C 1
ATOM 3408 O O . ALA A 1 425 ? -15.995 -5.447 10.821 1.00 97.94 425 ALA A O 1
ATOM 3409 N N . ALA A 1 426 ? -16.589 -3.912 9.289 1.00 97.94 426 ALA A N 1
ATOM 3410 C CA . ALA A 1 426 ? -17.125 -2.947 10.248 1.00 97.94 426 ALA A CA 1
ATOM 3411 C C . ALA A 1 426 ? -18.302 -3.528 11.046 1.00 97.94 426 ALA A C 1
ATOM 3413 O O . ALA A 1 426 ? -18.322 -3.406 12.269 1.00 97.94 426 ALA A O 1
ATOM 3414 N N . LEU A 1 427 ? -19.229 -4.232 10.386 1.00 98.31 427 LEU A N 1
ATOM 3415 C CA . LEU A 1 427 ? -20.342 -4.900 11.066 1.00 98.31 427 LEU A CA 1
ATOM 3416 C C . LEU A 1 427 ? -19.874 -6.029 11.989 1.00 98.31 427 LEU A C 1
ATOM 3418 O O . LEU A 1 427 ? -20.374 -6.135 13.105 1.00 98.31 427 LEU A O 1
ATOM 3422 N N . LEU A 1 428 ? -18.900 -6.848 11.574 1.00 97.88 428 LEU A N 1
ATOM 3423 C CA . LEU A 1 428 ? -18.346 -7.887 12.450 1.00 97.88 428 LEU A CA 1
ATOM 3424 C C . LEU A 1 428 ? -17.716 -7.295 13.710 1.00 97.88 428 LEU A C 1
ATOM 3426 O O . LEU A 1 428 ? -17.926 -7.838 14.789 1.00 97.88 428 LEU A O 1
ATOM 3430 N N . VAL A 1 429 ? -16.981 -6.189 13.587 1.00 96.88 429 VAL A N 1
ATOM 3431 C CA . VAL A 1 429 ? -16.378 -5.501 14.737 1.00 96.88 429 VAL A CA 1
ATOM 3432 C C . VAL A 1 429 ? -17.436 -4.823 15.612 1.00 96.88 429 VAL A C 1
ATOM 3434 O O . VAL A 1 429 ? -17.315 -4.847 16.832 1.00 96.88 429 VAL A O 1
ATOM 3437 N N . ALA A 1 430 ? -18.490 -4.253 15.023 1.00 96.25 430 ALA A N 1
ATOM 3438 C CA . ALA A 1 430 ? -19.592 -3.652 15.777 1.00 96.25 430 ALA A CA 1
ATOM 3439 C C . ALA A 1 430 ? -20.407 -4.694 16.571 1.00 96.25 430 ALA A C 1
ATOM 3441 O O . ALA A 1 430 ? -20.906 -4.394 17.655 1.00 96.25 430 ALA A O 1
ATOM 3442 N N . GLU A 1 431 ? -20.533 -5.917 16.047 1.00 95.62 431 GLU A N 1
ATOM 3443 C CA . GLU A 1 431 ? -21.179 -7.045 16.731 1.00 95.62 431 GLU A CA 1
ATOM 3444 C C . GLU A 1 431 ? -20.242 -7.715 17.751 1.00 95.62 431 GLU A C 1
ATOM 3446 O O . GLU A 1 431 ? -20.690 -8.130 18.816 1.00 95.62 431 GLU A O 1
ATOM 3451 N N . HIS A 1 432 ? -18.942 -7.795 17.446 1.00 94.50 432 HIS A N 1
ATOM 3452 C CA . HIS A 1 432 ? -17.915 -8.450 18.260 1.00 94.50 432 HIS 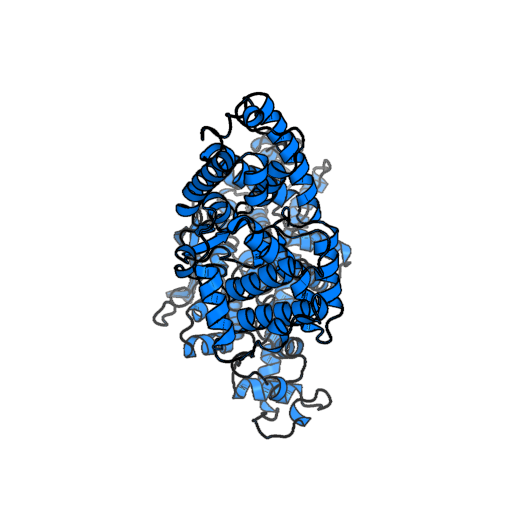A CA 1
ATOM 3453 C C . HIS A 1 432 ? -16.700 -7.534 18.406 1.00 94.50 432 HIS A C 1
ATOM 3455 O O . HIS A 1 432 ? -15.688 -7.714 17.725 1.00 94.50 432 HIS A O 1
ATOM 3461 N N . SER A 1 433 ? -16.766 -6.569 19.328 1.00 91.94 433 SER A N 1
ATOM 3462 C CA . SER A 1 433 ? -15.675 -5.607 19.561 1.00 91.94 433 SER A CA 1
ATOM 3463 C C . SER A 1 433 ? -14.373 -6.272 19.999 1.00 91.94 433 SER A C 1
ATOM 3465 O O . SER A 1 433 ? -13.309 -5.671 19.893 1.00 91.94 433 SER A O 1
ATOM 3467 N N . GLU A 1 434 ? -14.417 -7.531 20.429 1.00 90.62 434 GLU A N 1
ATOM 3468 C CA . GLU A 1 434 ? -13.238 -8.324 20.748 1.00 90.62 434 GLU A CA 1
ATOM 3469 C C . GLU A 1 434 ? -12.404 -8.719 19.521 1.00 90.62 434 GLU A C 1
ATOM 3471 O O . GLU A 1 434 ? -11.208 -8.995 19.671 1.00 90.62 434 GLU A O 1
ATOM 3476 N N . LEU A 1 435 ? -12.975 -8.653 18.314 1.00 93.25 435 LEU A N 1
ATOM 3477 C CA . LEU A 1 435 ? -12.242 -8.769 17.057 1.00 93.25 435 LEU A CA 1
ATOM 3478 C C . LEU A 1 435 ? -11.374 -7.529 16.835 1.00 93.25 435 LEU A C 1
ATOM 3480 O O . LEU A 1 435 ? -11.828 -6.390 16.927 1.00 93.25 435 LEU A O 1
ATOM 3484 N N . THR A 1 436 ? -10.098 -7.752 16.528 1.00 91.44 436 THR A N 1
ATOM 3485 C CA . THR A 1 436 ? -9.180 -6.684 16.108 1.00 91.44 436 THR A CA 1
ATOM 3486 C C . THR A 1 436 ? -9.047 -6.667 14.583 1.00 91.44 436 THR A C 1
ATOM 3488 O O . THR A 1 436 ? -9.223 -7.709 13.949 1.00 91.44 436 THR A O 1
ATOM 3491 N N . PRO A 1 437 ? -8.653 -5.538 13.965 1.00 91.81 437 PRO A N 1
ATOM 3492 C CA . PRO A 1 437 ? -8.384 -5.505 12.524 1.00 91.81 437 PRO A CA 1
ATOM 3493 C C . PRO A 1 437 ? -7.349 -6.560 12.099 1.00 91.81 437 PRO A C 1
ATOM 3495 O O . PRO A 1 437 ? -7.584 -7.316 11.163 1.00 91.81 437 PRO A O 1
ATOM 3498 N N . SER A 1 438 ? -6.268 -6.706 12.877 1.00 90.94 438 SER A N 1
ATOM 3499 C CA . SER A 1 438 ? -5.225 -7.712 12.633 1.00 90.94 438 SER A CA 1
ATOM 3500 C C . SER A 1 438 ? -5.743 -9.152 12.737 1.00 90.94 438 SER A C 1
ATOM 3502 O O . SER A 1 438 ? -5.311 -10.014 11.972 1.00 90.94 438 SER A O 1
ATOM 3504 N N . MET A 1 439 ? -6.695 -9.427 13.639 1.00 93.50 439 MET A N 1
ATOM 3505 C CA . MET A 1 439 ? -7.374 -10.725 13.686 1.00 93.50 439 MET A CA 1
ATOM 3506 C C . MET A 1 439 ? -8.123 -11.004 12.384 1.00 93.50 439 MET A C 1
ATOM 3508 O O . MET A 1 439 ? -7.980 -12.100 11.854 1.00 93.50 439 MET A O 1
ATOM 3512 N N . LEU A 1 440 ? -8.878 -10.033 11.855 1.00 95.00 440 LEU A N 1
ATOM 3513 C CA . LEU A 1 440 ? -9.643 -10.194 10.612 1.00 95.00 440 LEU A CA 1
ATOM 3514 C C . LEU A 1 440 ? -8.740 -10.394 9.384 1.00 95.00 440 LEU A C 1
ATOM 3516 O O . LEU A 1 440 ? -9.022 -11.262 8.563 1.00 95.00 440 LEU A O 1
ATOM 3520 N N . GLU A 1 441 ? -7.640 -9.643 9.285 1.00 94.25 441 GLU A N 1
ATOM 3521 C CA . GLU A 1 441 ? -6.650 -9.718 8.187 1.00 94.25 441 GLU A CA 1
ATOM 3522 C C . GLU A 1 441 ? -5.945 -11.087 8.102 1.00 94.25 441 GLU A C 1
ATOM 3524 O O . GLU A 1 441 ? -5.489 -11.524 7.039 1.00 94.25 441 GLU A O 1
ATOM 3529 N N . ASN A 1 442 ? -5.861 -11.793 9.232 1.00 92.25 442 ASN A N 1
ATOM 3530 C CA . ASN A 1 442 ? -5.164 -13.074 9.355 1.00 92.25 442 ASN A CA 1
ATOM 3531 C C . ASN A 1 442 ? -6.106 -14.257 9.614 1.00 92.25 442 ASN A C 1
ATOM 3533 O O . ASN A 1 442 ? -5.642 -15.374 9.833 1.00 92.25 442 ASN A O 1
ATOM 3537 N N . LEU A 1 443 ? -7.419 -14.032 9.608 1.00 94.31 443 LEU A N 1
ATOM 3538 C CA . LEU A 1 443 ? -8.408 -15.050 9.928 1.00 94.31 443 LEU A CA 1
ATOM 3539 C C . LEU A 1 443 ? -8.520 -16.086 8.803 1.00 94.31 443 LEU A C 1
ATOM 3541 O O . LEU A 1 443 ? -9.141 -15.838 7.767 1.00 94.31 443 LEU A O 1
ATOM 3545 N N . GLU A 1 444 ? -7.955 -17.267 9.033 1.00 93.69 444 GLU A N 1
ATOM 3546 C CA . GLU A 1 444 ? -8.103 -18.431 8.161 1.00 93.69 444 GLU A CA 1
ATOM 3547 C C . GLU A 1 444 ? -9.321 -19.261 8.566 1.00 93.69 444 GLU A C 1
ATOM 3549 O O . GLU A 1 444 ? -9.427 -19.732 9.696 1.00 93.69 444 GLU A O 1
ATOM 3554 N N . LEU A 1 445 ? -10.242 -19.457 7.625 1.00 93.38 445 LEU A N 1
ATOM 3555 C CA . LEU A 1 445 ? -11.399 -20.329 7.794 1.00 93.38 445 LEU A CA 1
ATOM 3556 C C . LEU A 1 445 ? -11.061 -21.790 7.501 1.00 93.38 445 LEU A C 1
ATOM 3558 O O . LEU A 1 445 ? -11.583 -22.684 8.167 1.00 93.38 445 LEU A O 1
ATOM 3562 N N . TRP A 1 446 ? -10.180 -22.035 6.534 1.00 92.62 446 TRP A N 1
ATOM 3563 C CA . TRP A 1 446 ? -9.743 -23.377 6.161 1.00 92.62 446 TRP A CA 1
ATOM 3564 C C . TRP A 1 446 ? -8.278 -23.593 6.502 1.00 92.62 446 TRP A C 1
ATOM 3566 O O . TRP A 1 446 ? -7.477 -22.669 6.413 1.00 92.62 446 TRP A O 1
ATOM 3576 N N . ASN A 1 447 ? -7.926 -24.827 6.843 1.00 87.94 447 ASN A N 1
ATOM 3577 C CA . ASN A 1 447 ? -6.531 -25.235 6.929 1.00 87.94 447 ASN A CA 1
ATOM 3578 C C . ASN A 1 447 ? -5.961 -25.587 5.542 1.00 87.94 447 ASN A C 1
ATOM 3580 O O . ASN A 1 447 ? -6.669 -25.605 4.533 1.00 87.94 447 ASN A O 1
ATOM 3584 N N . GLU A 1 448 ? -4.669 -25.908 5.504 1.00 87.25 448 GLU A N 1
ATOM 3585 C CA . GLU A 1 448 ? -3.939 -26.293 4.286 1.00 87.25 448 GLU A CA 1
ATOM 3586 C C . GLU A 1 448 ? -4.539 -27.513 3.573 1.00 87.25 448 GLU A C 1
ATOM 3588 O O . GLU A 1 448 ? -4.451 -27.614 2.355 1.00 87.25 448 GLU A O 1
ATOM 3593 N N . ARG A 1 449 ? -5.216 -28.401 4.314 1.00 86.06 449 ARG A N 1
ATOM 3594 C CA . ARG A 1 449 ? -5.856 -29.617 3.789 1.00 86.06 449 ARG A CA 1
ATOM 3595 C C . ARG A 1 449 ? -7.301 -29.410 3.315 1.00 86.06 449 ARG A C 1
ATOM 3597 O O . ARG A 1 449 ? -7.994 -30.392 3.079 1.00 86.06 449 ARG A O 1
ATOM 3604 N N . GLY A 1 450 ? -7.817 -28.180 3.236 1.00 84.25 450 GLY A N 1
ATOM 3605 C CA . GLY A 1 450 ? -9.210 -27.972 2.803 1.00 84.25 450 GLY A CA 1
ATOM 3606 C C . GLY A 1 450 ? -10.264 -28.084 3.905 1.00 84.25 450 GLY A C 1
ATOM 3607 O O . GLY A 1 450 ? -11.439 -27.842 3.636 1.00 84.25 450 GLY A O 1
ATOM 3608 N N . LYS A 1 451 ? -9.892 -28.409 5.149 1.00 87.06 451 LYS A N 1
ATOM 3609 C CA . LYS A 1 451 ? -10.846 -28.587 6.255 1.00 87.06 451 LYS A CA 1
ATOM 3610 C C . LYS A 1 451 ? -11.218 -27.239 6.868 1.00 87.06 451 LYS A C 1
ATOM 3612 O O . LYS A 1 451 ? -10.339 -26.443 7.190 1.00 87.06 451 LYS A O 1
ATOM 3617 N N . LEU A 1 452 ? -12.516 -26.999 7.064 1.00 88.31 452 LEU A N 1
ATOM 3618 C CA . LEU A 1 452 ? -13.030 -25.799 7.728 1.00 88.31 452 LEU A CA 1
ATOM 3619 C C . LEU A 1 452 ? -12.717 -25.863 9.234 1.00 88.31 452 LEU A C 1
ATOM 3621 O O . LEU A 1 452 ? -13.397 -26.552 9.990 1.00 88.31 452 LEU A O 1
ATOM 3625 N N . THR A 1 453 ? -11.654 -25.182 9.664 1.00 87.19 453 THR A N 1
ATOM 3626 C CA . THR A 1 453 ? -11.164 -25.185 11.056 1.00 87.19 453 THR A CA 1
ATOM 3627 C C . THR A 1 453 ? -11.327 -23.843 11.763 1.00 87.19 453 THR A C 1
ATOM 3629 O O . THR A 1 453 ? -11.292 -23.794 12.991 1.00 87.19 453 THR A O 1
ATOM 3632 N N . GLY A 1 454 ? -11.472 -22.753 11.008 1.00 87.56 454 GLY A N 1
ATOM 3633 C CA . GLY A 1 454 ? -11.641 -21.402 11.545 1.00 87.56 454 GLY A CA 1
ATOM 3634 C C . GLY A 1 454 ? -13.080 -21.059 11.921 1.00 87.56 454 GLY A C 1
ATOM 3635 O O . GLY A 1 454 ? -13.287 -20.142 12.708 1.00 87.56 454 GLY A O 1
ATOM 3636 N N . LEU A 1 455 ? -14.060 -21.805 11.401 1.00 92.06 455 LEU A N 1
ATOM 3637 C CA . LEU A 1 455 ? -15.474 -21.713 11.762 1.00 92.06 455 LEU A CA 1
ATOM 3638 C C . LEU A 1 455 ? -15.964 -23.107 12.158 1.00 92.06 455 LEU A C 1
ATOM 3640 O O . LEU A 1 455 ? -16.064 -23.988 11.306 1.00 92.06 455 LEU A O 1
ATOM 3644 N N . SER A 1 456 ? -16.264 -23.309 13.437 1.00 87.56 456 SER A N 1
ATOM 3645 C CA . SER A 1 456 ? -16.747 -24.590 13.955 1.00 87.56 456 SER A CA 1
ATOM 3646 C C . SER A 1 456 ? -18.202 -24.492 14.399 1.00 87.56 456 SER A C 1
ATOM 3648 O O . SER A 1 456 ? -18.642 -23.475 14.935 1.00 87.56 456 SER A O 1
ATOM 3650 N N . ARG A 1 457 ? -18.955 -25.568 14.163 1.00 88.06 457 ARG A N 1
ATOM 3651 C CA . ARG A 1 457 ? -20.297 -25.773 14.712 1.00 88.06 457 ARG A CA 1
ATOM 3652 C C . ARG A 1 457 ? -20.175 -26.747 15.879 1.00 88.06 457 ARG A C 1
ATOM 3654 O O . ARG A 1 457 ? -19.631 -27.833 15.690 1.00 88.06 457 ARG A O 1
ATOM 3661 N N . GLN A 1 458 ? -20.646 -26.359 17.057 1.00 82.56 458 GLN A N 1
ATOM 3662 C CA . GLN A 1 458 ? -20.723 -27.241 18.223 1.00 82.56 458 GLN A CA 1
ATOM 3663 C C . GLN A 1 458 ? -22.126 -27.851 18.365 1.00 82.56 458 GLN A C 1
ATOM 3665 O O . GLN A 1 458 ? -23.032 -27.573 17.567 1.00 82.56 458 GLN A O 1
ATOM 3670 N N . GLN A 1 459 ? -22.294 -28.710 19.374 1.00 69.25 459 GLN A N 1
ATOM 3671 C CA . GLN A 1 459 ? -23.594 -29.255 19.765 1.00 69.25 459 GLN A CA 1
ATOM 3672 C C . GLN A 1 459 ? -24.581 -28.100 20.039 1.00 69.25 459 GLN A C 1
ATOM 3674 O O . GLN A 1 459 ? -24.167 -26.998 20.388 1.00 69.25 459 GLN A O 1
ATOM 3679 N N . GLN A 1 460 ? -25.876 -28.320 19.788 1.00 76.00 460 GLN A N 1
ATOM 3680 C CA . GLN A 1 460 ? -26.946 -27.303 19.890 1.00 76.00 460 GLN A CA 1
ATOM 3681 C C . GLN A 1 460 ? -26.923 -26.179 18.830 1.00 76.00 460 GLN A C 1
ATOM 3683 O O . GLN A 1 460 ? -27.684 -25.219 18.913 1.00 76.00 460 GLN A O 1
ATOM 3688 N N . GLY A 1 461 ? -26.102 -26.290 17.778 1.00 81.75 461 GLY A N 1
ATOM 3689 C CA . GLY A 1 461 ? -26.148 -25.352 16.646 1.00 81.75 461 GLY A CA 1
ATOM 3690 C C . GLY A 1 461 ? -25.449 -24.011 16.886 1.00 81.75 461 GLY A C 1
ATOM 3691 O O . GLY A 1 461 ? -25.613 -23.094 16.079 1.00 81.75 461 GLY A O 1
ATOM 3692 N N . LEU A 1 462 ? -24.644 -23.907 17.944 1.00 89.00 462 LEU A N 1
ATOM 3693 C CA . LEU A 1 462 ? -23.777 -22.760 18.205 1.00 89.00 462 LEU A CA 1
ATOM 3694 C C . LEU A 1 462 ? -22.582 -22.749 17.244 1.00 89.00 462 LEU A C 1
ATOM 3696 O O . LEU A 1 462 ? -22.012 -23.796 16.920 1.00 89.00 462 LEU A O 1
ATOM 3700 N N . TYR A 1 463 ? -22.195 -21.554 16.797 1.00 92.69 463 TYR A N 1
ATOM 3701 C CA . TYR A 1 463 ? -21.082 -21.356 15.870 1.00 92.69 463 TYR A CA 1
ATOM 3702 C C . TYR A 1 463 ? -19.979 -20.537 16.522 1.00 92.69 463 TYR A C 1
ATOM 3704 O O . TYR A 1 463 ? -20.241 -19.469 17.069 1.00 92.69 463 TYR A O 1
ATOM 3712 N N . TYR A 1 464 ? -18.740 -21.001 16.396 1.00 92.81 464 TYR A N 1
ATOM 3713 C CA . TYR A 1 464 ? -17.572 -20.327 16.942 1.00 92.81 464 TYR A CA 1
ATOM 3714 C C . TYR A 1 464 ? -16.573 -19.971 15.850 1.00 92.81 464 TYR A C 1
ATOM 3716 O O . TYR A 1 464 ? -16.286 -20.767 14.953 1.00 92.81 464 TYR A O 1
ATOM 3724 N N . LEU A 1 465 ? -16.011 -18.773 15.959 1.00 93.62 465 LEU A N 1
ATOM 3725 C CA . LEU A 1 465 ? -14.926 -18.291 15.122 1.00 93.62 465 LEU A CA 1
ATOM 3726 C C . LEU A 1 465 ? -13.601 -18.420 15.873 1.00 93.62 465 LEU A C 1
ATOM 3728 O O . LEU A 1 465 ? -13.476 -17.956 17.006 1.00 93.62 465 LEU A O 1
ATOM 3732 N N . ARG A 1 466 ? -12.594 -19.018 15.239 1.00 92.25 466 ARG A N 1
ATOM 3733 C CA . ARG A 1 466 ? -11.248 -19.173 15.798 1.00 92.25 466 ARG A CA 1
ATOM 3734 C C . ARG A 1 466 ? -10.314 -18.120 15.202 1.00 92.25 466 ARG A C 1
ATOM 3736 O O . ARG A 1 466 ? -9.707 -18.334 14.157 1.00 92.25 466 ARG A O 1
ATOM 3743 N N . ALA A 1 467 ? -10.179 -16.984 15.880 1.00 90.19 467 ALA A N 1
ATOM 3744 C CA . ALA A 1 467 ? -9.397 -15.841 15.415 1.00 90.19 467 ALA A CA 1
ATOM 3745 C C . ALA A 1 467 ? -7.950 -15.854 15.950 1.00 90.19 467 ALA A C 1
ATOM 3747 O O . ALA A 1 467 ? -7.744 -16.035 17.151 1.00 90.19 467 ALA A O 1
ATOM 3748 N N . PRO A 1 468 ? -6.919 -15.648 15.112 1.00 89.06 468 PRO A N 1
ATOM 3749 C CA . PRO A 1 468 ? -5.525 -15.651 15.557 1.00 89.06 468 PRO A CA 1
ATOM 3750 C C . PRO A 1 468 ? -5.157 -14.368 16.314 1.00 89.06 468 PRO A C 1
ATOM 3752 O O . PRO A 1 468 ? -5.389 -13.258 15.843 1.00 89.06 468 PRO A O 1
ATOM 3755 N N . LYS A 1 469 ? -4.531 -14.506 17.485 1.00 83.81 469 LYS A N 1
ATOM 3756 C CA . LYS A 1 469 ? -4.093 -13.383 18.324 1.00 83.81 469 LYS A CA 1
ATOM 3757 C C . LYS A 1 469 ? -2.632 -13.045 18.045 1.00 83.81 469 LYS A C 1
ATOM 3759 O O . LYS A 1 469 ? -1.778 -13.929 18.114 1.00 83.81 469 LYS A O 1
ATOM 3764 N N . PHE A 1 470 ? -2.324 -11.771 17.814 1.00 76.50 470 PHE A N 1
ATOM 3765 C CA . PHE A 1 470 ? -0.960 -11.298 17.557 1.00 76.50 470 PHE A CA 1
ATOM 3766 C C . PHE A 1 470 ? -0.474 -10.331 18.643 1.00 76.50 470 PHE A C 1
ATOM 3768 O O . PHE A 1 470 ? -1.243 -9.506 19.135 1.00 76.50 470 PHE A O 1
ATOM 3775 N N . ARG A 1 471 ? 0.812 -10.420 19.004 1.00 70.44 471 ARG A N 1
ATOM 3776 C CA . ARG A 1 471 ? 1.542 -9.421 19.807 1.00 70.44 471 ARG A CA 1
ATOM 3777 C C . ARG A 1 471 ? 2.920 -9.206 19.190 1.00 70.44 471 ARG A C 1
ATOM 3779 O O . ARG A 1 471 ? 3.579 -10.179 18.832 1.00 70.44 471 ARG A O 1
ATOM 3786 N N . SER A 1 472 ? 3.327 -7.948 19.017 1.00 65.38 472 SER A N 1
ATOM 3787 C CA . SER A 1 472 ? 4.611 -7.577 18.390 1.00 65.38 472 SER A CA 1
ATOM 3788 C C . SER A 1 472 ? 4.883 -8.319 17.067 1.00 65.38 472 SER A C 1
ATOM 3790 O O . SER A 1 472 ? 5.985 -8.795 16.819 1.00 65.38 472 SER A O 1
ATOM 3792 N N . GLY A 1 473 ? 3.841 -8.490 16.241 1.00 62.50 473 GLY A N 1
ATOM 3793 C CA . GLY A 1 473 ? 3.914 -9.184 14.947 1.00 62.50 473 GLY A CA 1
ATOM 3794 C C . GLY A 1 473 ? 3.954 -10.718 15.004 1.00 62.50 473 GLY A C 1
ATOM 3795 O O . GLY A 1 473 ? 3.870 -11.356 13.959 1.00 62.50 473 GLY A O 1
ATOM 3796 N N . LYS A 1 474 ? 4.028 -11.337 16.189 1.00 69.44 474 LYS A N 1
ATOM 3797 C CA . LYS A 1 474 ? 4.039 -12.800 16.356 1.00 69.44 474 LYS A CA 1
ATOM 3798 C C . LYS A 1 474 ? 2.665 -13.323 16.773 1.00 69.44 474 LYS A C 1
ATOM 3800 O O . LYS A 1 474 ? 1.995 -12.720 17.617 1.00 69.44 474 LYS A O 1
ATOM 3805 N N . ARG A 1 475 ? 2.242 -14.462 16.206 1.00 79.00 475 ARG A N 1
ATOM 3806 C CA . ARG A 1 475 ? 1.027 -15.167 16.646 1.00 79.00 475 ARG A CA 1
ATOM 3807 C C . ARG A 1 475 ? 1.273 -15.727 18.045 1.00 79.00 475 ARG A C 1
ATOM 3809 O O . ARG A 1 475 ? 2.165 -16.542 18.236 1.00 79.00 475 ARG A O 1
ATOM 3816 N N . THR A 1 476 ? 0.467 -15.295 19.002 1.00 80.50 476 THR A N 1
ATOM 3817 C CA . THR A 1 476 ? 0.548 -15.695 20.417 1.00 80.50 476 THR A CA 1
ATOM 3818 C C . THR A 1 476 ? -0.482 -16.750 20.800 1.00 80.50 476 THR A C 1
ATOM 3820 O O . THR A 1 476 ? -0.384 -17.337 21.867 1.00 80.50 476 THR A O 1
ATOM 3823 N N . GLY A 1 477 ? -1.472 -17.008 19.943 1.00 86.12 477 GLY A N 1
ATOM 3824 C CA . GLY A 1 477 ? -2.493 -18.021 20.183 1.00 86.12 477 GLY A CA 1
ATOM 3825 C C . GLY A 1 477 ? -3.726 -17.809 19.316 1.00 86.12 477 GLY A C 1
ATOM 3826 O O . GLY A 1 477 ? -3.676 -17.100 18.307 1.00 86.12 477 GLY A O 1
ATOM 3827 N N . TYR A 1 478 ? -4.840 -18.404 19.735 1.00 86.00 478 TYR A N 1
ATOM 3828 C CA . TYR A 1 478 ? -6.155 -18.213 19.133 1.00 86.00 478 TYR A CA 1
ATOM 3829 C C . TYR A 1 478 ? -7.151 -17.735 20.182 1.00 86.00 478 TYR A C 1
ATOM 3831 O O . TYR A 1 478 ? -7.048 -18.097 21.351 1.00 86.00 478 TYR A O 1
ATOM 3839 N N . LYS A 1 479 ? -8.125 -16.945 19.743 1.00 87.56 479 LYS A N 1
ATOM 3840 C CA . LYS A 1 479 ? -9.310 -16.597 20.511 1.00 87.56 479 LYS A CA 1
ATOM 3841 C C . LYS A 1 479 ? -10.528 -17.240 19.858 1.00 87.56 479 LYS A C 1
ATOM 3843 O O . LYS A 1 479 ? -10.715 -17.116 18.649 1.00 87.56 479 LYS A O 1
ATOM 3848 N N . THR A 1 480 ? -11.330 -17.915 20.668 1.00 89.62 480 THR A N 1
ATOM 3849 C CA . THR A 1 480 ? -12.597 -18.516 20.252 1.00 89.62 480 THR A CA 1
ATOM 3850 C C . THR A 1 480 ? -13.723 -17.535 20.556 1.00 89.62 480 THR A C 1
ATOM 3852 O O . THR A 1 480 ? -13.840 -17.082 21.690 1.00 89.62 480 THR A O 1
ATOM 3855 N N . ILE A 1 481 ? -14.516 -17.194 19.543 1.00 91.25 481 ILE A N 1
ATOM 3856 C CA . ILE A 1 481 ? -15.544 -16.147 19.593 1.00 91.25 481 ILE A CA 1
ATOM 3857 C C . ILE A 1 481 ? -16.888 -16.778 19.255 1.00 91.25 481 ILE A C 1
ATOM 3859 O O . ILE A 1 481 ? -17.037 -17.338 18.168 1.00 91.25 481 ILE A O 1
ATOM 3863 N N . LEU A 1 482 ? -17.857 -16.703 20.167 1.00 93.44 482 LEU A N 1
ATOM 3864 C CA . LEU A 1 482 ? -19.213 -17.192 19.919 1.00 93.44 482 LEU A CA 1
ATOM 3865 C C . LEU A 1 482 ? -19.942 -16.235 18.972 1.00 93.44 482 LEU A C 1
ATOM 3867 O O . LEU A 1 482 ? -20.108 -15.056 19.269 1.00 93.44 482 LEU A O 1
ATOM 3871 N N . LEU A 1 483 ? -20.396 -16.739 17.828 1.00 94.38 483 LEU A N 1
ATOM 3872 C CA . LEU A 1 483 ? -21.107 -15.942 16.838 1.00 94.38 483 LEU A CA 1
ATOM 3873 C C . LEU A 1 483 ? -22.595 -15.855 17.170 1.00 94.38 483 LEU A C 1
ATOM 3875 O O . LEU A 1 483 ? -23.253 -16.858 17.441 1.00 94.38 483 LEU A O 1
ATOM 3879 N N . ASN A 1 484 ? -23.142 -14.647 17.056 1.00 94.69 484 ASN A N 1
ATOM 3880 C CA . ASN A 1 484 ? -24.579 -14.429 17.076 1.00 94.69 484 ASN A CA 1
ATOM 3881 C C . ASN A 1 484 ? -25.167 -14.630 15.661 1.00 94.69 484 ASN A C 1
ATOM 3883 O O . ASN A 1 484 ? -24.447 -14.803 14.671 1.00 94.69 484 ASN A O 1
ATOM 3887 N N . ARG A 1 485 ? -26.501 -14.594 15.541 1.00 94.25 485 ARG A N 1
ATOM 3888 C CA . ARG A 1 485 ? -27.185 -14.795 14.249 1.00 94.25 485 ARG A CA 1
ATOM 3889 C C . ARG A 1 485 ? -26.748 -13.781 13.180 1.00 94.25 485 ARG A C 1
ATOM 3891 O O . ARG A 1 485 ? -26.619 -14.152 12.013 1.00 94.25 485 ARG A O 1
ATOM 3898 N N . ARG A 1 486 ? -26.499 -12.522 13.563 1.00 95.75 486 ARG A N 1
ATOM 3899 C CA . ARG A 1 486 ? -26.085 -11.446 12.646 1.00 95.75 486 ARG A CA 1
ATOM 3900 C C . ARG A 1 486 ? -24.654 -11.648 12.157 1.00 95.75 486 ARG A C 1
ATOM 3902 O O . ARG A 1 486 ? -24.427 -11.630 10.951 1.00 95.75 486 ARG A O 1
ATOM 3909 N N . SER A 1 487 ? -23.705 -11.917 13.050 1.00 96.69 487 SER A N 1
ATOM 3910 C CA . SER A 1 487 ? -22.305 -12.139 12.673 1.00 96.69 487 SER A CA 1
ATOM 3911 C C . SER A 1 487 ? -22.117 -13.404 11.836 1.00 96.69 487 SER A C 1
ATOM 3913 O O . SER A 1 487 ? -21.363 -13.387 10.863 1.00 96.69 487 SER A O 1
ATOM 3915 N N . LEU A 1 488 ? -22.871 -14.472 12.120 1.00 96.38 488 LEU A N 1
ATOM 3916 C CA . LEU A 1 488 ? -22.892 -15.667 11.275 1.00 96.38 488 LEU A CA 1
ATOM 3917 C C . LEU A 1 488 ? -23.423 -15.367 9.867 1.00 96.38 488 LEU A C 1
ATOM 3919 O O . LEU A 1 488 ? -22.863 -15.854 8.882 1.00 96.38 488 LEU A O 1
ATOM 3923 N N . ARG A 1 489 ? -24.483 -14.557 9.754 1.00 97.25 489 ARG A N 1
ATOM 3924 C CA . ARG A 1 489 ? -25.008 -14.110 8.458 1.00 97.25 489 ARG A CA 1
ATOM 3925 C C . ARG A 1 489 ? -23.960 -13.313 7.679 1.00 97.25 489 ARG A C 1
ATOM 3927 O O . ARG A 1 489 ? -23.741 -13.627 6.516 1.00 97.25 489 ARG A O 1
ATOM 3934 N N . ILE A 1 490 ? -23.275 -12.367 8.320 1.00 98.19 490 ILE A N 1
ATOM 3935 C CA . ILE A 1 490 ? -22.221 -11.561 7.680 1.00 98.19 490 ILE A CA 1
ATOM 3936 C C . ILE A 1 490 ? -21.093 -12.454 7.149 1.00 98.19 490 ILE A C 1
ATOM 3938 O O . ILE A 1 490 ? -20.660 -12.293 6.010 1.00 98.19 490 ILE A O 1
ATOM 3942 N N . ILE A 1 491 ? -20.648 -13.445 7.931 1.00 97.50 491 ILE A N 1
ATOM 3943 C CA . ILE A 1 491 ? -19.637 -14.414 7.475 1.00 97.50 491 ILE A CA 1
ATOM 3944 C C . ILE A 1 491 ? -20.136 -15.181 6.248 1.00 97.50 491 ILE A C 1
ATOM 3946 O O . ILE A 1 491 ? -19.403 -15.311 5.271 1.00 97.50 491 ILE A O 1
ATOM 3950 N N . ARG A 1 492 ? -21.385 -15.659 6.258 1.00 97.12 492 ARG A N 1
ATOM 3951 C CA . ARG A 1 492 ? -21.976 -16.360 5.107 1.00 97.12 492 ARG A CA 1
ATOM 3952 C C . ARG A 1 492 ? -22.062 -15.466 3.869 1.00 97.12 492 ARG A C 1
ATOM 3954 O O . ARG A 1 492 ? -21.753 -15.941 2.783 1.00 97.12 492 ARG A O 1
ATOM 3961 N N . GLU A 1 493 ? -22.424 -14.195 4.020 1.00 98.12 493 GLU A N 1
ATOM 3962 C CA . GLU A 1 493 ? -22.440 -13.221 2.920 1.00 98.12 493 GLU A CA 1
ATOM 3963 C C . GLU A 1 493 ? -21.039 -13.056 2.312 1.00 98.12 493 GLU A C 1
ATOM 3965 O O . GLU A 1 493 ? -20.884 -13.216 1.102 1.00 98.12 493 GLU A O 1
ATOM 3970 N N . ILE A 1 494 ? -19.997 -12.881 3.137 1.00 98.25 494 ILE A N 1
ATOM 3971 C CA . ILE A 1 494 ? -18.600 -12.829 2.664 1.00 98.25 494 ILE A CA 1
ATOM 3972 C C . ILE A 1 494 ? -18.239 -14.105 1.892 1.00 98.25 494 ILE A C 1
ATOM 3974 O O . ILE A 1 494 ? -17.656 -14.036 0.810 1.00 98.25 494 ILE A O 1
ATOM 3978 N N . LEU A 1 495 ? -18.588 -15.282 2.416 1.00 97.06 495 LEU A N 1
ATOM 3979 C CA . LEU A 1 495 ? -18.301 -16.558 1.755 1.00 97.06 495 LEU A CA 1
ATOM 3980 C C . LEU A 1 495 ? -19.000 -16.692 0.400 1.00 97.06 495 LEU A C 1
ATOM 3982 O O . LEU A 1 495 ? -18.416 -17.209 -0.548 1.00 97.06 495 LEU A O 1
ATOM 3986 N N . VAL A 1 496 ? -20.231 -16.200 0.306 1.00 96.81 496 VAL A N 1
ATOM 3987 C CA . VAL A 1 496 ? -21.038 -16.216 -0.916 1.00 96.81 496 VAL A CA 1
ATOM 3988 C C . VAL A 1 496 ? -20.511 -15.226 -1.961 1.00 96.81 496 VAL A C 1
ATOM 3990 O O . VAL A 1 496 ? -20.517 -15.555 -3.146 1.00 96.81 496 VAL A O 1
ATOM 3993 N N . LEU A 1 497 ? -20.049 -14.044 -1.544 1.00 97.12 497 LEU A N 1
ATOM 3994 C CA . LEU A 1 497 ? -19.441 -13.028 -2.417 1.00 97.12 497 LEU A CA 1
ATOM 3995 C C . LEU A 1 497 ? -18.049 -13.434 -2.913 1.00 97.12 497 LEU A C 1
ATOM 3997 O O . LEU A 1 497 ? -17.645 -13.059 -4.008 1.00 97.12 497 LEU A O 1
ATOM 4001 N N . THR A 1 498 ? -17.299 -14.169 -2.092 1.00 96.94 498 THR A N 1
ATOM 4002 C CA . THR A 1 498 ? -15.908 -14.542 -2.383 1.00 96.94 498 THR A CA 1
ATOM 4003 C C . THR A 1 498 ? -15.763 -15.922 -3.014 1.00 96.94 498 THR A C 1
ATOM 4005 O O . THR A 1 498 ? -14.639 -16.345 -3.269 1.00 96.94 498 THR A O 1
ATOM 4008 N N . ARG A 1 499 ? -16.863 -16.639 -3.269 1.00 95.94 499 ARG A N 1
ATOM 4009 C CA . ARG A 1 499 ? -16.833 -18.027 -3.750 1.00 95.94 499 ARG A CA 1
ATOM 4010 C C . ARG A 1 499 ? -16.024 -18.168 -5.039 1.00 95.94 499 ARG A C 1
ATOM 4012 O O . ARG A 1 499 ? -15.065 -18.928 -5.067 1.00 95.94 499 ARG A O 1
ATOM 4019 N N . GLU A 1 500 ? -16.362 -17.391 -6.062 1.00 95.31 500 GLU A N 1
ATOM 4020 C CA . GLU A 1 500 ? -15.789 -17.520 -7.404 1.00 95.31 500 GLU A CA 1
ATOM 4021 C C . GLU A 1 500 ? -14.282 -17.202 -7.414 1.00 95.31 500 GLU A C 1
ATOM 4023 O O . GLU A 1 500 ? -13.490 -17.915 -8.029 1.00 95.31 500 GLU A O 1
ATOM 4028 N N . ILE A 1 501 ? -13.851 -16.192 -6.649 1.00 96.12 501 ILE A N 1
ATOM 4029 C CA . ILE A 1 501 ? -12.423 -15.866 -6.510 1.00 96.12 501 ILE A CA 1
ATOM 4030 C C . ILE A 1 501 ? -11.670 -16.854 -5.605 1.00 96.12 501 ILE A C 1
ATOM 4032 O O . ILE A 1 501 ? -10.460 -17.025 -5.746 1.00 96.12 501 ILE A O 1
ATOM 4036 N N . ARG A 1 502 ? -12.357 -17.539 -4.684 1.00 96.50 502 ARG A N 1
ATOM 4037 C CA . ARG A 1 502 ? -11.769 -18.604 -3.859 1.00 96.50 502 ARG A CA 1
ATOM 4038 C C . ARG A 1 502 ? -11.519 -19.858 -4.687 1.00 96.50 502 ARG A C 1
ATOM 4040 O O . ARG A 1 502 ? -10.453 -20.456 -4.562 1.00 96.50 502 ARG A O 1
ATOM 4047 N N . ASP A 1 503 ? -12.472 -20.216 -5.540 1.00 95.25 503 ASP A N 1
ATOM 4048 C CA . ASP A 1 503 ? -12.351 -21.335 -6.474 1.00 95.25 503 ASP A CA 1
ATOM 4049 C C . ASP A 1 503 ? -11.202 -21.080 -7.464 1.00 95.25 503 ASP A C 1
ATOM 4051 O O . ASP A 1 503 ? -10.330 -21.936 -7.626 1.00 95.25 503 ASP A O 1
ATOM 4055 N N . TYR A 1 504 ? -11.093 -19.853 -7.992 1.00 95.38 504 TYR A N 1
ATOM 4056 C CA . TYR A 1 504 ? -9.945 -19.411 -8.793 1.00 95.38 504 TYR A CA 1
ATOM 4057 C C . TYR A 1 504 ? -8.593 -19.668 -8.103 1.00 95.38 504 TYR A C 1
ATOM 4059 O O . TYR A 1 504 ? -7.670 -20.220 -8.713 1.00 95.38 504 TYR A O 1
ATOM 4067 N N . LEU A 1 505 ? -8.467 -19.277 -6.829 1.00 95.56 505 LEU A N 1
ATOM 4068 C CA . LEU A 1 505 ? -7.234 -19.420 -6.051 1.00 95.56 505 LEU A CA 1
ATOM 4069 C C . LEU A 1 505 ? -6.902 -20.883 -5.727 1.00 95.56 505 LEU A C 1
ATOM 4071 O O . LEU A 1 505 ? -5.723 -21.240 -5.710 1.00 95.56 505 LEU A O 1
ATOM 4075 N N . ARG A 1 506 ? -7.915 -21.727 -5.489 1.00 94.31 506 ARG A N 1
ATOM 4076 C CA . ARG A 1 506 ? -7.741 -23.168 -5.238 1.00 94.31 506 ARG A CA 1
ATOM 4077 C C . ARG A 1 506 ? -7.141 -23.882 -6.439 1.00 94.31 506 ARG A C 1
ATOM 4079 O O . ARG A 1 506 ? -6.147 -24.579 -6.271 1.00 94.31 506 ARG A O 1
ATOM 4086 N N . VAL A 1 507 ? -7.698 -23.648 -7.629 1.00 93.19 507 VAL A N 1
ATOM 4087 C CA . VAL A 1 507 ? -7.212 -24.238 -8.891 1.00 93.19 507 VAL A CA 1
ATOM 4088 C C . VAL A 1 507 ? -5.749 -23.866 -9.159 1.00 93.19 507 VAL A C 1
ATOM 4090 O O . VAL A 1 507 ? -5.008 -24.638 -9.748 1.00 93.19 507 VAL A O 1
ATOM 4093 N N . ARG A 1 508 ? -5.306 -22.699 -8.678 1.00 92.69 508 ARG A N 1
ATOM 4094 C CA . ARG A 1 508 ? -3.935 -22.187 -8.856 1.00 92.69 508 ARG A CA 1
ATOM 4095 C C . ARG A 1 508 ? -3.029 -22.415 -7.647 1.00 92.69 508 ARG A C 1
ATOM 4097 O O . ARG A 1 508 ? -1.971 -21.797 -7.558 1.00 92.69 508 ARG A O 1
ATOM 4104 N N . HIS A 1 509 ? -3.457 -23.241 -6.692 1.00 92.12 509 HIS A N 1
ATOM 4105 C CA . HIS A 1 509 ? -2.707 -23.573 -5.478 1.00 92.12 509 HIS A CA 1
ATOM 4106 C C . HIS A 1 509 ? -2.214 -22.344 -4.682 1.00 92.12 509 HIS A C 1
ATOM 4108 O O . HIS A 1 509 ? -1.164 -22.374 -4.040 1.00 92.12 509 HIS A O 1
ATOM 4114 N N . ARG A 1 510 ? -2.971 -21.237 -4.696 1.00 93.06 510 ARG A N 1
ATOM 4115 C CA . ARG A 1 510 ? -2.621 -19.998 -3.978 1.00 93.06 510 ARG A CA 1
ATOM 4116 C C . ARG A 1 510 ? -3.208 -20.021 -2.564 1.00 93.06 510 ARG A C 1
ATOM 4118 O O . ARG A 1 510 ? -4.425 -20.076 -2.433 1.00 93.06 510 ARG A O 1
ATOM 4125 N N . PRO A 1 511 ? -2.411 -19.903 -1.489 1.00 94.00 511 PRO A N 1
ATOM 4126 C CA . PRO A 1 511 ? -2.869 -20.176 -0.120 1.00 94.00 511 PRO A CA 1
ATOM 4127 C C . PRO A 1 511 ? -3.944 -19.214 0.411 1.00 94.00 511 PRO A C 1
ATOM 4129 O O . PRO A 1 511 ? -4.640 -19.561 1.368 1.00 94.00 511 PRO A O 1
ATOM 4132 N N . ASP A 1 512 ? -4.100 -18.038 -0.202 1.00 95.25 512 ASP A N 1
ATOM 4133 C CA . ASP A 1 512 ? -5.045 -16.996 0.217 1.00 95.25 512 ASP A CA 1
ATOM 4134 C C . ASP A 1 512 ? -6.510 -17.455 0.200 1.00 95.25 512 ASP A C 1
ATOM 4136 O O . ASP A 1 512 ? -7.319 -16.921 0.962 1.00 95.25 512 ASP A O 1
ATOM 4140 N N . TRP A 1 513 ? -6.854 -18.506 -0.565 1.00 96.00 513 TRP A N 1
ATOM 4141 C CA . TRP A 1 513 ? -8.198 -19.102 -0.562 1.00 96.00 513 TRP A CA 1
ATOM 4142 C C . TRP A 1 513 ? -8.618 -19.614 0.820 1.00 96.00 513 TRP A C 1
ATOM 4144 O O . TRP A 1 513 ? -9.776 -19.968 1.001 1.00 96.00 513 TRP A O 1
ATOM 4154 N N . ARG A 1 514 ? -7.726 -19.672 1.811 1.00 95.69 514 ARG A N 1
ATOM 4155 C CA . ARG A 1 514 ? -8.052 -20.045 3.192 1.00 95.69 514 ARG A CA 1
ATOM 4156 C C . ARG A 1 514 ? -8.619 -18.898 4.027 1.00 95.69 514 ARG A C 1
ATOM 4158 O O . ARG A 1 514 ? -9.321 -19.162 5.002 1.00 95.69 514 ARG A O 1
ATOM 4165 N N . LYS A 1 515 ? -8.349 -17.638 3.678 1.00 96.50 515 LYS A N 1
ATOM 4166 C CA . LYS A 1 515 ? -8.697 -16.475 4.515 1.00 96.50 515 LYS A CA 1
ATOM 4167 C C . LYS A 1 515 ? -10.156 -16.046 4.375 1.00 96.50 515 LYS A C 1
ATOM 4169 O O . LYS A 1 515 ? -10.737 -16.185 3.301 1.00 96.50 515 LYS A O 1
ATOM 4174 N N . LEU A 1 516 ? -10.758 -15.492 5.431 1.00 96.75 516 LEU A N 1
ATOM 4175 C CA . LEU A 1 516 ? -12.134 -14.974 5.374 1.00 96.75 516 LEU A CA 1
ATOM 4176 C C . LEU A 1 516 ? -12.253 -13.850 4.334 1.00 96.75 516 LEU A C 1
ATOM 4178 O O . LEU A 1 516 ? -13.079 -13.940 3.429 1.00 96.75 516 LEU A O 1
ATOM 4182 N N . PHE A 1 517 ? -11.402 -12.829 4.443 1.00 97.06 517 PHE A N 1
ATOM 4183 C CA . PHE A 1 517 ? -11.419 -11.657 3.572 1.00 97.06 517 PHE A CA 1
ATOM 4184 C C . PHE A 1 517 ? -10.429 -11.806 2.417 1.00 97.06 517 PHE A C 1
ATOM 4186 O O . PHE A 1 517 ? -9.217 -11.679 2.599 1.00 97.06 517 PHE A O 1
ATOM 4193 N N . ILE A 1 518 ? -10.967 -12.040 1.223 1.00 96.94 518 ILE A N 1
ATOM 4194 C CA . ILE A 1 518 ? -10.225 -12.048 -0.040 1.00 96.94 518 ILE A CA 1
ATOM 4195 C C . ILE A 1 518 ? -10.880 -11.080 -1.025 1.00 96.94 518 ILE A C 1
ATOM 4197 O O . ILE A 1 518 ? -12.092 -10.868 -0.987 1.00 96.94 518 ILE A O 1
ATOM 4201 N N . THR A 1 519 ? -10.074 -10.476 -1.887 1.00 95.50 519 THR A N 1
ATOM 4202 C CA . THR A 1 519 ? -10.489 -9.446 -2.840 1.00 95.50 519 THR A CA 1
ATOM 4203 C C . THR A 1 519 ? -9.843 -9.681 -4.200 1.00 95.50 519 THR A C 1
ATOM 4205 O O . THR A 1 519 ? -8.828 -10.361 -4.289 1.00 95.50 519 THR A O 1
ATOM 4208 N N . CYS A 1 520 ? -10.421 -9.110 -5.254 1.00 93.81 520 CYS A N 1
ATOM 4209 C CA . CYS A 1 520 ? -9.872 -9.085 -6.610 1.00 93.81 520 CYS A CA 1
ATOM 4210 C C . CYS A 1 520 ? -9.267 -7.727 -7.010 1.00 93.81 520 CYS A C 1
ATOM 4212 O O . CYS A 1 520 ? -9.178 -7.423 -8.200 1.00 93.81 520 CYS A O 1
ATOM 4214 N N . GLY A 1 521 ? -8.869 -6.899 -6.036 1.00 90.12 521 GLY A N 1
ATOM 4215 C CA . GLY A 1 521 ? -8.211 -5.614 -6.291 1.00 90.12 521 GLY A CA 1
ATOM 4216 C C . GLY A 1 521 ? -9.107 -4.609 -7.029 1.00 90.12 521 GLY A C 1
ATOM 4217 O O . GLY A 1 521 ? -10.307 -4.514 -6.755 1.00 90.12 521 GLY A O 1
ATOM 4218 N N . GLU A 1 522 ? -8.521 -3.885 -7.988 1.00 83.69 522 GLU A N 1
ATOM 4219 C CA . GLU A 1 522 ? -9.173 -2.925 -8.901 1.00 83.69 522 GLU A CA 1
ATOM 4220 C C . GLU A 1 522 ? -9.871 -3.606 -10.096 1.00 83.69 522 GLU A C 1
ATOM 4222 O O . GLU A 1 522 ? -9.673 -3.232 -11.250 1.00 83.69 522 GLU A O 1
ATOM 4227 N N . ALA A 1 523 ? -10.695 -4.618 -9.813 1.00 86.06 523 ALA A N 1
ATOM 4228 C CA . ALA A 1 523 ? -11.478 -5.380 -10.791 1.00 86.06 523 ALA A CA 1
ATOM 4229 C C . ALA A 1 523 ? -10.677 -6.312 -11.724 1.00 86.06 523 ALA A C 1
ATOM 4231 O O . ALA A 1 523 ? -9.864 -5.891 -12.551 1.00 86.06 523 ALA A O 1
ATOM 4232 N N . PHE A 1 524 ? -11.001 -7.610 -11.649 1.00 91.88 524 PHE A N 1
ATOM 4233 C CA . PHE A 1 524 ? -10.380 -8.678 -12.450 1.00 91.88 524 PHE A CA 1
ATOM 4234 C C . PHE A 1 524 ? -8.846 -8.773 -12.297 1.00 91.88 524 PHE A C 1
ATOM 4236 O O . PHE A 1 524 ? -8.147 -9.293 -13.173 1.00 91.88 524 PHE A O 1
ATOM 4243 N N . SER A 1 525 ? -8.303 -8.293 -11.176 1.00 92.44 525 SER A N 1
ATOM 4244 C CA . SER A 1 525 ? -6.909 -8.533 -10.798 1.00 92.44 525 SER A CA 1
ATOM 4245 C C . SER A 1 525 ? -6.774 -9.892 -10.102 1.00 92.44 525 SER A C 1
ATOM 4247 O O . SER A 1 525 ? -7.761 -10.402 -9.556 1.00 92.44 525 SER A O 1
ATOM 4249 N N . PRO A 1 526 ? -5.568 -10.498 -10.093 1.00 92.81 526 PRO A N 1
ATOM 4250 C CA . PRO A 1 526 ? -5.305 -11.713 -9.330 1.00 92.81 526 PRO A CA 1
ATOM 4251 C C . PRO A 1 526 ? -5.804 -11.580 -7.887 1.00 92.81 526 PRO A C 1
ATOM 4253 O O . PRO A 1 526 ? -5.368 -10.658 -7.192 1.00 92.81 526 PRO A O 1
ATOM 4256 N N . PRO A 1 527 ? -6.717 -12.458 -7.430 1.00 95.38 527 PRO A N 1
ATOM 4257 C CA . PRO A 1 527 ? -7.269 -12.336 -6.099 1.00 95.38 527 PRO A CA 1
ATOM 4258 C C . PRO A 1 527 ? -6.201 -12.517 -5.026 1.00 95.38 527 PRO A C 1
ATOM 4260 O O . PRO A 1 527 ? -5.273 -13.314 -5.174 1.00 95.38 527 PRO A O 1
ATOM 4263 N N . THR A 1 528 ? -6.343 -11.785 -3.931 1.00 95.31 528 THR A N 1
ATOM 4264 C CA . THR A 1 528 ? -5.429 -11.828 -2.789 1.00 95.31 528 THR A CA 1
ATOM 4265 C C . THR A 1 528 ? -6.192 -11.664 -1.484 1.00 95.31 528 THR A C 1
ATOM 4267 O O . THR A 1 528 ? -7.344 -11.217 -1.443 1.00 95.31 528 THR A O 1
ATOM 4270 N N . ALA A 1 529 ? -5.552 -12.045 -0.385 1.00 94.81 529 ALA A N 1
ATOM 4271 C CA . ALA A 1 529 ? -6.013 -11.696 0.948 1.00 94.81 529 ALA A CA 1
ATOM 4272 C C . ALA A 1 529 ? -6.069 -10.173 1.157 1.00 94.81 529 ALA A C 1
ATOM 4274 O O . ALA A 1 529 ? -5.151 -9.451 0.767 1.00 94.81 529 ALA A O 1
ATOM 4275 N N . VAL A 1 530 ? -7.088 -9.686 1.872 1.00 92.81 530 VAL A N 1
ATOM 4276 C CA . VAL A 1 530 ? -7.097 -8.292 2.340 1.00 92.81 530 VAL A CA 1
ATOM 4277 C C . VAL A 1 530 ? -5.966 -8.109 3.356 1.00 92.81 530 VAL A C 1
ATOM 4279 O O . VAL A 1 530 ? -5.999 -8.679 4.444 1.00 92.81 530 VAL A O 1
ATOM 4282 N N . GLY A 1 531 ? -4.944 -7.339 2.975 1.00 83.50 531 GLY A N 1
ATOM 4283 C CA . GLY A 1 531 ? -3.714 -7.210 3.758 1.00 83.50 531 GLY A CA 1
ATOM 4284 C C . GLY A 1 531 ? -3.799 -6.220 4.919 1.00 83.50 531 GLY A C 1
ATOM 4285 O O . GLY A 1 531 ? -3.305 -6.519 6.002 1.00 83.50 531 GLY A O 1
ATOM 4286 N N . ARG A 1 532 ? -4.380 -5.031 4.696 1.00 88.56 532 ARG A N 1
ATOM 4287 C CA . ARG A 1 532 ? -4.477 -3.961 5.706 1.00 88.56 532 ARG A CA 1
ATOM 4288 C C . ARG A 1 532 ? -5.758 -3.150 5.545 1.00 88.56 532 ARG A C 1
ATOM 4290 O O . ARG A 1 532 ? -5.872 -2.357 4.612 1.00 88.56 532 ARG A O 1
ATOM 4297 N N . PHE A 1 533 ? -6.682 -3.266 6.495 1.00 91.19 533 PHE A N 1
ATOM 4298 C CA . PHE A 1 533 ? -7.898 -2.445 6.498 1.00 91.19 533 PHE A CA 1
ATOM 4299 C C . PHE A 1 533 ? -7.606 -0.964 6.747 1.00 91.19 533 PHE A C 1
ATOM 4301 O O . PHE A 1 533 ? -8.340 -0.116 6.253 1.00 91.19 533 PHE A O 1
ATOM 4308 N N . SER A 1 534 ? -6.525 -0.635 7.463 1.00 86.62 534 SER A N 1
ATOM 4309 C CA . SER A 1 534 ? -6.166 0.759 7.756 1.00 86.62 534 SER A CA 1
ATOM 4310 C C . SER A 1 534 ? -5.911 1.583 6.496 1.00 86.62 534 SER A C 1
ATOM 4312 O O . SER A 1 534 ? -6.263 2.753 6.459 1.00 86.62 534 SER A O 1
ATOM 4314 N N . THR A 1 535 ? -5.345 0.975 5.449 1.00 85.81 535 THR A N 1
ATOM 4315 C CA . THR A 1 535 ? -5.112 1.661 4.170 1.00 85.81 535 THR A CA 1
ATOM 4316 C C . THR A 1 535 ? -6.427 2.104 3.528 1.00 85.81 535 THR A C 1
ATOM 4318 O O . THR A 1 535 ? -6.488 3.192 2.960 1.00 85.81 535 THR A O 1
ATOM 4321 N N . LEU A 1 536 ? -7.493 1.309 3.686 1.00 87.19 536 LEU A N 1
ATOM 4322 C CA . LEU A 1 536 ? -8.827 1.605 3.153 1.00 87.19 536 LEU A CA 1
ATOM 4323 C C . LEU A 1 536 ? -9.519 2.766 3.876 1.00 87.19 536 LEU A C 1
ATOM 4325 O O . LEU A 1 536 ? -10.496 3.296 3.363 1.00 87.19 536 LEU A O 1
ATOM 4329 N N . THR A 1 537 ? -9.028 3.154 5.054 1.00 85.88 537 THR A N 1
ATOM 4330 C CA . THR A 1 537 ? -9.588 4.250 5.857 1.00 85.88 537 THR A CA 1
ATOM 4331 C C . THR A 1 537 ? -8.637 5.438 6.001 1.00 85.88 537 THR A C 1
ATOM 4333 O O . THR A 1 537 ? -8.981 6.403 6.671 1.00 85.88 537 THR A O 1
ATOM 4336 N N . SER A 1 538 ? -7.434 5.389 5.414 1.00 82.81 538 SER A N 1
ATOM 4337 C CA . SER A 1 538 ? -6.428 6.456 5.548 1.00 82.81 538 SER A CA 1
ATOM 4338 C C . SER A 1 538 ? -5.869 6.988 4.228 1.00 82.81 538 SER A C 1
ATOM 4340 O O . SER A 1 538 ? -5.292 8.075 4.225 1.00 82.81 538 SER A O 1
ATOM 4342 N N . SER A 1 539 ? -5.972 6.229 3.132 1.00 82.56 539 SER A N 1
ATOM 4343 C CA . SER A 1 539 ? -5.531 6.677 1.804 1.00 82.56 539 SER A CA 1
ATOM 4344 C C . SER A 1 539 ? -6.494 7.716 1.234 1.00 82.56 539 SER A C 1
ATOM 4346 O O . SER A 1 539 ? -7.702 7.489 1.278 1.00 82.56 539 SER A O 1
ATOM 4348 N N . GLY A 1 540 ? -5.966 8.800 0.651 1.00 80.12 540 GLY A N 1
ATOM 4349 C CA . GLY A 1 540 ? -6.753 9.931 0.140 1.00 80.12 540 GLY A CA 1
ATOM 4350 C C . GLY A 1 540 ? -7.884 9.521 -0.811 1.00 80.12 540 GLY A C 1
ATOM 4351 O O . GLY A 1 540 ? -9.031 9.926 -0.623 1.00 80.12 540 GLY A O 1
ATOM 4352 N N . GLU A 1 541 ? -7.584 8.641 -1.768 1.00 83.44 541 GLU A N 1
ATOM 4353 C CA . GLU A 1 541 ? -8.555 8.131 -2.745 1.00 83.44 541 GLU A CA 1
ATOM 4354 C C . GLU A 1 541 ? -9.716 7.374 -2.075 1.00 83.44 541 GLU A C 1
ATOM 4356 O O . GLU A 1 541 ? -10.891 7.679 -2.293 1.00 83.44 541 GLU A O 1
ATOM 4361 N N . TYR A 1 542 ? -9.400 6.422 -1.189 1.00 87.12 542 TYR A N 1
ATOM 4362 C CA . TYR A 1 542 ? -10.418 5.641 -0.483 1.00 87.12 542 TYR A CA 1
ATOM 4363 C C . TYR A 1 542 ? -11.214 6.496 0.502 1.00 87.12 542 TYR A C 1
ATOM 4365 O O . TYR A 1 542 ? -12.425 6.310 0.628 1.00 87.12 542 TYR A O 1
ATOM 4373 N N . THR A 1 543 ? -10.575 7.467 1.161 1.00 88.94 543 THR A N 1
ATOM 4374 C CA . THR A 1 543 ? -11.281 8.394 2.049 1.00 88.94 543 THR A CA 1
ATOM 4375 C C . THR A 1 543 ? -12.270 9.261 1.283 1.00 88.94 543 THR A C 1
ATOM 4377 O O . THR A 1 543 ? -13.401 9.389 1.736 1.00 88.94 543 THR A O 1
ATOM 4380 N N . ALA A 1 544 ? -11.919 9.772 0.098 1.00 90.88 544 ALA A N 1
ATOM 4381 C CA . ALA A 1 544 ? -12.847 10.554 -0.721 1.00 90.88 544 ALA A CA 1
ATOM 4382 C C . ALA A 1 544 ? -14.088 9.732 -1.110 1.00 90.88 544 ALA A C 1
ATOM 4384 O O . ALA A 1 544 ? -15.218 10.205 -0.976 1.00 90.88 544 ALA A O 1
ATOM 4385 N N . LYS A 1 545 ? -13.893 8.463 -1.496 1.00 92.12 545 LYS A N 1
ATOM 4386 C CA . LYS A 1 545 ? -14.999 7.535 -1.765 1.00 92.12 545 LYS A CA 1
ATOM 4387 C C . LYS A 1 545 ? -15.867 7.296 -0.528 1.00 92.12 545 LYS A C 1
ATOM 4389 O O . LYS A 1 545 ? -17.089 7.377 -0.623 1.00 92.12 545 LYS A O 1
ATOM 4394 N N . LEU A 1 546 ? -15.260 7.050 0.635 1.00 94.62 546 LEU A N 1
ATOM 4395 C CA . LEU A 1 546 ? -15.995 6.883 1.891 1.00 94.62 546 LEU A CA 1
ATOM 4396 C C . LEU A 1 546 ? -16.823 8.126 2.230 1.00 94.62 546 LEU A C 1
ATOM 4398 O O . LEU A 1 546 ? -17.984 7.979 2.595 1.00 94.62 546 LEU A O 1
ATOM 4402 N N . VAL A 1 547 ? -16.286 9.337 2.053 1.00 94.75 547 VAL A N 1
ATOM 4403 C CA . VAL A 1 547 ? -17.031 10.587 2.292 1.00 94.75 547 VAL A CA 1
ATOM 4404 C C . VAL A 1 547 ? -18.303 10.639 1.455 1.00 94.75 547 VAL A C 1
ATOM 4406 O O . VAL A 1 547 ? -19.379 10.896 1.996 1.00 94.75 547 VAL A O 1
ATOM 4409 N N . GLN A 1 548 ? -18.206 10.318 0.165 1.00 95.56 548 GLN A N 1
ATOM 4410 C CA . GLN A 1 548 ? -19.370 10.265 -0.721 1.00 95.56 548 GLN A CA 1
ATOM 4411 C C . GLN A 1 548 ? -20.370 9.186 -0.290 1.00 95.56 548 GLN A C 1
ATOM 4413 O O . GLN A 1 548 ? -21.582 9.411 -0.273 1.00 95.56 548 GLN A O 1
ATOM 4418 N N . GLU A 1 549 ? -19.884 8.010 0.106 1.00 94.94 549 GLU A N 1
ATOM 4419 C CA . GLU A 1 549 ? -20.741 6.924 0.574 1.00 94.94 549 GLU A CA 1
ATOM 4420 C C . GLU A 1 549 ? -21.476 7.261 1.879 1.00 94.94 549 GLU A C 1
ATOM 4422 O O . GLU A 1 549 ? -22.673 6.976 1.987 1.00 94.94 549 GLU A O 1
ATOM 4427 N N . PHE A 1 550 ? -20.791 7.865 2.853 1.00 95.62 550 PHE A N 1
ATOM 4428 C CA . PHE A 1 550 ? -21.376 8.295 4.123 1.00 95.62 550 PHE A CA 1
ATOM 4429 C C . PHE A 1 550 ? -22.358 9.449 3.916 1.00 95.62 550 PHE A C 1
ATOM 4431 O O . PHE A 1 550 ? -23.494 9.344 4.375 1.00 95.62 550 PHE A O 1
ATOM 4438 N N . SER A 1 551 ? -21.983 10.483 3.154 1.00 96.12 551 SER A N 1
ATOM 4439 C CA . SER A 1 551 ? -22.868 11.608 2.820 1.00 96.12 551 SER A CA 1
ATOM 4440 C C . SER A 1 551 ? -24.160 11.126 2.153 1.00 96.12 551 SER A C 1
ATOM 4442 O O . SER A 1 551 ? -25.253 11.418 2.636 1.00 96.12 551 SER A O 1
ATOM 4444 N N . LYS A 1 552 ? -24.061 10.268 1.127 1.00 95.19 552 LYS A N 1
ATOM 4445 C CA . LYS A 1 552 ? -25.231 9.708 0.427 1.00 95.19 552 LYS A CA 1
ATOM 4446 C C . LYS A 1 552 ? -26.086 8.796 1.307 1.00 95.19 552 LYS A C 1
ATOM 4448 O O . LYS A 1 552 ? -27.293 8.681 1.097 1.00 95.19 552 LYS A O 1
ATOM 4453 N N . THR A 1 553 ? -25.475 8.059 2.231 1.00 94.50 553 THR A N 1
ATOM 4454 C CA . THR A 1 553 ? -26.207 7.089 3.059 1.00 94.50 553 THR A CA 1
ATOM 4455 C C . THR A 1 553 ? -26.914 7.753 4.222 1.00 94.50 553 THR A C 1
ATOM 4457 O O . THR A 1 553 ? -28.084 7.462 4.447 1.00 94.50 553 THR A O 1
ATOM 4460 N N . LEU A 1 554 ? -26.219 8.653 4.912 1.00 92.00 554 LEU A N 1
ATOM 4461 C CA . LEU A 1 554 ? -26.727 9.352 6.086 1.00 92.00 554 LEU A CA 1
ATOM 4462 C C . LEU A 1 554 ? -27.470 10.646 5.728 1.00 92.00 554 LEU A C 1
ATOM 4464 O O . LEU A 1 554 ? -28.082 11.241 6.603 1.00 92.00 554 LEU A O 1
ATOM 4468 N N . ARG A 1 555 ? -27.443 11.067 4.453 1.00 93.44 555 ARG A N 1
ATOM 4469 C CA . ARG A 1 555 ? -28.028 12.328 3.961 1.00 93.44 555 ARG A CA 1
ATOM 4470 C C . ARG A 1 555 ? -27.480 13.553 4.702 1.00 93.44 555 ARG A C 1
ATOM 4472 O O . ARG A 1 555 ? -28.216 14.484 5.006 1.00 93.44 555 ARG A O 1
ATOM 4479 N N . ILE A 1 556 ? -26.176 13.538 4.974 1.00 92.25 556 ILE A N 1
ATOM 4480 C CA . ILE A 1 556 ? -25.458 14.629 5.645 1.00 92.25 556 ILE A CA 1
ATOM 4481 C C . ILE A 1 556 ? -24.569 15.392 4.652 1.00 92.25 556 ILE A C 1
ATOM 4483 O O . ILE A 1 556 ? -24.122 14.795 3.663 1.00 92.25 556 ILE A O 1
ATOM 4487 N N . PRO A 1 557 ? -24.254 16.675 4.912 1.00 95.00 557 PRO A N 1
ATOM 4488 C CA . PRO A 1 557 ? -23.333 17.444 4.082 1.00 95.00 557 PRO A CA 1
ATOM 4489 C C . PRO A 1 557 ? -21.965 16.767 3.939 1.00 95.00 557 PRO A C 1
ATOM 4491 O O . PRO A 1 557 ? -21.456 16.147 4.877 1.00 95.00 557 PRO A O 1
ATOM 4494 N N . THR A 1 558 ? -21.333 16.933 2.775 1.00 92.44 558 THR A N 1
ATOM 4495 C CA . THR A 1 558 ? -20.016 16.353 2.459 1.00 92.44 558 THR A CA 1
ATOM 4496 C C . THR A 1 558 ? -18.948 16.738 3.486 1.00 92.44 558 THR A C 1
ATOM 4498 O O . THR A 1 558 ? -18.129 15.899 3.848 1.00 92.44 558 THR A O 1
ATOM 4501 N N . ALA A 1 559 ? -18.981 17.969 4.008 1.00 90.69 559 ALA A N 1
ATOM 4502 C CA . ALA A 1 559 ? -18.053 18.436 5.040 1.00 90.69 559 ALA A CA 1
ATOM 4503 C C . ALA A 1 559 ? -18.200 17.652 6.359 1.00 90.69 559 ALA A C 1
ATOM 4505 O O . ALA A 1 559 ? -17.212 17.156 6.899 1.00 90.69 559 ALA A O 1
ATOM 4506 N N . SER A 1 560 ? -19.433 17.449 6.833 1.00 88.88 560 SER A N 1
ATOM 4507 C CA . SER A 1 560 ? -19.716 16.655 8.037 1.00 88.88 560 SER A CA 1
ATOM 4508 C C . SER A 1 560 ? -19.337 15.184 7.847 1.00 88.88 560 SER A C 1
ATOM 4510 O O . SER A 1 560 ? -18.761 14.559 8.738 1.00 88.88 560 SER A O 1
ATOM 4512 N N . ALA A 1 561 ? -19.595 14.627 6.659 1.00 92.06 561 ALA A N 1
ATOM 4513 C CA . ALA A 1 561 ? -19.150 13.280 6.313 1.00 92.06 561 ALA A CA 1
ATOM 4514 C C . ALA A 1 561 ? -17.616 13.169 6.289 1.00 92.06 561 ALA A C 1
ATOM 4516 O O . ALA A 1 561 ? -17.075 12.176 6.770 1.00 92.06 561 ALA A O 1
ATOM 4517 N N . ALA A 1 562 ? -16.907 14.179 5.777 1.00 90.62 562 ALA A N 1
ATOM 4518 C CA . ALA A 1 562 ? -15.445 14.229 5.779 1.00 90.62 562 ALA A CA 1
ATOM 4519 C C . ALA A 1 562 ? -14.874 14.232 7.195 1.00 90.62 562 ALA A C 1
ATOM 4521 O O . ALA A 1 562 ? -13.945 13.474 7.491 1.00 90.62 562 ALA A O 1
ATOM 4522 N N . GLU A 1 563 ? -15.471 15.012 8.092 1.00 87.94 563 GLU A N 1
ATOM 4523 C CA . GLU A 1 563 ? -15.068 15.029 9.490 1.00 87.94 563 GLU A CA 1
ATOM 4524 C C . GLU A 1 563 ? -15.262 13.660 10.169 1.00 87.94 563 GLU A C 1
ATOM 4526 O O . GLU A 1 563 ? -14.382 13.192 10.906 1.00 87.94 563 GLU A O 1
ATOM 4531 N N . PHE A 1 564 ? -16.392 13.004 9.904 1.00 90.25 564 PHE A N 1
ATOM 4532 C CA . PHE A 1 564 ? -16.688 11.676 10.432 1.00 90.25 564 PHE A CA 1
ATOM 4533 C C . PHE A 1 564 ? -15.723 10.617 9.880 1.00 90.25 564 PHE A C 1
ATOM 4535 O O . PHE A 1 564 ? -15.116 9.853 10.634 1.00 90.25 564 PHE A O 1
ATOM 4542 N N . VAL A 1 565 ? -15.509 10.605 8.560 1.00 91.44 565 VAL A N 1
ATOM 4543 C CA . VAL A 1 565 ? -14.617 9.655 7.876 1.00 91.44 565 VAL A CA 1
ATOM 4544 C C . VAL A 1 565 ? -13.172 9.795 8.345 1.00 91.44 565 VAL A C 1
ATOM 4546 O O . VAL A 1 565 ? -12.485 8.785 8.470 1.00 91.44 565 VAL A O 1
ATOM 4549 N N . ARG A 1 566 ? -12.716 11.004 8.700 1.00 89.06 566 ARG A N 1
ATOM 4550 C CA . ARG A 1 566 ? -11.377 11.226 9.274 1.00 89.06 566 ARG A CA 1
ATOM 4551 C C . ARG A 1 566 ? -11.127 10.398 10.541 1.00 89.06 566 ARG A C 1
ATOM 4553 O O . ARG A 1 566 ? -9.986 10.029 10.809 1.00 89.06 566 ARG A O 1
ATOM 4560 N N . ARG A 1 567 ? -12.181 10.110 11.310 1.00 89.62 567 ARG A N 1
ATOM 4561 C CA . ARG A 1 567 ? -12.139 9.312 12.548 1.00 89.62 567 ARG A CA 1
ATOM 4562 C C . ARG A 1 567 ? -12.554 7.857 12.328 1.00 89.62 567 ARG A C 1
ATOM 4564 O O . ARG A 1 567 ? -12.347 7.006 13.196 1.00 89.62 567 ARG A O 1
ATOM 4571 N N . PHE A 1 568 ? -13.126 7.537 11.171 1.00 92.88 568 PHE A N 1
ATOM 4572 C CA . PHE A 1 568 ? -13.598 6.198 10.864 1.00 92.88 568 PHE A CA 1
ATOM 4573 C C . PHE A 1 568 ? -12.436 5.221 10.653 1.00 92.88 568 PHE A C 1
ATOM 4575 O O . PHE A 1 568 ? -11.593 5.370 9.773 1.00 92.88 568 PHE A O 1
ATOM 4582 N N . SER A 1 569 ? -12.413 4.162 11.455 1.00 93.38 569 SER A N 1
ATOM 4583 C CA . SER A 1 569 ? -11.542 3.006 11.286 1.00 93.38 569 SER A CA 1
ATOM 4584 C C . SER A 1 569 ? -12.150 1.803 12.004 1.00 93.38 569 SER A C 1
ATOM 4586 O O . SER A 1 569 ? -12.939 1.949 12.935 1.00 93.38 569 SER A O 1
ATOM 4588 N N . LEU A 1 570 ? -11.729 0.585 11.658 1.00 94.06 570 LEU A N 1
ATOM 4589 C CA . LEU A 1 570 ? -12.154 -0.597 12.418 1.00 94.06 570 LEU A CA 1
ATOM 4590 C C . LEU A 1 570 ? -11.720 -0.538 13.896 1.00 94.06 570 LEU A C 1
ATOM 4592 O O . LEU A 1 570 ? -12.369 -1.139 14.747 1.00 94.06 570 LEU A O 1
ATOM 4596 N N . ARG A 1 571 ? -10.640 0.189 14.223 1.00 90.94 571 ARG A N 1
ATOM 4597 C CA . ARG A 1 571 ? -10.246 0.402 15.624 1.00 90.94 571 ARG A CA 1
ATOM 4598 C C . ARG A 1 571 ? -11.217 1.329 16.336 1.00 90.94 571 ARG A C 1
ATOM 4600 O O . ARG A 1 571 ? -11.578 1.022 17.464 1.00 90.94 571 ARG A O 1
ATOM 4607 N N . SER A 1 572 ? -11.664 2.402 15.687 1.00 91.81 572 SER A N 1
ATOM 4608 C CA . SER A 1 572 ? -12.595 3.332 16.320 1.00 91.81 572 SER A CA 1
ATOM 4609 C C . SER A 1 572 ? -13.993 2.761 16.480 1.00 91.81 572 SER A C 1
ATOM 4611 O O . SER A 1 572 ? -14.579 2.911 17.545 1.00 91.81 572 SER A O 1
ATOM 4613 N N . VAL A 1 573 ? -14.471 1.963 15.519 1.00 94.81 573 VAL A N 1
ATOM 4614 C CA . VAL A 1 573 ? -15.703 1.169 15.688 1.00 94.81 573 VAL A CA 1
ATOM 4615 C C . VAL A 1 573 ? -15.612 0.270 16.923 1.00 94.81 573 VAL A C 1
ATOM 4617 O O . VAL A 1 573 ? -16.531 0.234 17.739 1.00 94.81 573 VAL A O 1
ATOM 4620 N N . ARG A 1 574 ? -14.484 -0.429 17.088 1.00 92.00 574 ARG A N 1
ATOM 4621 C CA . ARG A 1 574 ? -14.226 -1.285 18.250 1.00 92.00 574 ARG A CA 1
ATOM 4622 C C . ARG A 1 574 ? -14.232 -0.499 19.562 1.00 92.00 574 ARG A C 1
ATOM 4624 O O . ARG A 1 574 ? -14.897 -0.928 20.502 1.00 92.00 574 ARG A O 1
ATOM 4631 N N . SER A 1 575 ? -13.488 0.604 19.633 1.00 89.31 575 SER A N 1
ATOM 4632 C CA . SER A 1 575 ? -13.394 1.443 20.833 1.00 89.31 575 SER A CA 1
ATOM 4633 C C . SER A 1 575 ? -14.759 2.003 21.221 1.00 89.31 575 SER A C 1
ATOM 4635 O O . SER A 1 575 ? -15.191 1.833 22.357 1.00 89.31 575 SER A O 1
ATOM 4637 N N . THR A 1 576 ? -15.481 2.588 20.260 1.00 91.12 576 THR A N 1
ATOM 4638 C CA . THR A 1 576 ? -16.819 3.145 20.478 1.00 91.12 576 THR A CA 1
ATOM 4639 C C . THR A 1 576 ? -17.811 2.064 20.908 1.00 91.12 576 THR A C 1
ATOM 4641 O O . THR A 1 576 ? -18.586 2.294 21.832 1.00 91.12 576 THR A O 1
ATOM 4644 N N . LYS A 1 577 ? -17.763 0.855 20.327 1.00 92.69 577 LYS A N 1
ATOM 4645 C CA . LYS A 1 577 ? -18.618 -0.261 20.763 1.00 92.69 577 LYS A CA 1
ATOM 4646 C C . LYS A 1 577 ? -18.313 -0.712 22.191 1.00 92.69 577 LYS A C 1
ATOM 4648 O O . LYS A 1 577 ? -19.253 -0.948 22.946 1.00 92.69 577 LYS A O 1
ATOM 4653 N N . ALA A 1 578 ? -17.040 -0.837 22.563 1.00 88.38 578 ALA A N 1
ATOM 4654 C CA . ALA A 1 578 ? -16.656 -1.201 23.926 1.00 88.38 578 ALA A CA 1
ATOM 4655 C C . ALA A 1 578 ? -17.130 -0.152 24.942 1.00 88.38 578 ALA A C 1
ATOM 4657 O O . ALA A 1 578 ? -17.689 -0.512 25.974 1.00 88.38 578 ALA A O 1
ATOM 4658 N N . LEU A 1 579 ? -16.993 1.134 24.607 1.00 86.31 579 LEU A N 1
ATOM 4659 C CA . LEU A 1 579 ? -17.510 2.226 25.426 1.00 86.31 579 LEU A CA 1
ATOM 4660 C C . LEU A 1 579 ? -19.041 2.184 25.532 1.00 86.31 579 LEU A C 1
ATOM 4662 O O . LEU A 1 579 ? -19.572 2.309 26.625 1.00 86.31 579 LEU A O 1
ATOM 4666 N N . CYS A 1 580 ? -19.762 1.888 24.446 1.00 88.62 580 CYS A N 1
ATOM 4667 C CA . CYS A 1 580 ? -21.210 1.666 24.518 1.00 88.62 580 CYS A CA 1
ATOM 4668 C C . CYS A 1 580 ? -21.581 0.501 25.453 1.00 88.62 580 CYS A C 1
ATOM 4670 O O . CYS A 1 580 ? -22.623 0.555 26.094 1.00 88.62 580 CYS A O 1
ATOM 4672 N N . VAL A 1 581 ? -20.781 -0.572 25.528 1.00 87.44 581 VAL A N 1
ATOM 4673 C CA . VAL A 1 581 ? -21.030 -1.660 26.495 1.00 87.44 581 VAL A CA 1
ATOM 4674 C C . VAL A 1 581 ? -20.887 -1.132 27.914 1.00 87.44 581 VAL A C 1
ATOM 4676 O O . VAL A 1 581 ? -21.810 -1.313 28.696 1.00 87.44 581 VAL A O 1
ATOM 4679 N N . PHE A 1 582 ? -19.798 -0.420 28.210 1.00 84.81 582 PHE A N 1
ATOM 4680 C CA . PHE A 1 582 ? -19.591 0.205 29.516 1.00 84.81 582 PHE A CA 1
ATOM 4681 C C . PHE A 1 582 ? -20.744 1.134 29.907 1.00 84.81 582 PHE A C 1
ATOM 4683 O O . PHE A 1 582 ? -21.276 1.009 31.000 1.00 84.81 582 PHE A O 1
ATOM 4690 N N . LEU A 1 583 ? -21.178 2.013 29.002 1.00 83.25 583 LEU A N 1
ATOM 4691 C CA . LEU A 1 583 ? -22.274 2.951 29.261 1.00 83.25 583 LEU A CA 1
ATOM 4692 C C . LEU A 1 583 ? -23.622 2.255 29.507 1.00 83.25 583 LEU A C 1
ATOM 4694 O O . LEU A 1 583 ? -24.465 2.811 30.198 1.00 83.25 583 LEU A O 1
ATOM 4698 N N . ASN A 1 584 ? -23.826 1.053 28.956 1.00 84.12 584 ASN A N 1
ATOM 4699 C CA . ASN A 1 584 ? -25.053 0.278 29.162 1.00 84.12 584 ASN A CA 1
ATOM 4700 C C . ASN A 1 584 ? -25.001 -0.614 30.410 1.00 84.12 584 ASN A C 1
ATOM 4702 O O . ASN A 1 584 ? -26.036 -0.870 31.015 1.00 84.12 584 ASN A O 1
ATOM 4706 N N . THR A 1 585 ? -23.830 -1.154 30.759 1.00 82.56 585 THR A N 1
ATOM 4707 C CA . THR A 1 585 ? -23.682 -2.113 31.867 1.00 82.56 585 THR A CA 1
ATOM 4708 C C . THR A 1 585 ? -23.130 -1.488 33.141 1.00 82.56 585 THR A C 1
ATOM 4710 O O . THR A 1 585 ? -23.185 -2.122 34.191 1.00 82.56 585 THR A O 1
ATOM 4713 N N . HIS A 1 586 ? -22.555 -0.289 33.047 1.00 78.38 586 HIS A N 1
ATOM 4714 C CA . HIS A 1 586 ? -21.801 0.386 34.104 1.00 78.38 586 HIS A CA 1
ATOM 4715 C C . HIS A 1 586 ? -20.705 -0.500 34.726 1.00 78.38 586 HIS A C 1
ATOM 4717 O O . HIS A 1 586 ? -20.417 -0.403 35.916 1.00 78.38 586 HIS A O 1
ATOM 4723 N N . SER A 1 587 ? -20.111 -1.400 33.931 1.00 75.50 587 SER A N 1
ATOM 4724 C CA . SER A 1 587 ? -19.148 -2.397 34.410 1.00 75.50 587 SER A CA 1
ATOM 4725 C C . SER A 1 587 ? -17.868 -2.409 33.579 1.00 75.50 587 SER A C 1
ATOM 4727 O O . SER A 1 587 ? -17.866 -2.745 32.389 1.00 75.50 587 SER A O 1
ATOM 4729 N N . GLU A 1 588 ? -16.752 -2.107 34.242 1.00 75.06 588 GLU A N 1
ATOM 4730 C CA . GLU A 1 588 ? -15.398 -2.215 33.689 1.00 75.06 588 GLU A CA 1
ATOM 4731 C C . GLU A 1 588 ? -15.056 -3.639 33.251 1.00 75.06 588 GLU A C 1
ATOM 4733 O O . GLU A 1 588 ? -14.406 -3.846 32.225 1.00 75.06 588 GLU A O 1
ATOM 4738 N N . ALA A 1 589 ? -15.529 -4.636 34.002 1.00 77.12 589 ALA A N 1
ATOM 4739 C CA . ALA A 1 589 ? -15.319 -6.040 33.681 1.00 77.12 589 ALA A CA 1
ATOM 4740 C C . ALA A 1 589 ? -15.993 -6.414 32.353 1.00 77.12 589 ALA A C 1
ATOM 4742 O O . ALA A 1 589 ? -15.368 -7.053 31.500 1.00 77.12 589 ALA A O 1
ATOM 4743 N N . GLU A 1 590 ? -17.229 -5.958 32.127 1.00 80.00 590 GLU A N 1
ATOM 4744 C CA . GLU A 1 590 ? -17.936 -6.188 30.862 1.00 80.00 590 GLU A CA 1
ATOM 4745 C C . GLU A 1 590 ? -17.300 -5.413 29.698 1.00 80.00 590 GLU A C 1
ATOM 4747 O O . GLU A 1 590 ? -17.190 -5.945 28.591 1.00 80.00 590 GLU A O 1
ATOM 4752 N N . MET A 1 591 ? -16.775 -4.208 29.938 1.00 82.88 591 MET A N 1
ATOM 4753 C CA . MET A 1 591 ? -16.002 -3.463 28.938 1.00 82.88 591 MET A CA 1
ATOM 4754 C C . MET A 1 591 ? -14.689 -4.170 28.565 1.00 82.88 591 MET A C 1
ATOM 4756 O O . MET A 1 591 ? -14.378 -4.344 27.381 1.00 82.88 591 MET A O 1
ATOM 4760 N N . ALA A 1 592 ? -13.917 -4.615 29.558 1.00 81.38 592 ALA A N 1
ATOM 4761 C CA . ALA A 1 592 ? -12.666 -5.342 29.360 1.00 81.38 592 ALA A CA 1
ATOM 4762 C C . ALA A 1 592 ? -12.908 -6.649 28.589 1.00 81.38 592 ALA A C 1
ATOM 4764 O O . ALA A 1 592 ? -12.183 -6.965 27.636 1.00 81.38 592 ALA A O 1
ATOM 4765 N N . LYS A 1 593 ? -13.983 -7.366 28.929 1.00 83.31 593 LYS A N 1
ATOM 4766 C CA . LYS A 1 593 ? -14.455 -8.558 28.217 1.00 83.31 593 LYS A CA 1
ATOM 4767 C C . LYS A 1 593 ? -14.873 -8.238 26.782 1.00 83.31 593 LYS A C 1
ATOM 4769 O O . LYS A 1 593 ? -14.443 -8.945 25.871 1.00 83.31 593 LYS A O 1
ATOM 4774 N N . ALA A 1 594 ? -15.594 -7.140 26.546 1.00 83.31 594 ALA A N 1
ATOM 4775 C CA . ALA A 1 594 ? -15.953 -6.668 25.206 1.00 83.31 594 ALA A CA 1
ATOM 4776 C C . ALA A 1 594 ? -14.722 -6.297 24.358 1.00 83.31 594 ALA A C 1
ATOM 4778 O O . ALA A 1 594 ? -14.724 -6.487 23.142 1.00 83.31 594 ALA A O 1
ATOM 4779 N N . LEU A 1 595 ? -13.634 -5.830 24.975 1.00 83.94 595 LEU A N 1
ATOM 4780 C CA . LEU A 1 595 ? -12.329 -5.641 24.326 1.00 83.94 595 LEU A CA 1
ATOM 4781 C C . LEU A 1 595 ? -11.533 -6.953 24.201 1.00 83.94 595 LEU A C 1
ATOM 4783 O O . LEU A 1 595 ? -10.466 -6.996 23.585 1.00 83.94 595 LEU A O 1
ATOM 4787 N N . GLY A 1 596 ? -12.029 -8.056 24.742 1.00 74.56 596 GLY A N 1
ATOM 4788 C CA . GLY A 1 596 ? -11.390 -9.358 24.684 1.00 74.56 596 GLY A CA 1
ATOM 4789 C C . GLY A 1 596 ? -10.169 -9.517 25.582 1.00 74.56 596 GLY A C 1
ATOM 4790 O O . GLY A 1 596 ? -9.253 -10.273 25.237 1.00 74.56 596 GLY A O 1
ATOM 4791 N N . GLN A 1 597 ? -10.154 -8.809 26.704 1.00 75.62 597 GLN A N 1
ATOM 4792 C CA . GLN A 1 597 ? -9.197 -8.994 27.787 1.00 75.62 597 GLN A CA 1
ATOM 4793 C C . GLN A 1 597 ? -9.645 -10.142 28.702 1.00 75.62 597 GLN A C 1
ATOM 4795 O O . GLN A 1 597 ? -10.823 -10.478 28.761 1.00 75.62 597 GLN A O 1
ATOM 4800 N N . THR A 1 598 ? -8.689 -10.777 29.379 1.00 58.59 598 THR A N 1
ATOM 4801 C CA . THR A 1 598 ? -8.936 -11.887 30.319 1.00 58.59 598 THR A CA 1
ATOM 4802 C C . THR A 1 598 ? -9.171 -11.417 31.757 1.00 58.59 598 THR A C 1
ATOM 4804 O O . THR A 1 598 ? -9.475 -12.238 32.609 1.00 58.59 598 THR A O 1
ATOM 4807 N N . GLY A 1 599 ? -9.023 -10.118 32.027 1.00 60.94 599 GLY A N 1
ATOM 4808 C CA . GLY A 1 599 ? -9.236 -9.487 33.327 1.00 60.94 599 GLY A CA 1
ATOM 4809 C C . GLY A 1 599 ? -9.254 -7.965 33.186 1.00 60.94 599 GLY A C 1
ATOM 4810 O O . GLY A 1 599 ? -8.900 -7.447 32.122 1.00 60.94 599 GLY A O 1
ATOM 4811 N N . VAL A 1 600 ? -9.675 -7.273 34.244 1.00 60.06 600 VAL A N 1
ATOM 4812 C CA . VAL A 1 600 ? -9.680 -5.807 34.313 1.00 60.06 600 VAL A CA 1
ATOM 4813 C C . VAL A 1 600 ? -8.241 -5.317 34.444 1.00 60.06 600 VAL A C 1
ATOM 4815 O O . VAL A 1 600 ? -7.478 -5.783 35.288 1.00 60.06 600 VAL A O 1
ATOM 4818 N N . ARG A 1 601 ? -7.851 -4.415 33.548 1.00 59.34 601 ARG A N 1
ATOM 4819 C CA . ARG A 1 601 ? -6.542 -3.768 33.530 1.00 59.34 601 ARG A CA 1
ATOM 4820 C C . ARG A 1 601 ? -6.764 -2.269 33.434 1.00 59.34 601 ARG A C 1
ATOM 4822 O O . ARG A 1 601 ? -7.043 -1.772 32.340 1.00 59.34 601 ARG A O 1
ATOM 4829 N N . ASN A 1 602 ? -6.658 -1.579 34.567 1.00 56.28 602 ASN A N 1
ATOM 4830 C CA . ASN A 1 602 ? -6.957 -0.147 34.679 1.00 56.28 602 ASN A CA 1
ATOM 4831 C C . ASN A 1 602 ? -6.128 0.670 33.673 1.00 56.28 602 ASN A C 1
ATOM 4833 O O . ASN A 1 602 ? -6.689 1.456 32.919 1.00 56.28 602 ASN A O 1
ATOM 4837 N N . ASP A 1 603 ? -4.847 0.320 33.489 1.00 55.62 603 ASP A N 1
ATOM 4838 C CA . ASP A 1 603 ? -3.927 0.936 32.515 1.00 55.62 603 ASP A CA 1
ATOM 4839 C C . ASP A 1 603 ? -4.384 0.852 31.043 1.00 55.62 603 ASP A C 1
ATOM 4841 O O . ASP A 1 603 ? -3.930 1.605 30.170 1.00 55.62 603 ASP A O 1
ATOM 4845 N N . VAL A 1 604 ? -5.253 -0.113 30.732 1.00 55.09 604 VAL A N 1
ATOM 4846 C CA . VAL A 1 604 ? -5.830 -0.298 29.401 1.00 55.09 604 VAL A CA 1
ATOM 4847 C C . VAL A 1 604 ? -7.231 0.294 29.317 1.00 55.09 604 VAL A C 1
ATOM 4849 O O . VAL A 1 604 ? -7.583 0.757 28.239 1.00 55.09 604 VAL A O 1
ATOM 4852 N N . LEU A 1 605 ? -8.021 0.297 30.391 1.00 59.94 605 LEU A N 1
ATOM 4853 C CA . LEU A 1 605 ? -9.366 0.885 30.412 1.00 59.94 605 LEU A CA 1
ATOM 4854 C C . LEU A 1 605 ? -9.344 2.413 30.460 1.00 59.94 605 LEU A C 1
ATOM 4856 O O . LEU A 1 605 ? -10.114 3.032 29.730 1.00 59.94 605 LEU A O 1
ATOM 4860 N N . GLU A 1 606 ? -8.385 3.008 31.174 1.00 61.56 606 GLU A N 1
ATOM 4861 C CA . GLU A 1 606 ? -8.108 4.456 31.174 1.00 61.56 606 GLU A CA 1
ATOM 4862 C C . GLU A 1 606 ? -7.880 5.004 29.762 1.00 61.56 606 GLU A C 1
ATOM 4864 O O . GLU A 1 606 ? -8.130 6.168 29.476 1.00 61.56 606 GLU A O 1
ATOM 4869 N N . ARG A 1 607 ? -7.451 4.146 28.830 1.00 58.94 607 ARG A N 1
ATOM 4870 C CA . ARG A 1 607 ? -7.301 4.522 27.424 1.00 58.94 607 ARG A CA 1
ATOM 4871 C C . ARG A 1 607 ? -8.661 4.739 26.744 1.00 58.94 607 ARG A C 1
ATOM 4873 O O . ARG A 1 607 ? -8.782 5.564 25.846 1.00 58.94 607 ARG A O 1
ATOM 4880 N N . TYR A 1 608 ? -9.686 3.987 27.112 1.00 59.34 608 TYR A N 1
ATOM 4881 C CA . TYR A 1 608 ? -10.984 4.032 26.433 1.00 59.34 608 TYR A CA 1
ATOM 4882 C C . TYR A 1 608 ? -12.017 4.916 27.137 1.00 59.34 608 TYR A C 1
ATOM 4884 O O . TYR A 1 608 ? -13.051 5.203 26.534 1.00 59.34 608 TYR A O 1
ATOM 4892 N N . LEU A 1 609 ? -11.752 5.335 28.374 1.00 62.84 609 LEU A N 1
ATOM 4893 C CA . LEU A 1 609 ? -12.604 6.250 29.124 1.00 62.84 609 LEU A CA 1
ATOM 4894 C C . LEU A 1 609 ? -12.133 7.699 28.898 1.00 62.84 609 LEU A C 1
ATOM 4896 O O . LEU A 1 609 ? -10.948 7.981 29.078 1.00 62.84 609 LEU A O 1
ATOM 4900 N N . PRO A 1 610 ? -13.014 8.620 28.466 1.00 56.91 610 PRO A N 1
ATOM 4901 C CA . PRO A 1 610 ? -12.654 10.026 28.327 1.00 56.91 610 PRO A CA 1
ATOM 4902 C C . PRO A 1 610 ? -12.337 10.639 29.694 1.00 56.91 610 PRO A C 1
ATOM 4904 O O . PRO A 1 610 ? -13.148 10.559 30.613 1.00 56.91 610 PRO A O 1
ATOM 4907 N N . GLN A 1 611 ? -11.166 11.269 29.814 1.00 49.88 611 GLN A N 1
ATOM 4908 C CA . GLN A 1 611 ? -10.863 12.153 30.937 1.00 49.88 611 GLN A CA 1
ATOM 4909 C C . GLN A 1 611 ? -11.602 13.470 30.690 1.00 49.88 611 GLN A C 1
ATOM 4911 O O . GLN A 1 611 ? -11.244 14.220 29.783 1.00 49.88 611 GLN A O 1
ATOM 4916 N N . LEU A 1 612 ? -12.679 13.713 31.436 1.00 43.62 612 LEU A N 1
ATOM 4917 C CA . LEU A 1 612 ? -13.379 14.995 31.405 1.00 43.62 612 LEU A CA 1
ATOM 4918 C C . LEU A 1 612 ? -12.554 16.028 32.190 1.00 43.62 612 LEU A C 1
ATOM 4920 O O . LEU A 1 612 ? -12.008 15.738 33.257 1.00 43.62 612 LEU A O 1
ATOM 4924 N N . SER A 1 613 ? -12.410 17.225 31.628 1.00 33.47 613 SER A N 1
ATOM 4925 C CA . SER A 1 613 ? -11.597 18.316 32.168 1.00 33.47 613 SER A CA 1
ATOM 4926 C C . SER A 1 613 ? -12.193 18.850 33.478 1.00 33.47 613 SER A C 1
ATOM 4928 O O . SER A 1 613 ? -13.136 19.634 33.478 1.00 33.47 613 SER A O 1
ATOM 4930 N N . GLY A 1 614 ? -11.609 18.425 34.600 1.00 37.16 614 GLY A N 1
ATOM 4931 C CA . GLY A 1 614 ? -12.054 18.725 35.971 1.00 37.16 614 GLY A CA 1
ATOM 4932 C C . GLY A 1 614 ? -11.627 17.657 36.984 1.00 37.16 614 GLY A C 1
ATOM 4933 O O . GLY A 1 614 ? -11.598 17.907 38.182 1.00 37.16 614 GLY A O 1
ATOM 4934 N N . CYS A 1 615 ? -11.224 16.492 36.485 1.00 34.47 615 CYS A N 1
ATOM 4935 C CA . CYS A 1 615 ? -10.862 15.331 37.275 1.00 34.47 615 CYS A CA 1
ATOM 4936 C C . CYS A 1 615 ? -9.339 15.161 37.298 1.00 34.47 615 CYS A C 1
ATOM 4938 O O . CYS A 1 615 ? -8.726 14.826 36.284 1.00 34.47 615 CYS A O 1
ATOM 4940 N N . SER A 1 616 ? -8.720 15.419 38.453 1.00 30.62 616 SER A N 1
ATOM 4941 C CA . SER A 1 616 ? -7.270 15.291 38.679 1.00 30.62 616 SER A CA 1
ATOM 4942 C C . SER A 1 616 ? -6.754 13.852 38.572 1.00 30.62 616 SER A C 1
ATOM 4944 O O . SER A 1 616 ? -5.545 13.627 38.501 1.00 30.62 616 SER A O 1
ATOM 4946 N N . SER A 1 617 ? -7.660 12.877 38.525 1.00 37.28 617 SER A N 1
ATOM 4947 C CA . SER A 1 617 ? -7.364 11.454 38.434 1.00 37.28 617 SER A CA 1
ATOM 4948 C C . SER A 1 617 ? -8.436 10.697 37.634 1.00 37.28 617 SER A C 1
ATOM 4950 O O . SER A 1 617 ? -9.569 11.156 37.482 1.00 37.28 617 SER A O 1
ATOM 4952 N N . ALA A 1 618 ? -8.101 9.499 37.135 1.00 37.34 618 ALA A N 1
ATOM 4953 C CA . ALA A 1 618 ? -9.082 8.597 36.517 1.00 37.34 618 ALA A CA 1
ATOM 4954 C C . ALA A 1 618 ? -10.217 8.215 37.490 1.00 37.34 618 ALA A C 1
ATOM 4956 O O . ALA A 1 618 ? -11.333 7.963 37.043 1.00 37.34 618 ALA A O 1
ATOM 4957 N N . SER A 1 619 ? -9.944 8.239 38.801 1.00 37.41 619 SER A N 1
ATOM 4958 C CA . SER A 1 619 ? -10.924 8.088 39.883 1.00 37.41 619 SER A CA 1
ATOM 4959 C C . SER A 1 619 ? -11.925 9.244 39.966 1.00 37.41 619 SER A C 1
ATOM 4961 O O . SER A 1 619 ? -13.102 8.989 40.188 1.00 37.41 619 SER A O 1
ATOM 4963 N N . ASP A 1 620 ? -11.519 10.484 39.694 1.00 36.59 620 ASP A N 1
ATOM 4964 C CA . ASP A 1 620 ? -12.440 11.632 39.740 1.00 36.59 620 ASP A CA 1
ATOM 4965 C C . ASP A 1 620 ? -13.381 11.631 38.520 1.00 36.59 620 ASP A C 1
ATOM 4967 O O . ASP A 1 620 ? -14.564 11.949 38.625 1.00 36.59 620 ASP A O 1
ATOM 4971 N N . GLY A 1 621 ? -12.883 11.218 37.343 1.00 43.78 621 GLY A N 1
ATOM 4972 C CA . GLY A 1 621 ? -13.736 11.024 36.162 1.00 43.78 621 GLY A CA 1
ATOM 4973 C C . GLY A 1 621 ? -14.764 9.924 36.419 1.00 43.78 621 GLY A C 1
ATOM 4974 O O . GLY A 1 621 ? -15.908 10.010 35.979 1.00 43.78 621 GLY A O 1
ATOM 4975 N N . PHE A 1 622 ? -14.359 8.919 37.196 1.00 43.28 622 PHE A N 1
ATOM 4976 C CA . PHE A 1 622 ? -15.201 7.833 37.673 1.00 43.28 622 PHE A CA 1
ATOM 4977 C C . PHE A 1 622 ? -16.329 8.323 38.580 1.00 43.28 622 PHE A C 1
ATOM 4979 O O . PHE A 1 622 ? -17.468 7.921 38.354 1.00 43.28 622 PHE A O 1
ATOM 4986 N N . GLU A 1 623 ? -16.043 9.224 39.530 1.00 41.50 623 GLU A N 1
ATOM 4987 C CA . GLU A 1 623 ? -17.060 9.829 40.400 1.00 41.50 623 GLU A CA 1
ATOM 4988 C C . GLU A 1 623 ? -18.155 10.522 39.591 1.00 41.50 623 GLU A C 1
ATOM 4990 O O . GLU A 1 623 ? -19.335 10.314 39.875 1.00 41.50 623 GLU A O 1
ATOM 4995 N N . TYR A 1 624 ? -17.791 11.219 38.512 1.00 46.53 624 TYR A N 1
ATOM 4996 C CA . TYR A 1 624 ? -18.740 11.852 37.592 1.00 46.53 624 TYR A CA 1
ATOM 4997 C C . TYR A 1 624 ? -19.645 10.830 36.872 1.00 46.53 624 TYR A C 1
ATOM 4999 O O . TYR A 1 624 ? -20.854 11.029 36.745 1.00 46.53 624 TYR A O 1
ATOM 5007 N N . PHE A 1 625 ? -19.100 9.677 36.464 1.00 46.38 625 PHE A N 1
ATOM 5008 C CA . PHE A 1 625 ? -19.879 8.585 35.859 1.00 46.38 625 PHE A CA 1
ATOM 5009 C C . PHE A 1 625 ? -20.733 7.807 36.873 1.00 46.38 625 PHE A C 1
ATOM 5011 O O . PHE A 1 625 ? -21.809 7.321 36.514 1.00 46.38 625 PHE A O 1
ATOM 5018 N N . THR A 1 626 ? -20.298 7.683 38.129 1.00 41.03 626 THR A N 1
ATOM 5019 C CA . THR A 1 626 ? -21.103 7.091 39.207 1.00 41.03 626 THR A CA 1
ATOM 5020 C C . THR A 1 626 ? -22.151 8.047 39.768 1.00 41.03 626 THR A C 1
ATOM 5022 O O . THR A 1 626 ? -23.208 7.562 40.157 1.00 41.03 626 THR A O 1
ATOM 5025 N N . HIS A 1 627 ? -21.948 9.368 39.741 1.00 41.94 627 HIS A N 1
ATOM 5026 C CA . HIS A 1 627 ? -22.952 10.364 40.148 1.00 41.94 627 HIS A CA 1
ATOM 5027 C C . HIS A 1 627 ? -24.204 10.336 39.257 1.00 41.94 627 HIS A C 1
ATOM 5029 O O . HIS A 1 627 ? -25.307 10.604 39.724 1.00 41.94 627 HIS A O 1
ATOM 5035 N N . ILE A 1 628 ? -24.087 9.875 38.008 1.00 44.47 628 ILE A N 1
ATOM 5036 C CA . ILE A 1 628 ? -25.242 9.606 37.133 1.00 44.47 628 ILE A CA 1
ATOM 5037 C C . ILE A 1 628 ? -26.182 8.526 37.724 1.00 44.47 628 ILE A C 1
ATOM 5039 O O . ILE A 1 628 ? -27.364 8.500 37.375 1.00 44.47 628 ILE A O 1
ATOM 5043 N N . LYS A 1 629 ? -25.731 7.675 38.669 1.00 36.78 629 LYS A N 1
ATOM 5044 C CA . LYS A 1 629 ? -26.632 6.759 39.404 1.00 36.78 629 LYS A CA 1
ATOM 5045 C C . LYS A 1 629 ? -27.694 7.498 40.216 1.00 36.78 629 LYS A C 1
ATOM 5047 O O . LYS A 1 629 ? -28.785 6.955 40.353 1.00 36.78 629 LYS A O 1
ATOM 5052 N N . SER A 1 630 ? -27.398 8.680 40.762 1.00 36.47 630 SER A N 1
ATOM 5053 C CA . SER A 1 630 ? -28.325 9.367 41.671 1.00 36.47 630 SER A CA 1
ATOM 5054 C C . SER A 1 630 ? -29.403 10.175 40.951 1.00 36.47 630 SER A C 1
ATOM 5056 O O . SER A 1 630 ? -30.383 10.539 41.580 1.00 36.47 630 SER A O 1
ATOM 5058 N N . TYR A 1 631 ? -29.246 10.446 39.650 1.00 37.28 631 TYR A N 1
ATOM 5059 C CA . TYR A 1 631 ? -30.206 11.227 38.853 1.00 37.28 631 TYR A CA 1
ATOM 5060 C C . TYR A 1 631 ? -31.227 10.374 38.077 1.00 37.28 631 TYR A C 1
ATOM 5062 O O . TYR A 1 631 ? -32.078 10.916 37.373 1.00 37.28 631 TYR A O 1
ATOM 5070 N N . ARG A 1 632 ? -31.127 9.039 38.151 1.00 33.97 632 ARG A N 1
ATOM 5071 C CA . ARG A 1 632 ? -32.045 8.092 37.486 1.00 33.97 632 ARG A CA 1
ATOM 5072 C C . ARG A 1 632 ? -32.804 7.162 38.441 1.00 33.97 632 ARG A C 1
ATOM 5074 O O . ARG A 1 632 ? -33.553 6.313 37.956 1.00 33.97 632 ARG A O 1
ATOM 5081 N N . GLN A 1 633 ? -32.598 7.309 39.749 1.00 30.84 633 GLN A N 1
ATOM 5082 C CA . GLN A 1 633 ? -33.592 6.933 40.760 1.00 30.84 633 GLN A CA 1
ATOM 5083 C C . GLN A 1 633 ? -34.513 8.126 40.973 1.00 30.84 633 GLN A C 1
ATOM 5085 O O . GLN A 1 633 ? -35.717 7.874 41.191 1.00 30.84 633 GLN A O 1
#

Secondary structure (DSSP, 8-state):
---GGGGG---SBS-GGGGGGS---SS-HHHHHHHHHHHHHSS-GGGGGGHHHHHHHHHHHHHHH-----SSTTSHHHHHHHHHHHHHHH-TTTB---HHHHHHHHHHHHHHHHHH-TT-HHHHS----SSS--HHHHHHHHHHHTSPP-HHHHHHHH-EEEEPTTS-EEEE--HHHHHHH-HHHHHHHHHHHHHHHHT------TTHHHHHHHHHH-TT--HHHHHSHHHHHHHHHHHHHHHHHHHHTTS-HHHHHHIIIIIIHHHIIIIIBTSSSBPPPPSSPSSS-TTS-TTS-TTGGGSSSPPPSS---HHHHHHIIIIIHHHHHHHHHHHHHHHHHHHHHHHHHHHHHTTTSPP--TTS-GGGT-TTSTTHHHHHHHHHHHH----TTT-TTGGGTS-S-HHHHHHHTT---TTTTHHHHHHHHHH-TT--HHHHHT-BSB-TTS-B-SEEE-GGG-EEEEEEEEETTEEEEEEEEEEPHHHHHHHHHHHHHSHHHHHHHHHTT-GGGGBS-EE-TTTTSPPEE---HHHHHHSHHHHHHHHHHHHHHHT--HHHHHHHHHH--HHHHHHHHHHHHHHHH--HHHHHHHTT-SS--HHHHTTTS---TT-SSHHHHHHHHHHGGGG--

Radius of gyration: 32.68 Å; chains: 1; bounding box: 80×54×81 Å